Protein 1UGI (pdb70)

Radius of gyration: 37.14 Å; Cα contacts (8 Å, |Δi|>4): 1447; chains: 8; bounding box: 76×101×78 Å

Nearest PDB structures (foldseek):
  1udi-assembly1_I  TM=9.661E-01  e=3.921E-13  Takahashivirus PBS1
  2zhx-assembly2_D  TM=9.516E-01  e=7.405E-12  Bacillus phage PBS2
  1lqg-assembly1_C  TM=9.226E-01  e=1.324E-10  Bacillus phage PBS2
  8aim-assembly2_G  TM=8.957E-01  e=3.877E-06  Bacillus phage vB_BpuM-BpSp
  5wzn-assembly2_B  TM=3.504E-01  e=5.708E+00  Bifidobacterium bifidum

InterPro domains:
  IPR024062 Bacteriophage PBS2, uracil-glycosylase inhibitor [G3DSA:3.10.450.20] (1-84)
  IPR024062 Bacteriophage PBS2, uracil-glycosylase inhibitor [SSF54441] (2-84)
  IPR043805 Uracil-DNA glycosylase inhibitor [PF18880] (1-82)

Foldseek 3Di:
DVVQVVVCVVPVDRWDKDDWDKDAQVRVCVVPVDGDPGIWIWIWTADVVQRKIKTFIAHDPDVRHTAKIWIAHPVGDIDIDGD/DVVQVVVCVVPVDRWDWDDWDKDAQVRPCVVQVHGDPGIWIWTWTADVVQRKIKTWIAHDPPCRHTFKIWIAHPVRDIDIDGD/DVLQVVVCVVVVDRFDKDDWDKDAQVRVCVVPVDGDPGIWIWIWTADPVQRKIWTFIARDPDCRHTAWIWIAHPVGDTDIDGD/DVQVVVCVVVVDRWDKDDWDKDAQVRCCPVAVHGDPGIWIWIWTADPVQRKIKTWIARDPPPRHTAKIWIAHPVRDIDIDGD/DVVQVVVCVVVVDRFDKDDWDKDAQVRVCVVPVDGDPGIWIWIWTQDPVQRKIWIWIAHDPDPRHTAWIWIAHPVRDTDIGGD/DDPQVVVCVVPVDRFDKDDWDKDAQVRVCVVAVDGDPGIKIWIWTADPVFRKIKTFIARDPPVRHTFKIWIAGPVRDIDIDGD/DVVQVVVCVVPPDRWDWDDWDKDAQVRVCVVPVDGDPGIWIWIWTADPVQRKIKIFIADDPDPRHTAKIWIAHPVGDIDIDGD/DVVQVVVCVVPVDRWDKDDWDKDAQVRCCVVAVDGDPGIWTWIWTADPVQRKIKTFIAHDPPCRHTAKIWIAHPVRDIDIDGD

Secondary structure (DSSP, 8-state):
-HHHHHHHHHHS---PPPPPEEE-HHHHHHHHSS--SS-EEEEEEEETTTTEEEEEEEE-TTT--EEEEEEE-TT--EEEEE-/-HHHHHHHHHHSS--PPPPPEEE-HHHHHHHHSS--SS-EEEEEEEETTTTEEEEEEEEPTTT--EEEEEEE-TT--EEEEE-/-HHHHHHHHHHSS--PPPPPEEE-HHHHHHHHSS--SS-EEEEEEEETTTTEEEEEEEE-TTT--EEEEEEE-TTS-EEEEE-/-HHHHHHHHHSS--PPPPPEEE-HHHHHHHHSS--SS-EEEEEEEETTTTEEEEEEEEPTTT--EEEEEEE-TT--EEEEE-/-HHHHHHHHHHSS--PPPPPEEE-HHHHHHHHSS--SS-EEEEEEEEGGGTEEEEEEEE-TTT--EEEEEEE-TT--EEEEE-/--HHHHHHHHHS---PBPPPEEE-HHHHHHHHSS--SS-EEEEEEEETTTTEEEEEEEEPTTT--EEEEEEE-TTS-EEEEE-/-HHHHHHHHHHS---PBPPPEEE-HHHHHHHHSS--SS-EEEEEEEETTTTEEEEEEEEPTTT--EEEEEEE-TT--EEEEE-/-HHHHHHHHHHS---PPPPPEEE-HHHHHHHHSS--SS-EEEEEEEETTTTEEEEEEEESTTT--EEEEEEE-TT--EEEEE-

Structure (mmCIF, N/CA/C/O backbone):
data_1UGI
#
_entry.id   1UGI
#
_cell.length_a   47.800
_cell.length_b   59.400
_cell.length_c   79.800
_cell.angle_alpha   73.67
_cell.angle_beta   85.55
_cell.angle_gamma   66.46
#
_symmetry.space_group_name_H-M   'P 1'
#
loop_
_entity.id
_entity.type
_entity.pdbx_description
1 polymer 'URACIL-DNA GLYCOSYLASE INHIBITOR'
2 non-polymer 'SULFATE ION'
3 non-polymer IMIDAZOLE
4 water water
#
loop_
_atom_site.group_PDB
_atom_site.id
_atom_site.type_symbol
_atom_site.label_atom_id
_atom_site.label_alt_id
_atom_site.label_comp_id
_atom_site.label_asym_id
_atom_site.label_entity_id
_atom_site.label_seq_id
_atom_site.pdbx_PDB_ins_code
_atom_site.Cartn_x
_atom_site.Cartn_y
_atom_site.Cartn_z
_atom_site.occupancy
_atom_site.B_iso_or_equiv
_atom_site.auth_seq_id
_atom_site.auth_comp_id
_atom_site.auth_asym_id
_atom_site.auth_atom_id
_atom_site.pdbx_PDB_model_num
ATOM 1 N N . THR A 1 2 ? 21.752 -0.989 -6.499 1.00 63.37 2 THR A N 1
ATOM 2 C CA . THR A 1 2 ? 21.141 -2.038 -7.295 1.00 43.45 2 THR A CA 1
ATOM 3 C C . THR A 1 2 ? 19.703 -1.673 -7.678 1.00 39.48 2 THR A C 1
ATOM 4 O O . THR A 1 2 ? 19.131 -0.733 -7.137 1.00 27.28 2 THR A O 1
ATOM 8 N N . ASN A 1 3 ? 19.156 -2.447 -8.600 1.00 37.29 3 ASN A N 1
ATOM 9 C CA . ASN A 1 3 ? 17.762 -2.404 -9.016 1.00 28.29 3 ASN A CA 1
ATOM 10 C C . ASN A 1 3 ? 16.854 -2.396 -7.793 1.00 25.68 3 ASN A C 1
ATOM 11 O O . ASN A 1 3 ? 15.993 -1.544 -7.590 1.00 27.77 3 ASN A O 1
ATOM 16 N N . LEU A 1 4 ? 17.079 -3.403 -6.943 1.00 25.45 4 LEU A N 1
ATOM 17 C CA . LEU A 1 4 ? 16.239 -3.510 -5.755 1.00 22.89 4 LEU A CA 1
ATOM 18 C C . LEU A 1 4 ? 16.535 -2.359 -4.805 1.00 25.50 4 LEU A C 1
ATOM 19 O O . LEU A 1 4 ? 15.618 -1.789 -4.220 1.00 19.64 4 LEU A O 1
ATOM 24 N N . SER A 1 5 ? 17.799 -1.970 -4.592 1.00 20.02 5 SER A N 1
ATOM 25 C CA . SER A 1 5 ? 18.015 -0.823 -3.692 1.00 18.26 5 SER A CA 1
ATOM 26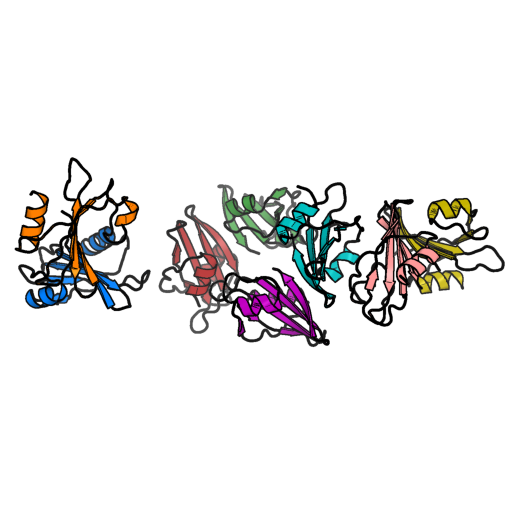 C C . SER A 1 5 ? 17.416 0.437 -4.310 1.00 18.65 5 SER A C 1
ATOM 27 O O . SER A 1 5 ? 16.905 1.321 -3.609 1.00 19.56 5 SER A O 1
ATOM 30 N N . ASP A 1 6 ? 17.458 0.546 -5.639 1.00 21.31 6 ASP A N 1
ATOM 31 C CA . ASP A 1 6 ? 16.861 1.705 -6.282 1.00 23.80 6 ASP A CA 1
ATOM 32 C C . ASP A 1 6 ? 15.357 1.757 -6.050 1.00 23.23 6 ASP A C 1
ATOM 33 O O . ASP A 1 6 ? 14.805 2.842 -5.900 1.00 23.69 6 ASP A O 1
ATOM 38 N N . ILE A 1 7 ? 14.718 0.580 -6.057 1.00 17.37 7 ILE A N 1
ATOM 39 C CA . ILE A 1 7 ? 13.267 0.619 -5.832 1.00 19.87 7 ILE A CA 1
ATOM 40 C C . ILE A 1 7 ? 12.983 1.077 -4.410 1.00 15.77 7 ILE A C 1
ATOM 41 O O . ILE A 1 7 ? 12.058 1.864 -4.157 1.00 21.09 7 ILE A O 1
ATOM 46 N N . ILE A 1 8 ? 13.787 0.573 -3.467 1.00 16.22 8 ILE A N 1
ATOM 47 C CA . ILE A 1 8 ? 13.570 0.971 -2.071 1.00 20.03 8 ILE A CA 1
ATOM 48 C C . ILE A 1 8 ? 13.793 2.463 -1.964 1.00 22.48 8 ILE A C 1
ATOM 49 O O . ILE A 1 8 ? 13.061 3.190 -1.297 1.00 24.33 8 ILE A O 1
ATOM 54 N N . GLU A 1 9 ? 14.818 2.948 -2.673 1.00 21.52 9 GLU A N 1
ATOM 55 C CA . GLU A 1 9 ? 15.115 4.372 -2.549 1.00 21.60 9 GLU A CA 1
ATOM 56 C C . GLU A 1 9 ? 14.042 5.191 -3.248 1.00 22.82 9 GLU A C 1
ATOM 57 O O . GLU A 1 9 ? 13.748 6.306 -2.803 1.00 25.29 9 GLU A O 1
ATOM 63 N N . LYS A 1 10 ? 13.463 4.649 -4.321 1.00 19.17 10 LYS A N 1
ATOM 64 C CA . LYS A 1 10 ? 12.403 5.405 -4.989 1.00 20.79 10 LYS A CA 1
ATOM 65 C C . LYS A 1 10 ? 11.250 5.594 -4.011 1.00 29.21 10 LYS A C 1
ATOM 66 O O . LYS A 1 10 ? 10.677 6.676 -3.923 1.00 26.95 10 LYS A O 1
ATOM 72 N N . GLU A 1 11 ? 10.969 4.500 -3.301 1.00 24.50 11 GLU A N 1
ATOM 73 C CA . GLU A 1 11 ? 9.798 4.453 -2.449 1.00 27.29 11 GLU A CA 1
ATOM 74 C C . GLU A 1 11 ? 10.040 5.014 -1.055 1.00 29.50 11 GLU A C 1
ATOM 75 O O . GLU A 1 11 ? 9.048 5.318 -0.385 1.00 45.29 11 GLU A O 1
ATOM 81 N N . THR A 1 12 ? 11.274 5.128 -0.587 1.00 28.61 12 THR A N 1
ATOM 82 C CA . THR A 1 12 ? 11.517 5.612 0.772 1.00 25.01 12 THR A CA 1
ATOM 83 C C . THR A 1 12 ? 12.367 6.876 0.800 1.00 25.26 12 THR A C 1
ATOM 84 O O . THR A 1 12 ? 12.385 7.574 1.815 1.00 28.37 12 THR A O 1
ATOM 88 N N . GLY A 1 13 ? 13.089 7.143 -0.285 1.00 23.48 13 GLY A N 1
ATOM 89 C CA . GLY A 1 13 ? 14.047 8.247 -0.321 1.00 20.07 13 GLY A CA 1
ATOM 90 C C . GLY A 1 13 ? 15.333 7.936 0.400 1.00 20.94 13 GLY A C 1
ATOM 91 O O . GLY A 1 13 ? 16.157 8.786 0.736 1.00 28.67 13 GLY A O 1
ATOM 92 N N . LYS A 1 14 ? 15.593 6.659 0.690 1.00 27.44 14 LYS A N 1
ATOM 93 C CA . LYS A 1 14 ? 16.794 6.345 1.467 1.00 23.77 14 LYS A CA 1
ATOM 94 C C . LYS A 1 14 ? 17.601 5.260 0.786 1.00 22.98 14 LYS A C 1
ATOM 95 O O . LYS A 1 14 ? 16.995 4.402 0.147 1.00 21.89 14 LYS A O 1
ATOM 101 N N . GLN A 1 15 ? 18.905 5.336 0.946 1.00 26.20 15 GLN A N 1
ATOM 102 C CA . GLN A 1 15 ? 19.876 4.370 0.448 1.00 26.93 15 GLN A CA 1
ATOM 103 C C . GLN A 1 15 ? 20.176 3.384 1.576 1.00 23.05 15 GLN A C 1
ATOM 104 O O . GLN A 1 15 ? 20.770 3.822 2.552 1.00 20.91 15 GLN A O 1
ATOM 110 N N . LEU A 1 16 ? 19.746 2.133 1.436 1.00 18.99 16 LEU A N 1
ATOM 111 C CA . LEU A 1 16 ? 19.845 1.208 2.553 1.00 21.70 16 LEU A CA 1
ATOM 112 C C . LEU A 1 16 ? 20.568 -0.066 2.136 1.00 16.21 16 LEU A C 1
ATOM 113 O O . LEU A 1 16 ? 20.611 -0.405 0.958 1.00 21.39 16 LEU A O 1
ATOM 118 N N . VAL A 1 17 ? 21.119 -0.762 3.128 1.00 15.94 17 VAL A N 1
ATOM 119 C CA . VAL A 1 17 ? 21.770 -2.024 2.778 1.00 20.24 17 VAL A CA 1
ATOM 120 C C . VAL A 1 17 ? 20.744 -3.141 2.622 1.00 14.44 17 VAL A C 1
ATOM 121 O O . VAL A 1 17 ? 20.045 -3.361 3.614 1.00 20.80 17 VAL A O 1
ATOM 125 N N . ILE A 1 18 ? 20.665 -3.777 1.460 1.00 18.24 18 ILE A N 1
ATOM 126 C CA . ILE A 1 18 ? 19.670 -4.818 1.248 1.00 17.19 18 ILE A CA 1
ATOM 127 C C . ILE A 1 18 ? 20.213 -6.203 1.607 1.00 20.88 18 ILE A C 1
ATOM 128 O O . ILE A 1 18 ? 21.242 -6.606 1.087 1.00 23.71 18 ILE A O 1
ATOM 133 N N . GLN A 1 19 ? 19.505 -6.904 2.495 1.00 16.66 19 GLN A N 1
ATOM 134 C CA . GLN A 1 19 ? 19.911 -8.234 2.966 1.00 15.91 19 GLN A CA 1
ATOM 135 C C . GLN A 1 19 ? 19.630 -9.282 1.900 1.00 16.76 19 GLN A C 1
ATOM 136 O O . GLN A 1 19 ? 18.762 -9.113 1.029 1.00 15.42 19 GLN A O 1
ATOM 142 N N . GLU A 1 20 ? 20.374 -10.392 1.942 1.00 19.11 20 GLU A N 1
ATOM 143 C CA . GLU A 1 20 ? 20.124 -11.526 1.060 1.00 21.75 20 GLU A CA 1
ATOM 144 C C . GLU A 1 20 ? 18.673 -11.989 1.130 1.00 16.88 20 GLU A C 1
ATOM 145 O O . GLU A 1 20 ? 18.083 -11.949 2.228 1.00 16.86 20 GLU A O 1
ATOM 151 N N . SER A 1 21 ? 18.125 -12.395 -0.013 1.00 16.86 21 SER A N 1
ATOM 152 C CA . SER A 1 21 ? 16.699 -12.701 -0.083 1.00 15.40 21 SER A CA 1
ATOM 153 C C . SER A 1 21 ? 16.291 -13.973 0.662 1.00 17.17 21 SER A C 1
ATOM 154 O O . SER A 1 21 ? 17.039 -14.939 0.768 1.00 21.16 21 SER A O 1
ATOM 157 N N . ILE A 1 22 ? 15.051 -13.924 1.163 1.00 16.80 22 ILE A N 1
ATOM 158 C CA . ILE A 1 22 ? 14.387 -15.036 1.821 1.00 18.71 22 ILE A CA 1
ATOM 159 C C . ILE A 1 22 ? 13.116 -15.400 1.062 1.00 17.14 22 ILE A C 1
ATOM 160 O O . ILE A 1 22 ? 12.296 -14.531 0.741 1.00 18.32 22 ILE A O 1
ATOM 165 N N . LEU A 1 23 ? 12.894 -16.658 0.718 1.00 16.54 23 LEU A N 1
ATOM 166 C CA . LEU A 1 23 ? 11.737 -17.050 -0.071 1.00 15.15 23 LEU A CA 1
ATOM 167 C C . LEU A 1 23 ? 10.543 -17.380 0.830 1.00 14.15 23 LEU A C 1
ATOM 168 O O . LEU A 1 23 ? 10.721 -17.981 1.873 1.00 18.31 23 LEU A O 1
ATOM 173 N N . MET A 1 24 ? 9.373 -16.967 0.372 1.00 18.13 24 MET A N 1
ATOM 174 C CA . MET A 1 24 ? 8.099 -17.182 1.040 1.00 20.86 24 MET A CA 1
ATOM 175 C C . MET A 1 24 ? 7.141 -17.831 0.040 1.00 14.88 24 MET A C 1
ATOM 176 O O . MET A 1 24 ? 7.142 -17.392 -1.117 1.00 17.86 24 MET A O 1
ATOM 181 N N . LEU A 1 25 ? 6.362 -18.802 0.476 1.00 18.70 25 LEU A N 1
ATOM 182 C CA . LEU A 1 25 ? 5.341 -19.431 -0.376 1.00 16.74 25 LEU A CA 1
ATOM 183 C C . LEU A 1 25 ? 4.139 -18.504 -0.516 1.00 20.83 25 LEU A C 1
ATOM 184 O O . LEU A 1 25 ? 3.936 -17.670 0.377 1.00 17.99 25 LEU A O 1
ATOM 189 N N . PRO A 1 26 ? 3.326 -18.586 -1.557 1.00 20.22 26 PRO A N 1
ATOM 190 C CA . PRO A 1 26 ? 2.158 -17.709 -1.691 1.00 19.94 26 PRO A CA 1
ATOM 191 C C . PRO A 1 26 ? 1.244 -17.696 -0.477 1.00 19.78 26 PRO A C 1
ATOM 192 O O . PRO A 1 26 ? 0.808 -16.598 -0.078 1.00 20.10 26 PRO A O 1
ATOM 196 N N . GLU A 1 27 ? 0.937 -18.822 0.161 1.00 18.93 27 GLU A N 1
ATOM 197 C CA . GLU A 1 27 ? 0.042 -18.794 1.322 1.00 17.49 27 GLU A CA 1
ATOM 198 C C . GLU A 1 27 ? 0.635 -18.115 2.550 1.00 14.56 27 GLU A C 1
ATOM 199 O O . GLU A 1 27 ? -0.113 -17.484 3.304 1.00 19.24 27 GLU A O 1
ATOM 205 N N . GLU A 1 28 ? 1.943 -18.245 2.706 1.00 15.60 28 GLU A N 1
ATOM 206 C CA . GLU A 1 28 ? 2.697 -17.546 3.718 1.00 16.74 28 GLU A CA 1
ATOM 207 C C . GLU A 1 28 ? 2.543 -16.044 3.527 1.00 19.22 28 GLU A C 1
ATOM 208 O O . GLU A 1 28 ? 2.269 -15.294 4.467 1.00 21.46 28 GLU A O 1
ATOM 214 N N . VAL A 1 29 ? 2.743 -15.635 2.278 1.00 18.14 29 VAL A N 1
ATOM 215 C CA . VAL A 1 29 ? 2.654 -14.194 2.001 1.00 16.43 29 VAL A CA 1
ATOM 216 C C . VAL A 1 29 ? 1.239 -13.686 2.217 1.00 18.81 29 VAL A C 1
ATOM 217 O O . VAL A 1 29 ? 1.022 -12.587 2.732 1.00 20.63 29 VAL A O 1
ATOM 221 N N . GLU A 1 30 ? 0.256 -14.490 1.820 1.00 15.42 30 GLU A N 1
ATOM 222 C CA . GLU A 1 30 ? -1.152 -14.103 1.893 1.00 15.72 30 GLU A CA 1
ATOM 223 C C . GLU A 1 30 ? -1.564 -13.845 3.338 1.00 15.81 30 GLU A C 1
ATOM 224 O O . GLU A 1 30 ? -2.295 -12.875 3.573 1.00 20.51 30 GLU A O 1
ATOM 230 N N . GLU A 1 31 ? -1.097 -14.651 4.281 1.00 15.32 31 GLU A N 1
ATOM 231 C CA . GLU A 1 31 ? -1.378 -14.412 5.694 1.00 16.96 31 GLU A CA 1
ATOM 232 C C . GLU A 1 31 ? -0.865 -13.056 6.153 1.00 18.70 31 GLU A C 1
ATOM 233 O O . GLU A 1 31 ? -1.495 -12.336 6.924 1.00 20.08 31 GLU A O 1
ATOM 239 N N . VAL A 1 32 ? 0.304 -12.650 5.666 1.00 18.93 32 VAL A N 1
ATOM 240 C CA . VAL A 1 32 ? 0.889 -11.367 6.039 1.00 17.58 32 VAL A CA 1
ATOM 241 C C . VAL A 1 32 ? 0.200 -10.207 5.343 1.00 15.39 32 VAL A C 1
ATOM 242 O O . VAL A 1 32 ? -0.127 -9.200 5.976 1.00 21.76 32 VAL A O 1
ATOM 246 N N . ILE A 1 33 ? -0.055 -10.270 4.058 1.00 14.75 33 ILE A N 1
ATOM 247 C CA . ILE A 1 33 ? -0.462 -9.169 3.201 1.00 16.24 33 ILE A CA 1
ATOM 248 C C . ILE A 1 33 ? -1.950 -9.100 2.918 1.00 21.97 33 ILE A C 1
ATOM 249 O O . ILE A 1 33 ? -2.511 -8.006 2.758 1.00 23.02 33 ILE A O 1
ATOM 254 N N . GLY A 1 34 ? -2.655 -10.223 2.847 1.00 21.44 34 GLY A N 1
ATOM 255 C CA . GLY A 1 34 ? -4.102 -10.098 2.579 1.00 20.00 34 GLY A CA 1
ATOM 256 C C . GLY A 1 34 ? -4.401 -10.209 1.099 1.00 22.53 34 GLY A C 1
ATOM 257 O O . GLY A 1 34 ? -5.529 -10.040 0.642 1.00 25.90 34 GLY A O 1
ATOM 258 N N . ASN A 1 35 ? -3.359 -10.508 0.335 1.00 22.87 35 ASN A N 1
ATOM 259 C CA . ASN A 1 35 ? -3.446 -10.818 -1.086 1.00 20.01 35 ASN A CA 1
ATOM 260 C C . ASN A 1 35 ? -2.520 -12.022 -1.273 1.00 21.53 35 ASN A C 1
ATOM 261 O O . ASN A 1 35 ? -1.499 -12.093 -0.591 1.00 17.30 35 ASN A O 1
ATOM 266 N N . LYS A 1 36 ? -2.921 -12.902 -2.168 1.00 22.26 36 LYS A N 1
ATOM 267 C CA . LYS A 1 36 ? -2.073 -14.069 -2.427 1.00 22.59 36 LYS A CA 1
ATOM 268 C C . LYS A 1 36 ? -1.339 -13.843 -3.745 1.00 24.19 36 LYS A C 1
ATOM 269 O O . LYS A 1 36 ? -1.961 -13.588 -4.775 1.00 23.08 36 LYS A O 1
ATOM 275 N N . PRO A 1 37 ? -0.016 -13.906 -3.712 1.00 24.46 37 PRO A N 1
ATOM 276 C CA . PRO A 1 37 ? 0.783 -13.724 -4.930 1.00 24.71 37 PRO A CA 1
ATOM 277 C C . PRO A 1 37 ? 0.600 -14.904 -5.878 1.00 26.11 37 PRO A C 1
ATOM 278 O O . PRO A 1 37 ? 0.225 -15.973 -5.390 1.00 21.33 37 PRO A O 1
ATOM 282 N N . GLU A 1 38 ? 0.877 -14.713 -7.170 1.00 27.07 38 GLU A N 1
ATOM 283 C CA . GLU A 1 38 ? 0.577 -15.784 -8.124 1.00 25.00 38 GLU A CA 1
ATOM 284 C C . GLU A 1 38 ? 1.698 -16.806 -8.216 1.00 31.71 38 GLU A C 1
ATOM 285 O O . GLU A 1 38 ? 1.539 -17.807 -8.920 1.00 39.64 38 GLU A O 1
ATOM 291 N N . SER A 1 39 ? 2.802 -16.575 -7.522 1.00 25.05 39 SER A N 1
ATOM 292 C CA . SER A 1 39 ? 3.910 -17.499 -7.347 1.00 19.21 39 SER A CA 1
ATOM 293 C C . SER A 1 39 ? 4.769 -17.076 -6.150 1.00 24.92 39 SER A C 1
ATOM 294 O O . SER A 1 39 ? 4.414 -16.118 -5.464 1.00 24.07 39 SER A O 1
ATOM 297 N N . ASP A 1 40 ? 5.870 -17.752 -5.903 1.00 17.91 40 ASP A N 1
ATOM 298 C CA . ASP A 1 40 ? 6.740 -17.537 -4.769 1.00 18.12 40 ASP A CA 1
ATOM 299 C C . ASP A 1 40 ? 7.248 -16.093 -4.712 1.00 17.37 40 ASP A C 1
ATOM 300 O O . ASP A 1 40 ? 7.432 -15.474 -5.747 1.00 20.48 40 ASP A O 1
ATOM 305 N N . ILE A 1 41 ? 7.455 -15.612 -3.500 1.00 16.92 41 ILE A N 1
ATOM 306 C CA . ILE A 1 41 ? 7.909 -14.247 -3.280 1.00 18.87 41 ILE A CA 1
ATOM 307 C C . ILE A 1 41 ? 9.294 -14.231 -2.660 1.00 13.59 41 ILE A C 1
ATOM 308 O O . ILE A 1 41 ? 9.610 -15.068 -1.818 1.00 18.73 41 ILE A O 1
ATOM 313 N N . L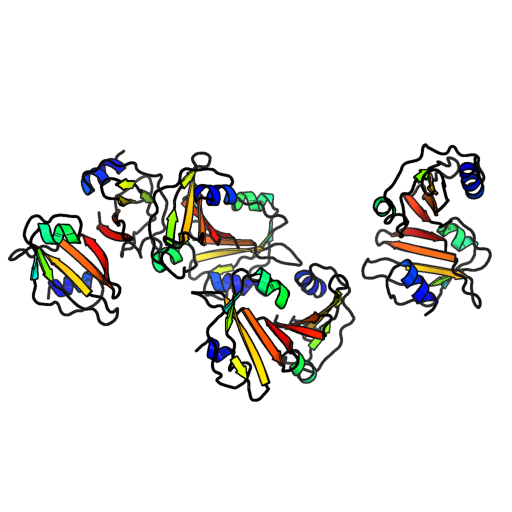EU A 1 42 ? 10.119 -13.263 -3.055 1.00 17.54 42 LEU A N 1
ATOM 314 C CA . LEU A 1 42 ? 11.391 -13.055 -2.386 1.00 20.73 42 LEU A CA 1
ATOM 315 C C . LEU A 1 42 ? 11.278 -11.841 -1.463 1.00 13.68 42 LEU A C 1
ATOM 316 O O . LEU A 1 42 ? 10.774 -10.831 -1.971 1.00 14.31 42 LEU A O 1
ATOM 321 N N . VAL A 1 43 ? 11.704 -11.957 -0.216 1.00 14.04 43 VAL A N 1
ATOM 322 C CA . VAL A 1 43 ? 11.693 -10.810 0.687 1.00 15.77 43 VAL A CA 1
ATOM 323 C C . VAL A 1 43 ? 13.126 -10.304 0.829 1.00 15.15 43 VAL A C 1
ATOM 324 O O . VAL A 1 43 ? 13.957 -11.120 1.227 1.00 17.62 43 VAL A O 1
ATOM 328 N N . HIS A 1 44 ? 13.300 -9.045 0.480 1.00 15.57 44 HIS A N 1
ATOM 329 C CA . HIS A 1 44 ? 14.567 -8.340 0.490 1.00 15.59 44 HIS A CA 1
ATOM 330 C C . HIS A 1 44 ? 14.449 -7.287 1.577 1.00 12.95 44 HIS A C 1
ATOM 331 O O . HIS A 1 44 ? 13.781 -6.278 1.353 1.00 15.86 44 HIS A O 1
ATOM 338 N N A THR A 1 45 ? 15.047 -7.562 2.729 0.42 15.66 45 THR A N 1
ATOM 339 N N B THR A 1 45 ? 15.096 -7.536 2.704 0.58 15.48 45 THR A N 1
ATOM 340 C CA A THR A 1 45 ? 14.877 -6.646 3.854 0.42 17.20 45 THR A CA 1
ATOM 341 C CA B THR A 1 45 ? 14.914 -6.668 3.861 0.58 17.06 45 THR A CA 1
ATOM 342 C C A THR A 1 45 ? 15.959 -5.573 3.852 0.42 18.50 45 THR A C 1
ATOM 343 C C B THR A 1 45 ? 16.029 -5.669 4.092 0.58 17.67 45 THR A C 1
ATOM 344 O O A THR A 1 45 ? 17.020 -5.753 3.256 0.42 16.48 45 THR A O 1
ATOM 345 O O B THR A 1 45 ? 17.208 -5.931 3.914 0.58 10.60 45 THR A O 1
ATOM 352 N N . ALA A 1 46 ? 15.677 -4.456 4.520 1.00 19.67 46 ALA A N 1
ATOM 353 C CA . ALA A 1 46 ? 16.697 -3.441 4.743 1.00 20.01 46 ALA A CA 1
ATOM 354 C C . ALA A 1 46 ? 16.323 -2.669 6.006 1.00 30.56 46 ALA A C 1
ATOM 355 O O . ALA A 1 46 ? 15.170 -2.269 6.116 1.00 24.49 46 ALA A O 1
ATOM 357 N N . TYR A 1 47 ? 17.304 -2.475 6.867 1.00 19.21 47 TYR A N 1
ATOM 358 C CA . TYR A 1 47 ? 17.016 -1.763 8.107 1.00 21.46 47 TYR A CA 1
ATOM 359 C C . TYR A 1 47 ? 17.211 -0.267 7.914 1.00 22.34 47 TYR A C 1
ATOM 360 O O . TYR A 1 47 ? 18.253 0.138 7.393 1.00 18.56 47 TYR A O 1
ATOM 369 N N . ASP A 1 48 ? 16.232 0.541 8.296 1.00 17.43 48 ASP A N 1
ATOM 370 C CA . ASP A 1 48 ? 16.295 1.994 8.154 1.00 21.04 48 ASP A CA 1
ATOM 371 C C . ASP A 1 48 ? 16.586 2.544 9.545 1.00 25.92 48 ASP A C 1
ATOM 372 O O . ASP A 1 48 ? 15.731 2.782 10.389 1.00 21.50 48 ASP A O 1
ATOM 377 N N . GLU A 1 49 ? 17.878 2.693 9.828 1.00 23.45 49 GLU A N 1
ATOM 378 C CA . GLU A 1 49 ? 18.234 3.130 11.178 1.00 25.92 49 GLU A CA 1
ATOM 379 C C . GLU A 1 49 ? 17.736 4.538 11.443 1.00 23.57 49 GLU A C 1
ATOM 380 O O . GLU A 1 49 ? 17.526 4.926 12.602 1.00 28.22 49 GLU A O 1
ATOM 386 N N . SER A 1 50 ? 17.527 5.338 10.399 1.00 22.47 50 SER A N 1
ATOM 387 C CA . SER A 1 50 ? 17.081 6.715 10.659 1.00 31.17 50 SER A CA 1
ATOM 388 C C . SER A 1 50 ? 15.723 6.751 11.352 1.00 37.64 50 SER A C 1
ATOM 389 O O . SER A 1 50 ? 15.455 7.692 12.100 1.00 27.17 50 SER A O 1
ATOM 392 N N . THR A 1 51 ? 14.879 5.750 11.108 1.00 32.42 51 THR A N 1
ATOM 393 C CA . THR A 1 51 ? 13.563 5.709 11.722 1.00 31.14 51 THR A CA 1
ATOM 394 C C . THR A 1 51 ? 13.375 4.451 12.581 1.00 28.60 51 THR A C 1
ATOM 395 O O . THR A 1 51 ? 12.258 4.275 13.083 1.00 30.48 51 THR A O 1
ATOM 399 N N . ASP A 1 52 ? 14.391 3.619 12.716 1.00 20.57 52 ASP A N 1
ATOM 400 C CA . ASP A 1 52 ? 14.287 2.325 13.362 1.00 21.10 52 ASP A CA 1
ATOM 401 C C . ASP A 1 52 ? 13.144 1.495 12.762 1.00 28.73 52 ASP A C 1
ATOM 402 O O . ASP A 1 52 ? 12.266 0.947 13.437 1.00 25.05 52 ASP A O 1
ATOM 407 N N . GLU A 1 53 ? 13.151 1.405 11.442 1.00 19.24 53 GLU A N 1
ATOM 408 C CA . GLU A 1 53 ? 12.113 0.748 10.674 1.00 17.68 53 GLU A CA 1
ATOM 409 C C . GLU A 1 53 ? 12.700 -0.387 9.839 1.00 22.20 53 GLU A C 1
ATOM 410 O O . GLU A 1 53 ? 13.806 -0.216 9.325 1.00 19.36 53 GLU A O 1
ATOM 416 N N A ASN A 1 54 ? 11.898 -1.424 9.704 0.34 16.70 54 ASN A N 1
ATOM 417 N N B ASN A 1 54 ? 12.008 -1.525 9.745 0.67 15.34 54 ASN A N 1
ATOM 418 C CA A ASN A 1 54 ? 12.073 -2.605 8.871 0.34 20.29 54 ASN A CA 1
ATOM 419 C CA B ASN A 1 54 ? 12.481 -2.507 8.765 0.67 18.71 54 ASN A CA 1
ATOM 420 C C A ASN A 1 54 ? 11.501 -2.378 7.482 0.34 17.32 54 ASN A C 1
ATOM 421 C C B ASN A 1 54 ? 11.611 -2.342 7.523 0.67 16.30 54 ASN A C 1
ATOM 422 O O A ASN A 1 54 ? 10.285 -2.233 7.304 0.34 9.27 54 ASN A O 1
ATOM 423 O O B ASN A 1 54 ? 10.396 -2.249 7.635 0.67 24.78 54 ASN A O 1
ATOM 432 N N . VAL A 1 55 ? 12.277 -2.302 6.390 1.00 15.32 55 VAL A N 1
ATOM 433 C CA . VAL A 1 55 ? 11.719 -2.120 5.073 1.00 14.58 55 VAL A CA 1
ATOM 434 C C . VAL A 1 55 ? 11.880 -3.414 4.280 1.00 22.53 55 VAL A C 1
ATOM 435 O O . VAL A 1 55 ? 13.004 -3.877 4.054 1.00 26.16 55 VAL A O 1
ATOM 439 N N . MET A 1 56 ? 10.739 -3.983 3.912 1.00 15.86 56 MET A N 1
ATOM 440 C CA . MET A 1 56 ? 10.778 -5.297 3.267 1.00 16.46 56 MET A CA 1
ATOM 441 C C . MET A 1 56 ? 10.183 -5.189 1.863 1.00 18.82 56 MET A C 1
ATOM 442 O O . MET A 1 56 ? 8.975 -4.950 1.725 1.00 17.40 56 MET A O 1
ATOM 447 N N . LEU A 1 57 ? 11.048 -5.371 0.871 1.00 12.99 57 LEU A N 1
ATOM 448 C CA . LEU A 1 57 ? 10.632 -5.323 -0.519 1.00 12.87 57 LEU A CA 1
ATOM 449 C C . LEU A 1 57 ? 10.302 -6.744 -0.987 1.00 12.60 57 LEU A C 1
ATOM 450 O O . LEU A 1 57 ? 11.173 -7.628 -0.879 1.00 15.65 57 LEU A O 1
ATOM 455 N N . LEU A 1 58 ? 9.084 -6.944 -1.439 1.00 14.97 58 LEU A N 1
ATOM 456 C CA . LEU A 1 58 ? 8.623 -8.264 -1.883 1.00 18.22 58 LEU A CA 1
ATOM 457 C C . LEU A 1 58 ? 8.652 -8.319 -3.411 1.00 14.19 58 LEU A C 1
ATOM 458 O O . LEU A 1 58 ? 7.951 -7.508 -4.004 1.00 15.72 58 LEU A O 1
ATOM 463 N N . THR A 1 59 ? 9.424 -9.197 -4.031 1.00 14.73 59 THR A N 1
ATOM 464 C CA . THR A 1 59 ? 9.422 -9.372 -5.472 1.00 18.57 59 THR A CA 1
ATOM 465 C C . THR A 1 59 ? 9.082 -10.830 -5.804 1.00 16.63 59 THR A C 1
ATOM 466 O O . THR A 1 59 ? 9.109 -11.709 -4.949 1.00 17.92 59 THR A O 1
ATOM 470 N N . SER A 1 60 ? 8.800 -11.111 -7.071 1.00 17.26 60 SER A N 1
ATOM 471 C CA . SER A 1 60 ? 8.736 -12.516 -7.473 1.00 15.60 60 SER A CA 1
ATOM 472 C C . SER A 1 60 ? 10.158 -13.044 -7.499 1.00 19.49 60 SER A C 1
ATOM 473 O O . SER A 1 60 ? 11.119 -12.305 -7.286 1.00 18.56 60 SER A O 1
ATOM 476 N N . ASP A 1 61 ? 10.277 -14.355 -7.750 1.00 16.86 61 ASP A N 1
ATOM 477 C CA . ASP A 1 61 ? 11.589 -14.972 -7.776 1.00 18.80 61 ASP A CA 1
ATOM 478 C C . ASP A 1 61 ? 12.334 -14.580 -9.040 1.00 17.91 61 ASP A C 1
ATOM 479 O O . ASP A 1 61 ? 11.810 -13.971 -9.978 1.00 20.45 61 ASP A O 1
ATOM 484 N N . ALA A 1 62 ? 13.603 -14.948 -9.052 1.00 16.84 62 ALA A N 1
ATOM 485 C CA . ALA A 1 62 ? 14.405 -14.803 -10.256 1.00 21.04 62 ALA A CA 1
ATOM 486 C C . ALA A 1 62 ? 13.872 -15.682 -11.365 1.00 23.38 62 ALA A C 1
ATOM 487 O O . ALA A 1 62 ? 13.206 -16.712 -11.164 1.00 23.87 62 ALA A O 1
ATOM 489 N N . PRO A 1 63 ? 14.160 -15.300 -12.615 1.00 23.46 63 PRO A N 1
ATOM 490 C CA . PRO A 1 63 ? 14.969 -14.129 -12.958 1.00 21.98 63 PRO A CA 1
ATOM 491 C C . PRO A 1 63 ? 14.183 -12.834 -13.112 1.00 19.38 63 PRO A C 1
ATOM 492 O O . PRO A 1 63 ? 14.777 -11.777 -13.345 1.00 21.10 63 PRO A O 1
ATOM 496 N N . GLU A 1 64 ? 12.858 -12.863 -12.975 1.00 14.72 64 GLU A N 1
ATOM 497 C CA . GLU A 1 64 ? 12.108 -11.624 -13.189 1.00 15.95 64 GLU A CA 1
ATOM 498 C C . GLU A 1 64 ? 12.183 -10.641 -12.025 1.00 25.86 64 GLU A C 1
ATOM 499 O O . GLU A 1 64 ? 12.226 -9.442 -12.323 1.00 22.11 64 GLU A O 1
ATOM 505 N N . TYR A 1 65 ? 12.152 -11.061 -10.773 1.00 18.43 65 TYR A N 1
ATOM 506 C CA . TYR A 1 65 ? 12.215 -10.137 -9.644 1.00 20.80 65 TYR A CA 1
ATOM 507 C C . TYR A 1 65 ? 11.208 -9.000 -9.760 1.00 19.13 65 TYR A C 1
ATOM 508 O O . TYR A 1 65 ? 11.526 -7.848 -9.458 1.00 29.21 65 TYR A O 1
ATOM 517 N N . LYS A 1 66 ? 10.009 -9.311 -10.201 1.00 23.19 66 LYS A N 1
ATOM 518 C CA . LYS A 1 66 ? 8.935 -8.342 -10.330 1.00 21.26 66 LYS A CA 1
ATOM 519 C C . LYS A 1 66 ? 8.521 -7.787 -8.979 1.00 13.63 66 LYS A C 1
ATOM 520 O O . LYS A 1 66 ? 8.082 -8.567 -8.141 1.00 15.74 66 LYS A O 1
ATOM 526 N N . PRO A 1 67 ? 8.635 -6.480 -8.771 1.00 17.18 67 PRO A N 1
ATOM 527 C CA . PRO A 1 67 ? 8.190 -5.873 -7.521 1.00 18.16 67 PRO A CA 1
ATOM 528 C C . PRO A 1 67 ? 6.687 -6.065 -7.305 1.00 13.98 67 PRO A C 1
ATOM 529 O O . PRO A 1 67 ? 5.920 -5.805 -8.240 1.00 18.51 67 PRO A O 1
ATOM 533 N N . TRP A 1 68 ? 6.355 -6.504 -6.083 1.00 13.59 68 TRP A N 1
ATOM 534 C CA . TRP A 1 68 ? 4.950 -6.802 -5.786 1.00 17.18 68 TRP A CA 1
ATOM 535 C C . TRP A 1 68 ? 4.417 -6.026 -4.617 1.00 17.06 68 TRP A C 1
ATOM 536 O O . TRP A 1 68 ? 3.279 -5.534 -4.584 1.00 18.83 68 TRP A O 1
ATOM 547 N N . ALA A 1 69 ? 5.223 -5.851 -3.583 1.00 17.80 69 ALA A N 1
ATOM 548 C CA . ALA A 1 69 ? 4.731 -5.071 -2.447 1.00 18.32 69 ALA A CA 1
ATOM 549 C C . ALA A 1 69 ? 5.907 -4.549 -1.630 1.00 20.19 69 ALA A C 1
ATOM 550 O O . ALA A 1 69 ? 6.991 -5.126 -1.696 1.00 18.72 69 ALA A O 1
ATOM 552 N N . LEU A 1 70 ? 5.666 -3.499 -0.859 1.00 16.58 70 LEU A N 1
ATOM 553 C CA . LEU A 1 70 ? 6.662 -2.983 0.080 1.00 14.04 70 LEU A CA 1
ATOM 554 C C . LEU A 1 70 ? 6.003 -2.958 1.456 1.00 19.63 70 LEU A C 1
ATOM 555 O O . LEU A 1 70 ? 4.912 -2.381 1.557 1.00 18.73 70 LEU A O 1
ATOM 560 N N . VAL A 1 71 ? 6.647 -3.579 2.421 1.00 14.56 71 VAL A N 1
ATOM 561 C CA . VAL A 1 71 ? 6.204 -3.583 3.818 1.00 17.44 71 VAL A CA 1
ATOM 562 C C . VAL A 1 71 ? 7.229 -2.827 4.648 1.00 17.05 71 VAL A C 1
ATOM 563 O O . VAL A 1 71 ? 8.429 -3.115 4.647 1.00 18.05 71 VAL A O 1
ATOM 567 N N . ILE A 1 72 ? 6.756 -1.826 5.380 1.00 15.45 72 ILE A N 1
ATOM 568 C CA . ILE A 1 72 ? 7.537 -1.113 6.363 1.00 14.06 72 ILE A CA 1
ATOM 569 C C . ILE A 1 72 ? 7.014 -1.372 7.770 1.00 13.71 72 ILE A C 1
ATOM 570 O O . ILE A 1 72 ? 5.840 -1.076 8.035 1.00 17.11 72 ILE A O 1
ATOM 575 N N . GLN A 1 73 ? 7.877 -1.927 8.623 1.00 15.73 73 GLN A N 1
ATOM 576 C CA . GLN A 1 73 ? 7.459 -2.231 9.988 1.00 13.09 73 GLN A CA 1
ATOM 577 C C . GLN A 1 73 ? 8.170 -1.292 10.945 1.00 16.68 73 GLN A C 1
ATOM 578 O O . GLN A 1 73 ? 9.376 -1.065 10.820 1.00 20.33 73 GLN A O 1
ATOM 584 N N . ASP A 1 74 ? 7.427 -0.750 11.896 1.00 18.69 74 ASP A N 1
ATOM 585 C CA . ASP A 1 74 ? 8.046 0.118 12.901 1.00 19.37 74 ASP A CA 1
ATOM 586 C C . ASP A 1 74 ? 8.479 -0.670 14.129 1.00 21.84 74 ASP A C 1
ATOM 587 O O . ASP A 1 74 ? 8.344 -1.896 14.219 1.00 25.08 74 ASP A O 1
ATOM 592 N N . SER A 1 75 ? 9.052 0.007 15.116 1.00 29.15 75 SER A N 1
ATOM 593 C CA . SER A 1 75 ? 9.628 -0.627 16.290 1.00 30.78 75 SER A CA 1
ATOM 594 C C . SER A 1 75 ? 8.549 -1.198 17.210 1.00 29.43 75 SER A C 1
ATOM 595 O O . SER A 1 75 ? 8.840 -2.100 17.992 1.00 45.97 75 SER A O 1
ATOM 598 N N . ASN A 1 76 ? 7.339 -0.664 17.088 1.00 32.03 76 ASN A N 1
ATOM 599 C CA . ASN A 1 76 ? 6.191 -1.170 17.826 1.00 37.01 76 ASN A CA 1
ATOM 600 C C . ASN A 1 76 ? 5.584 -2.389 17.127 1.00 42.36 76 ASN A C 1
ATOM 601 O O . ASN A 1 76 ? 4.623 -2.951 17.654 1.00 33.78 76 ASN A O 1
ATOM 606 N N . GLY A 1 77 ? 6.158 -2.757 15.982 1.00 29.75 77 GLY A N 1
ATOM 607 C CA . GLY A 1 77 ? 5.780 -3.932 15.226 1.00 21.68 77 GLY A CA 1
ATOM 608 C C . GLY A 1 77 ? 4.524 -3.713 14.402 1.00 18.81 77 GLY A C 1
ATOM 609 O O . GLY A 1 77 ? 3.790 -4.658 14.117 1.00 22.94 77 GLY A O 1
ATOM 610 N N . GLU A 1 78 ? 4.244 -2.467 14.020 1.00 20.03 78 GLU A N 1
ATOM 611 C CA . GLU A 1 78 ? 3.110 -2.194 13.153 1.00 20.97 78 GLU A CA 1
ATOM 612 C C . GLU A 1 78 ? 3.564 -2.149 11.696 1.00 17.87 78 GLU A C 1
ATOM 613 O O . GLU A 1 78 ? 4.585 -1.517 11.411 1.00 18.63 78 GLU A O 1
ATOM 619 N N . ASN A 1 79 ? 2.803 -2.796 10.818 1.00 19.18 79 ASN A N 1
ATOM 620 C CA . ASN A 1 79 ? 3.099 -2.867 9.404 1.00 15.76 79 ASN A CA 1
ATOM 621 C C . ASN A 1 79 ? 2.296 -1.808 8.639 1.00 18.84 79 ASN A C 1
ATOM 622 O O . ASN A 1 79 ? 1.129 -1.609 8.938 1.00 19.39 79 ASN A O 1
ATOM 627 N N . LYS A 1 80 ? 2.915 -1.186 7.652 1.00 14.75 80 LYS A N 1
ATOM 628 C CA . LYS A 1 80 ? 2.345 -0.433 6.574 1.00 16.44 80 LYS A CA 1
ATOM 629 C C . LYS A 1 80 ? 2.692 -1.191 5.284 1.00 17.51 80 LYS A C 1
ATOM 630 O O . LYS A 1 80 ? 3.862 -1.559 5.187 1.00 15.72 80 LYS A O 1
ATOM 636 N N . ILE A 1 81 ? 1.731 -1.376 4.410 1.00 15.52 81 ILE A N 1
ATOM 637 C CA . ILE A 1 81 ? 1.906 -2.069 3.150 1.00 14.48 81 ILE A CA 1
ATOM 638 C C . ILE A 1 81 ? 1.563 -1.166 1.970 1.00 20.24 81 ILE A C 1
ATOM 639 O O . ILE A 1 81 ? 0.527 -0.494 1.940 1.00 15.46 81 ILE A O 1
ATOM 644 N N . LYS A 1 82 ? 2.469 -1.202 0.993 1.00 15.27 82 LYS A N 1
ATOM 645 C CA . LYS A 1 82 ? 2.195 -0.561 -0.287 1.00 18.37 82 LYS A CA 1
ATOM 646 C C . LYS A 1 82 ? 2.350 -1.593 -1.398 1.00 16.22 82 LYS A C 1
ATOM 647 O O . LYS A 1 82 ? 3.425 -2.174 -1.593 1.00 20.93 82 LYS A O 1
ATOM 653 N N . MET A 1 83 ? 1.250 -1.810 -2.106 1.00 15.66 83 MET A N 1
ATOM 654 C CA . MET A 1 83 ? 1.319 -2.741 -3.236 1.00 14.73 83 MET A CA 1
ATOM 655 C C . MET A 1 83 ? 2.027 -2.026 -4.383 1.00 20.62 83 MET A C 1
ATOM 656 O O . MET A 1 83 ? 1.736 -0.861 -4.585 1.00 20.91 83 MET A O 1
ATOM 661 N N . LEU A 1 84 ? 2.938 -2.704 -5.068 1.00 22.76 84 LEU A N 1
ATOM 662 C CA . LEU A 1 84 ? 3.778 -2.092 -6.096 1.00 17.94 84 LEU A CA 1
ATOM 663 C C . LEU A 1 84 ? 3.267 -2.395 -7.496 1.00 21.47 84 LEU A C 1
ATOM 664 O O . LEU A 1 84 ? 2.422 -3.301 -7.663 1.00 23.47 84 LEU A O 1
ATOM 670 N N . THR B 1 2 ? -22.442 3.301 -9.681 1.00 90.05 2 THR B N 1
ATOM 671 C CA . THR B 1 2 ? -21.614 4.420 -10.110 1.00 70.01 2 THR B CA 1
ATOM 672 C C . THR B 1 2 ? -20.207 3.976 -10.495 1.00 54.83 2 THR B C 1
ATOM 673 O O . THR B 1 2 ? -19.845 2.804 -10.371 1.00 59.83 2 THR B O 1
ATOM 677 N N . ASN B 1 3 ? -19.409 4.936 -10.958 1.00 41.82 3 ASN B N 1
ATOM 678 C CA . ASN B 1 3 ? -18.019 4.649 -11.310 1.00 41.68 3 ASN B CA 1
ATOM 679 C C . ASN B 1 3 ? -17.228 4.170 -10.089 1.00 30.86 3 ASN B C 1
ATOM 680 O O . ASN B 1 3 ? -16.610 3.110 -10.118 1.00 47.04 3 ASN B O 1
ATOM 685 N N . LEU B 1 4 ? -17.286 4.965 -9.039 1.00 29.39 4 LEU B N 1
ATOM 686 C CA . LEU B 1 4 ? -16.681 4.753 -7.737 1.00 27.74 4 LEU B CA 1
ATOM 687 C C . LEU B 1 4 ? -17.065 3.406 -7.139 1.00 30.97 4 LEU B C 1
ATOM 688 O O . LEU B 1 4 ? -16.260 2.615 -6.638 1.00 25.76 4 LEU B O 1
ATOM 693 N N . SER B 1 5 ? -18.373 3.165 -7.211 1.00 36.51 5 SER B N 1
ATOM 694 C CA . SER B 1 5 ? -18.902 1.922 -6.660 1.00 44.45 5 SER B CA 1
ATOM 695 C C . SER B 1 5 ? -18.211 0.727 -7.303 1.00 38.51 5 SER B C 1
ATOM 696 O O . SER B 1 5 ? -17.888 -0.238 -6.615 1.00 58.76 5 SER B O 1
ATOM 699 N N . ASP B 1 6 ? -17.994 0.814 -8.613 1.00 32.74 6 ASP B N 1
ATOM 700 C CA . ASP B 1 6 ? -17.390 -0.272 -9.378 1.00 29.59 6 ASP B CA 1
ATOM 701 C C . ASP B 1 6 ? -15.992 -0.624 -8.891 1.00 31.67 6 ASP B C 1
ATOM 702 O O . ASP B 1 6 ? -15.676 -1.801 -8.703 1.00 26.99 6 ASP B O 1
ATOM 707 N N . ILE B 1 7 ? -15.145 0.376 -8.670 1.00 31.68 7 ILE B N 1
ATOM 708 C CA . ILE B 1 7 ? -13.806 0.133 -8.139 1.00 31.14 7 ILE B CA 1
ATOM 709 C C . ILE B 1 7 ? -13.826 -0.508 -6.776 1.00 24.75 7 ILE B C 1
ATOM 710 O O . ILE B 1 7 ? -13.056 -1.370 -6.363 1.00 38.38 7 ILE B O 1
ATOM 715 N N . ILE B 1 8 ? -14.794 -0.053 -5.972 1.00 33.05 8 ILE B N 1
ATOM 716 C CA . ILE B 1 8 ? -14.828 -0.657 -4.627 1.00 29.06 8 ILE B CA 1
ATOM 717 C C . ILE B 1 8 ? -15.371 -2.069 -4.703 1.00 33.30 8 ILE B C 1
ATOM 718 O O . ILE B 1 8 ? -15.015 -2.941 -3.905 1.00 31.71 8 ILE B O 1
ATOM 723 N N . GLU B 1 9 ? -16.223 -2.320 -5.698 1.00 36.71 9 GLU B N 1
ATOM 724 C CA . GLU B 1 9 ? -16.770 -3.670 -5.859 1.00 38.40 9 GLU B CA 1
ATOM 725 C C . GLU B 1 9 ? -15.702 -4.612 -6.390 1.00 34.77 9 GLU B C 1
ATOM 726 O O . GLU B 1 9 ? -15.583 -5.769 -5.995 1.00 41.36 9 GLU B O 1
ATOM 732 N N . LYS B 1 10 ? -14.903 -4.083 -7.313 1.00 35.26 10 LYS B N 1
ATOM 733 C CA . LYS B 1 10 ? -13.755 -4.846 -7.796 1.00 38.85 10 LYS B CA 1
ATOM 734 C C . LYS B 1 10 ? -12.848 -5.196 -6.624 1.00 41.76 10 LYS B C 1
ATOM 735 O O . LYS B 1 10 ? -12.292 -6.290 -6.493 1.00 37.66 10 LYS B O 1
ATOM 741 N N . GLU B 1 11 ? -12.672 -4.246 -5.700 1.00 41.65 11 GLU B N 1
ATOM 742 C CA . GLU B 1 11 ? -11.757 -4.523 -4.598 1.00 39.11 11 GLU B CA 1
ATOM 743 C C . GLU B 1 11 ? -12.341 -5.435 -3.529 1.00 38.43 11 GLU B C 1
ATOM 744 O O . GLU B 1 11 ? -11.632 -6.276 -2.966 1.00 42.02 11 GLU B O 1
ATOM 750 N N . THR B 1 12 ? -13.623 -5.298 -3.195 1.00 31.14 12 THR B N 1
ATOM 751 C CA . THR B 1 12 ? -14.114 -6.045 -2.037 1.00 34.63 12 THR B CA 1
ATOM 752 C C . THR B 1 12 ? -14.957 -7.245 -2.426 1.00 36.06 12 THR B C 1
ATOM 753 O O . THR B 1 12 ? -15.118 -8.172 -1.633 1.00 59.12 12 THR B O 1
ATOM 757 N N . GLY B 1 13 ? -15.497 -7.195 -3.641 1.00 36.76 13 GLY B N 1
ATOM 758 C CA . GLY B 1 13 ? -16.406 -8.242 -4.078 1.00 32.02 13 GLY B CA 1
ATOM 759 C C . GLY B 1 13 ? -17.815 -8.024 -3.557 1.00 36.20 13 GLY B C 1
ATOM 760 O O . GLY B 1 13 ? -18.635 -8.945 -3.624 1.00 47.62 13 GLY B O 1
ATOM 761 N N . LYS B 1 14 ? -18.108 -6.825 -3.046 1.00 27.14 14 LYS B N 1
ATOM 762 C CA . LYS B 1 14 ? -19.400 -6.533 -2.450 1.00 28.95 14 LYS B CA 1
ATOM 763 C C . LYS B 1 14 ? -19.881 -5.126 -2.823 1.00 30.89 14 LYS B C 1
ATOM 764 O O . LYS B 1 14 ? -19.040 -4.266 -3.097 1.00 35.01 14 LYS B O 1
ATOM 770 N N . GLN B 1 15 ? -21.198 -4.978 -2.795 1.00 37.01 15 GLN B N 1
ATOM 771 C CA . GLN B 1 15 ? -21.919 -3.717 -2.932 1.00 40.46 15 GLN B CA 1
ATOM 772 C C . GLN B 1 15 ? -21.744 -2.954 -1.623 1.00 37.96 15 GLN B C 1
ATOM 773 O O . GLN B 1 15 ? -22.416 -3.298 -0.644 1.00 50.42 15 GLN B O 1
ATOM 779 N N . LEU B 1 16 ? -20.861 -1.963 -1.549 1.00 30.13 16 LEU B N 1
ATOM 780 C CA . LEU B 1 16 ? -20.725 -1.272 -0.266 1.00 19.87 16 LEU B CA 1
ATOM 781 C C . LEU B 1 16 ? -21.318 0.126 -0.413 1.00 19.88 16 LEU B C 1
ATOM 782 O O . LEU B 1 16 ? -21.391 0.638 -1.531 1.00 30.95 16 LEU B O 1
ATOM 787 N N . VAL B 1 17 ? -21.715 0.700 0.706 1.00 24.17 17 VAL B N 1
ATOM 788 C CA . VAL B 1 17 ? -22.138 2.088 0.654 1.00 26.29 17 VAL B CA 1
ATOM 789 C C . VAL B 1 17 ? -20.912 2.992 0.685 1.00 21.50 17 VAL B C 1
ATOM 790 O O . VAL B 1 17 ? -20.047 2.854 1.545 1.00 21.10 17 VAL B O 1
ATOM 794 N N . ILE B 1 18 ? -20.839 3.909 -0.265 1.00 21.78 18 ILE B N 1
ATOM 795 C CA . ILE B 1 18 ? -19.735 4.875 -0.332 1.00 15.63 18 ILE B CA 1
ATOM 796 C C . ILE B 1 18 ? -20.198 6.164 0.328 1.00 17.19 18 ILE B C 1
ATOM 797 O O . ILE B 1 18 ? -21.163 6.794 -0.103 1.00 22.31 18 ILE B O 1
ATOM 802 N N A GLN B 1 19 ? -19.502 6.543 1.391 0.51 17.23 19 GLN B N 1
ATOM 803 N N B GLN B 1 19 ? -19.513 6.541 1.402 0.49 17.21 19 GLN B N 1
ATOM 804 C CA A GLN B 1 19 ? -19.754 7.723 2.209 0.51 16.35 19 GLN B CA 1
ATOM 805 C CA B GLN B 1 19 ? -19.918 7.738 2.133 0.49 15.97 19 GLN B CA 1
ATOM 806 C C A GLN B 1 19 ? -19.510 9.017 1.447 0.51 17.38 19 GLN B C 1
ATOM 807 C C B GLN B 1 19 ? -19.595 9.006 1.361 0.49 17.32 19 GLN B C 1
ATOM 808 O O A GLN B 1 19 ? -18.713 9.082 0.511 0.51 16.44 19 GLN B O 1
ATOM 809 O O B GLN B 1 19 ? -18.849 9.043 0.387 0.49 18.39 19 GLN B O 1
ATOM 820 N N . GLU B 1 20 ? -20.198 10.096 1.836 1.00 22.27 20 GLU B N 1
ATOM 821 C CA . GLU B 1 20 ? -20.009 11.417 1.250 1.00 17.74 20 GLU B CA 1
ATOM 822 C C . GLU B 1 20 ? -18.534 11.776 1.243 1.00 17.87 20 GLU B C 1
ATOM 823 O O . GLU B 1 20 ? -17.869 11.574 2.259 1.00 16.26 20 GLU B O 1
ATOM 829 N N . SER B 1 21 ? -18.054 12.270 0.099 1.00 18.64 21 SER B N 1
ATOM 830 C CA . SER B 1 21 ? -16.629 12.529 0.013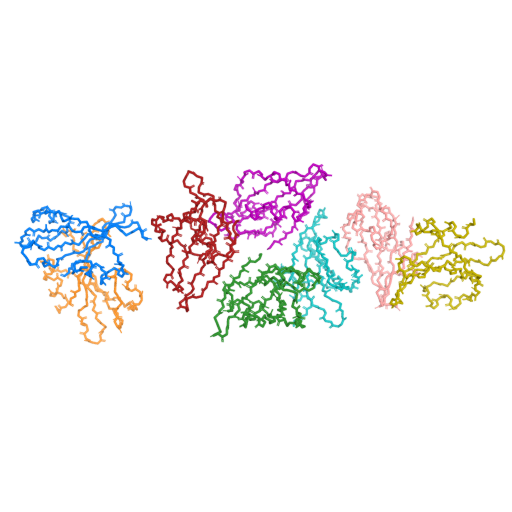 1.00 17.93 21 SER B CA 1
ATOM 831 C C . SER B 1 21 ? -16.187 13.643 0.963 1.00 18.20 21 SER B C 1
ATOM 832 O O . SER B 1 21 ? -16.978 14.530 1.316 1.00 16.62 21 SER B O 1
ATOM 835 N N . ILE B 1 22 ? -14.910 13.546 1.341 1.00 15.18 22 ILE B N 1
ATOM 836 C CA . ILE B 1 22 ? -14.261 14.589 2.138 1.00 11.66 22 ILE B CA 1
ATOM 837 C C . ILE B 1 22 ? -13.036 15.115 1.393 1.00 20.19 22 ILE B C 1
ATOM 838 O O . ILE B 1 22 ? -12.207 14.321 0.942 1.00 17.04 22 ILE B O 1
ATOM 843 N N . LEU B 1 23 ? -12.907 16.425 1.232 1.00 18.42 23 LEU B N 1
ATOM 844 C CA . LEU B 1 23 ? -11.779 16.980 0.481 1.00 22.80 23 LEU B CA 1
ATOM 845 C C . LEU B 1 23 ? -10.535 17.124 1.342 1.00 21.24 23 LEU B C 1
ATOM 846 O O . LEU B 1 23 ? -10.612 17.542 2.496 1.00 23.67 23 LEU B O 1
ATOM 851 N N A MET B 1 24 ? -9.373 16.806 0.786 0.63 18.75 24 MET B N 1
ATOM 852 N N B MET B 1 24 ? -9.400 16.755 0.768 0.37 19.45 24 MET B N 1
ATOM 853 C CA A MET B 1 24 ? -8.106 16.898 1.485 0.63 18.31 24 MET B CA 1
ATOM 854 C CA B MET B 1 24 ? -8.107 16.870 1.411 0.37 18.35 24 MET B CA 1
ATOM 855 C C A MET B 1 24 ? -7.048 17.584 0.628 0.63 18.66 24 MET B C 1
ATOM 856 C C B MET B 1 24 ? -7.221 17.792 0.571 0.37 18.94 24 MET B C 1
ATOM 857 O O A MET B 1 24 ? -6.894 17.251 -0.550 0.63 18.90 24 MET B O 1
ATOM 858 O O B MET B 1 24 ? -7.367 17.802 -0.656 0.37 22.45 24 MET B O 1
ATOM 867 N N . LEU B 1 25 ? -6.338 18.520 1.234 1.00 22.75 25 LEU B N 1
ATOM 868 C CA . LEU B 1 25 ? -5.266 19.222 0.545 1.00 21.61 25 LEU B CA 1
ATOM 869 C C . LEU B 1 25 ? -4.159 18.208 0.274 1.00 23.81 25 LEU B C 1
ATOM 870 O O . LEU B 1 25 ? -4.034 17.236 1.034 1.00 23.40 25 LEU B O 1
ATOM 875 N N . PRO B 1 26 ? -3.377 18.413 -0.780 1.00 23.01 26 PRO B N 1
ATOM 876 C CA . PRO B 1 26 ? -2.276 17.492 -1.092 1.00 22.09 26 PRO B CA 1
ATOM 877 C C . PRO B 1 26 ? -1.392 17.225 0.126 1.00 38.22 26 PRO B C 1
ATOM 878 O O . PRO B 1 26 ? -0.953 16.087 0.371 1.00 31.57 26 PRO B O 1
ATOM 882 N N . GLU B 1 27 ? -1.113 18.235 0.958 1.00 30.30 27 GLU B N 1
ATOM 883 C CA . GLU B 1 27 ? -0.270 17.955 2.121 1.00 35.29 27 GLU B CA 1
ATOM 884 C C . GLU B 1 27 ? -1.032 17.235 3.230 1.00 36.07 27 GLU B C 1
ATOM 885 O O . GLU B 1 27 ? -0.440 16.673 4.152 1.00 31.94 27 GLU B O 1
ATOM 891 N N . GLU B 1 28 ? -2.368 17.254 3.173 1.00 33.57 28 GLU B N 1
ATOM 892 C CA . GLU B 1 28 ? -3.113 16.643 4.265 1.00 29.57 28 GLU B CA 1
ATOM 893 C C . GLU B 1 28 ? -3.210 15.128 4.099 1.00 33.44 28 GLU B C 1
ATOM 894 O O . GLU B 1 28 ? -3.561 14.463 5.082 1.00 33.46 28 GLU B O 1
ATOM 900 N N . VAL B 1 29 ? -2.913 14.627 2.906 1.00 30.32 29 VAL B N 1
ATOM 901 C CA . VAL B 1 29 ? -2.995 13.224 2.532 1.00 35.19 29 VAL B CA 1
ATOM 902 C C . VAL B 1 29 ? -1.639 12.571 2.333 1.00 30.74 29 VAL B C 1
ATOM 903 O O . VAL B 1 29 ? -1.514 11.349 2.259 1.00 25.85 29 VAL B O 1
ATOM 907 N N . GLU B 1 30 ? -0.575 13.361 2.211 1.00 31.24 30 GLU B N 1
ATOM 908 C CA . GLU B 1 30 ? 0.679 12.760 1.755 1.00 26.84 30 GLU B CA 1
ATOM 909 C C . GLU B 1 30 ? 1.327 11.878 2.796 1.00 21.01 30 GLU B C 1
ATOM 910 O O . GLU B 1 30 ? 2.093 10.968 2.430 1.00 24.08 30 GLU B O 1
ATOM 916 N N . GLU B 1 31 ? 1.075 12.055 4.091 1.00 26.19 31 GLU B N 1
ATOM 917 C CA . GLU B 1 31 ? 1.652 11.203 5.129 1.00 24.88 31 GLU B CA 1
ATOM 918 C C . GLU B 1 31 ? 1.169 9.762 5.046 1.00 29.12 31 GLU B C 1
ATOM 919 O O . GLU B 1 31 ? 1.910 8.779 4.980 1.00 29.74 31 GLU B O 1
ATOM 925 N N . VAL B 1 32 ? -0.167 9.641 5.071 1.00 34.49 32 VAL B N 1
ATOM 926 C CA . VAL B 1 32 ? -0.721 8.276 5.064 1.00 32.09 32 VAL B CA 1
ATOM 927 C C . VAL B 1 32 ? -0.454 7.572 3.744 1.00 31.25 32 VAL B C 1
ATOM 928 O O . VAL B 1 32 ? -0.153 6.377 3.711 1.00 32.56 32 VAL B O 1
ATOM 932 N N . ILE B 1 33 ? -0.536 8.261 2.610 1.00 27.51 33 ILE B N 1
ATOM 933 C CA . ILE B 1 33 ? -0.257 7.632 1.327 1.00 24.11 33 ILE B CA 1
ATOM 934 C C . ILE B 1 33 ? 1.233 7.458 1.098 1.00 27.72 33 ILE B C 1
ATOM 935 O O . ILE B 1 33 ? 1.666 6.477 0.488 1.00 32.87 33 ILE B O 1
ATOM 940 N N . GLY B 1 34 ? 2.066 8.399 1.536 1.00 26.35 34 GLY B N 1
ATOM 941 C CA . GLY B 1 34 ? 3.478 8.337 1.183 1.00 25.44 34 GLY B CA 1
ATOM 942 C C . GLY B 1 34 ? 3.813 9.091 -0.087 1.00 30.15 34 GLY B C 1
ATOM 943 O O . GLY B 1 34 ? 4.941 9.077 -0.586 1.00 33.38 34 GLY B O 1
ATOM 944 N N . ASN B 1 35 ? 2.838 9.787 -0.651 1.00 37.42 35 ASN B N 1
ATOM 945 C CA . ASN B 1 35 ? 3.042 10.588 -1.843 1.00 40.59 35 ASN B CA 1
ATOM 946 C C . ASN B 1 35 ? 2.068 11.770 -1.855 1.00 28.33 35 ASN B C 1
ATOM 947 O O . ASN B 1 35 ? 0.960 11.686 -1.341 1.00 32.35 35 ASN B O 1
ATOM 952 N N . LYS B 1 36 ? 2.559 12.840 -2.461 1.00 32.33 36 LYS B N 1
ATOM 953 C CA . LYS B 1 36 ? 1.811 14.086 -2.612 1.00 31.95 36 LYS B CA 1
ATOM 954 C C . LYS B 1 36 ? 1.032 14.053 -3.910 1.00 37.32 36 LYS B C 1
ATOM 955 O O . LYS B 1 36 ? 1.615 13.787 -4.964 1.00 43.07 36 LYS B O 1
ATOM 961 N N . PRO B 1 37 ? -0.270 14.306 -3.921 1.00 41.00 37 PRO B N 1
ATOM 962 C CA . PRO B 1 37 ? -0.953 14.418 -5.224 1.00 34.03 37 PRO B CA 1
ATOM 963 C C . PRO B 1 37 ? -0.765 15.833 -5.758 1.00 29.28 37 PRO B C 1
ATOM 964 O O . PRO B 1 37 ? -0.460 16.771 -5.016 1.00 37.27 37 PRO B O 1
ATOM 968 N N . GLU B 1 38 ? -0.916 16.019 -7.062 1.00 34.48 38 GLU B N 1
ATOM 969 C CA . GLU B 1 38 ? -0.626 17.310 -7.682 1.00 35.18 38 GLU B CA 1
ATOM 970 C C . GLU B 1 38 ? -1.751 18.317 -7.496 1.00 37.20 38 GLU B C 1
ATOM 971 O O . GLU B 1 38 ? -1.715 19.438 -8.007 1.00 51.03 38 GLU B O 1
ATOM 977 N N . SER B 1 39 ? -2.766 17.897 -6.757 1.00 29.44 39 SER B N 1
ATOM 978 C CA . SER B 1 39 ? -3.987 18.656 -6.559 1.00 29.11 39 SER B CA 1
ATOM 979 C C . SER B 1 39 ? -4.823 18.022 -5.445 1.00 31.92 39 SER B C 1
ATOM 980 O O . SER B 1 39 ? -4.414 16.989 -4.904 1.00 28.43 39 SER B O 1
ATOM 983 N N . ASP B 1 40 ? -5.947 18.660 -5.142 1.00 26.96 40 ASP B N 1
ATOM 984 C CA . ASP B 1 40 ? -6.792 18.244 -4.031 1.00 28.52 40 ASP B CA 1
ATOM 985 C C . ASP B 1 40 ? -7.311 16.828 -4.299 1.00 29.24 40 ASP B C 1
ATOM 986 O O . ASP B 1 40 ? -7.413 16.394 -5.430 1.00 21.98 40 ASP B O 1
ATOM 991 N N . ILE B 1 41 ? -7.604 16.137 -3.207 1.00 22.41 41 ILE B N 1
ATOM 992 C CA . ILE B 1 41 ? -8.065 14.754 -3.259 1.00 26.54 41 ILE B CA 1
ATOM 993 C C . ILE B 1 41 ? -9.412 14.649 -2.558 1.00 20.87 41 ILE B C 1
ATOM 994 O O . ILE B 1 41 ? -9.601 15.350 -1.562 1.00 22.14 41 ILE B O 1
ATOM 999 N N . LEU B 1 42 ? -10.286 13.811 -3.090 1.00 15.79 42 LEU B N 1
ATOM 1000 C CA . LEU B 1 42 ? -11.525 13.435 -2.424 1.00 18.07 42 LEU B CA 1
ATOM 1001 C C . LEU B 1 42 ? -11.323 12.056 -1.800 1.00 15.49 42 LEU B C 1
ATOM 1002 O O . LEU B 1 42 ? -10.837 11.178 -2.514 1.00 16.24 42 LEU B O 1
ATOM 1007 N N . VAL B 1 43 ? -11.697 11.896 -0.536 1.00 13.75 43 VAL B N 1
ATOM 1008 C CA . VAL B 1 43 ? -11.706 10.595 0.107 1.00 14.10 43 VAL B CA 1
ATOM 1009 C C . VAL B 1 43 ? -13.133 10.056 0.137 1.00 20.43 43 VAL B C 1
ATOM 1010 O O . VAL B 1 43 ? -13.998 10.701 0.722 1.00 15.58 43 VAL B O 1
ATOM 1014 N N . HIS B 1 44 ? -13.344 8.913 -0.494 1.00 16.50 44 HIS B N 1
ATOM 1015 C CA . HIS B 1 44 ? -14.636 8.236 -0.533 1.00 14.03 44 HIS B CA 1
ATOM 1016 C C . HIS B 1 44 ? -14.452 6.931 0.252 1.00 15.78 44 HIS B C 1
ATOM 1017 O O . HIS B 1 44 ? -13.732 6.069 -0.240 1.00 17.01 44 HIS B O 1
ATOM 1024 N N A THR B 1 45 ? -15.099 6.819 1.404 0.47 16.36 45 THR B N 1
ATOM 1025 N N B THR B 1 45 ? -15.073 6.857 1.422 0.53 16.49 45 THR B N 1
ATOM 1026 C CA A THR B 1 45 ? -14.844 5.659 2.265 0.47 15.83 45 THR B CA 1
ATOM 1027 C CA B THR B 1 45 ? -14.892 5.714 2.326 0.53 15.75 45 THR B CA 1
ATOM 1028 C C A THR B 1 45 ? -16.052 4.762 2.433 0.47 15.85 45 THR B C 1
ATOM 1029 C C B THR B 1 45 ? -16.068 4.759 2.224 0.53 16.68 45 THR B C 1
ATOM 1030 O O A THR B 1 45 ? -17.173 5.203 2.636 0.47 19.95 45 THR B O 1
ATOM 1031 O O B THR B 1 45 ? -17.211 5.161 2.037 0.53 11.64 45 THR B O 1
ATOM 1038 N N . ALA B 1 46 ? -15.781 3.467 2.328 1.00 19.58 46 ALA B N 1
ATOM 1039 C CA . ALA B 1 46 ? -16.799 2.431 2.343 1.00 16.99 46 ALA B CA 1
ATOM 1040 C C . ALA B 1 46 ? -16.400 1.415 3.403 1.00 19.97 46 ALA B C 1
ATOM 1041 O O . ALA B 1 46 ? -15.254 0.941 3.363 1.00 25.74 46 ALA B O 1
ATOM 1043 N N . TYR B 1 47 ? -17.274 1.101 4.359 1.00 15.65 47 TYR B N 1
ATOM 1044 C CA . TYR B 1 47 ? -16.970 0.058 5.340 1.00 15.26 47 TYR B CA 1
ATOM 1045 C C . TYR B 1 47 ? -17.397 -1.330 4.858 1.00 13.84 47 TYR B C 1
ATOM 1046 O O . TYR B 1 47 ? -18.459 -1.450 4.266 1.00 18.04 47 TYR B O 1
ATOM 1055 N N . ASP B 1 48 ? -16.579 -2.339 5.087 1.00 16.38 48 ASP B N 1
ATOM 1056 C CA . ASP B 1 48 ? -16.953 -3.713 4.707 1.00 19.47 48 ASP B CA 1
ATOM 1057 C C . ASP B 1 48 ? -17.141 -4.504 5.992 1.00 19.72 48 ASP B C 1
ATOM 1058 O O . ASP B 1 48 ? -16.227 -4.942 6.675 1.00 21.96 48 ASP B O 1
ATOM 1063 N N . GLU B 1 49 ? -18.395 -4.680 6.401 1.00 24.10 49 GLU B N 1
ATOM 1064 C CA . GLU B 1 49 ? -18.684 -5.409 7.621 1.00 15.88 49 GLU B CA 1
ATOM 1065 C C . GLU B 1 49 ? -18.093 -6.827 7.619 1.00 19.03 49 GLU B C 1
ATOM 1066 O O . GLU B 1 49 ? -17.664 -7.300 8.670 1.00 20.16 49 GLU B O 1
ATOM 1072 N N . SER B 1 50 ? -18.095 -7.478 6.444 1.00 22.91 50 SER B N 1
ATOM 1073 C CA . SER B 1 50 ? -17.673 -8.889 6.436 1.00 26.73 50 SER B CA 1
ATOM 1074 C C . SER B 1 50 ? -16.226 -9.098 6.860 1.00 35.99 50 SER B C 1
ATOM 1075 O O . SER B 1 50 ? -15.881 -10.118 7.478 1.00 35.87 50 SER B O 1
ATOM 1078 N N . THR B 1 51 ? -15.347 -8.159 6.540 1.00 23.92 51 THR B N 1
ATOM 1079 C CA . THR B 1 51 ? -13.936 -8.279 6.895 1.00 17.00 51 THR B CA 1
ATOM 1080 C C . THR B 1 51 ? -13.499 -7.228 7.898 1.00 19.67 51 THR B C 1
ATOM 1081 O O . THR B 1 51 ? -12.346 -7.225 8.312 1.00 22.26 51 THR B O 1
ATOM 1085 N N . ASP B 1 52 ? -14.447 -6.341 8.239 1.00 21.46 52 ASP B N 1
ATOM 1086 C CA . ASP B 1 52 ? -14.181 -5.315 9.236 1.00 20.71 52 ASP B CA 1
ATOM 1087 C C . ASP B 1 52 ? -13.015 -4.447 8.747 1.00 17.50 52 ASP B C 1
ATOM 1088 O O . ASP B 1 52 ? -12.133 -4.151 9.542 1.00 21.73 52 ASP B O 1
ATOM 1093 N N . GLU B 1 53 ? -13.092 -4.103 7.477 1.00 16.64 53 GLU B N 1
ATOM 1094 C CA . GLU B 1 53 ? -12.123 -3.234 6.829 1.00 17.34 53 GLU B CA 1
ATOM 1095 C C . GLU B 1 53 ? -12.814 -1.943 6.403 1.00 14.94 53 GLU B C 1
ATOM 1096 O O . GLU B 1 53 ? -13.957 -1.899 5.929 1.00 15.76 53 GLU B O 1
ATOM 1102 N N . ASN B 1 54 ? -12.059 -0.847 6.560 1.00 19.51 54 ASN B N 1
ATOM 1103 C CA . ASN B 1 54 ? -12.477 0.382 5.878 1.00 18.09 54 ASN B CA 1
ATOM 1104 C C . ASN B 1 54 ? -11.768 0.528 4.538 1.00 17.53 54 ASN B C 1
ATOM 1105 O O . ASN B 1 54 ? -10.562 0.257 4.454 1.00 19.93 54 ASN B O 1
ATOM 1110 N N . VAL B 1 55 ? -12.471 0.892 3.480 1.00 18.26 55 VAL B N 1
ATOM 1111 C CA . VAL B 1 55 ? -11.910 1.034 2.153 1.00 20.40 55 VAL B CA 1
ATOM 1112 C C . VAL B 1 55 ? -12.005 2.515 1.749 1.00 28.58 55 VAL B C 1
ATOM 1113 O O . VAL B 1 55 ? -13.130 2.960 1.551 1.00 24.36 55 VAL B O 1
ATOM 1117 N N . MET B 1 56 ? -10.862 3.166 1.644 1.00 15.65 56 MET B N 1
ATOM 1118 C CA . MET B 1 56 ? -10.844 4.592 1.277 1.00 15.92 56 MET B CA 1
ATOM 1119 C C . MET B 1 56 ? -10.374 4.757 -0.152 1.00 17.17 56 MET B C 1
ATOM 1120 O O . MET B 1 56 ? -9.238 4.405 -0.487 1.00 19.53 56 MET B O 1
ATOM 1125 N N . LEU B 1 57 ? -11.258 5.250 -1.016 1.00 14.63 57 LEU B N 1
ATOM 1126 C CA . LEU B 1 57 ? -10.886 5.477 -2.415 1.00 16.92 57 LEU B CA 1
ATOM 1127 C C . LEU B 1 57 ? -10.550 6.962 -2.599 1.00 20.38 57 LEU B C 1
ATOM 1128 O O . LEU B 1 57 ? -11.406 7.802 -2.290 1.00 16.31 57 LEU B O 1
ATOM 1133 N N . LEU B 1 58 ? -9.355 7.301 -3.071 1.00 17.74 58 LEU B N 1
ATOM 1134 C CA . LEU B 1 58 ? -8.931 8.695 -3.217 1.00 16.91 58 LEU B CA 1
ATOM 1135 C C . LEU B 1 58 ? -9.074 9.066 -4.699 1.00 19.15 58 LEU B C 1
ATOM 1136 O O . LEU B 1 58 ? -8.492 8.330 -5.501 1.00 18.58 58 LEU B O 1
ATOM 1141 N N . THR B 1 59 ? -9.829 10.116 -5.025 1.00 16.27 59 THR B N 1
ATOM 1142 C CA . THR B 1 59 ? -9.900 10.541 -6.435 1.00 18.78 59 THR B CA 1
ATOM 1143 C C . THR B 1 59 ? -9.501 12.010 -6.520 1.00 23.49 59 THR B C 1
ATOM 1144 O O . THR B 1 59 ? -9.373 12.704 -5.516 1.00 17.01 59 THR B O 1
ATOM 1148 N N . SER B 1 60 ? -9.317 12.525 -7.745 1.00 25.50 60 SER B N 1
ATOM 1149 C CA . SER B 1 60 ? -9.192 13.973 -7.848 1.00 21.89 60 SER B CA 1
ATOM 1150 C C . SER B 1 60 ? -10.595 14.542 -7.636 1.00 17.89 60 SER B C 1
ATOM 1151 O O . SER B 1 60 ? -11.575 13.789 -7.575 1.00 19.04 60 SER B O 1
ATOM 1154 N N . ASP B 1 61 ? -10.702 15.853 -7.518 1.00 19.39 61 ASP B N 1
ATOM 1155 C CA . ASP B 1 61 ? -11.998 16.470 -7.253 1.00 23.56 61 ASP B CA 1
ATOM 1156 C C . ASP B 1 61 ? -12.901 16.472 -8.482 1.00 30.14 61 ASP B C 1
ATOM 1157 O O .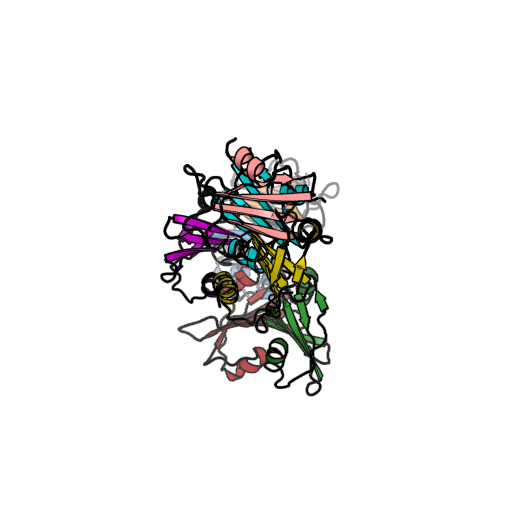 ASP B 1 61 ? -12.498 16.097 -9.580 1.00 26.95 61 ASP B O 1
ATOM 1162 N N . ALA B 1 62 ? -14.140 16.898 -8.283 1.00 30.88 62 ALA B N 1
ATOM 1163 C CA . ALA B 1 62 ? -15.088 17.123 -9.361 1.00 29.68 62 ALA B CA 1
ATOM 1164 C C . ALA B 1 62 ? -14.497 18.118 -10.348 1.00 25.86 62 ALA B C 1
ATOM 1165 O O . ALA B 1 62 ? -13.741 19.001 -9.937 1.00 33.32 62 ALA B O 1
ATOM 1167 N N . PRO B 1 63 ? -14.808 17.964 -11.623 1.00 33.48 63 PRO B N 1
ATOM 1168 C CA . PRO B 1 63 ? -15.649 16.871 -12.121 1.00 29.39 63 PRO B CA 1
ATOM 1169 C C . PRO B 1 63 ? -14.903 15.676 -12.691 1.00 24.20 63 PRO B C 1
ATOM 1170 O O . PRO B 1 63 ? -15.531 14.724 -13.164 1.00 33.86 63 PRO B O 1
ATOM 1174 N N . GLU B 1 64 ? -13.579 15.637 -12.673 1.00 24.86 64 GLU B N 1
ATOM 1175 C CA . GLU B 1 64 ? -12.814 14.493 -13.138 1.00 26.86 64 GLU B CA 1
ATOM 1176 C C . GLU B 1 64 ? -13.007 13.219 -12.317 1.00 31.20 64 GLU B C 1
ATOM 1177 O O . GLU B 1 64 ? -13.124 12.139 -12.906 1.00 29.32 64 GLU B O 1
ATOM 1183 N N . TYR B 1 65 ? -13.001 13.339 -10.993 1.00 30.33 65 TYR B N 1
ATOM 1184 C CA . TYR B 1 65 ? -13.046 12.195 -10.086 1.00 19.12 65 TYR B CA 1
ATOM 1185 C C . TYR B 1 65 ? -12.074 11.117 -10.531 1.00 19.25 65 TYR B C 1
ATOM 1186 O O . TYR B 1 65 ? -12.379 9.922 -10.524 1.00 22.36 65 TYR B O 1
ATOM 1195 N N . LYS B 1 66 ? -10.873 11.540 -10.938 1.00 24.75 66 LYS B N 1
ATOM 1196 C CA . LYS B 1 66 ? -9.926 10.557 -11.453 1.00 21.37 66 LYS B CA 1
ATOM 1197 C C . LYS B 1 66 ? -9.276 9.739 -10.326 1.00 24.18 66 LYS B C 1
ATOM 1198 O O . LYS B 1 66 ? -8.694 10.336 -9.429 1.00 18.49 66 LYS B O 1
ATOM 1204 N N . PRO B 1 67 ? -9.403 8.425 -10.380 1.00 23.12 67 PRO B N 1
ATOM 1205 C CA . PRO B 1 67 ? -8.864 7.584 -9.296 1.00 23.04 67 PRO B CA 1
ATOM 1206 C C . PRO B 1 67 ? -7.355 7.710 -9.157 1.00 23.71 67 PRO B C 1
ATOM 1207 O O . PRO B 1 67 ? -6.629 7.644 -10.157 1.00 24.00 67 PRO B O 1
ATOM 1211 N N . TRP B 1 68 ? -6.938 7.865 -7.911 1.00 18.71 68 TRP B N 1
ATOM 1212 C CA . TRP B 1 68 ? -5.564 8.126 -7.527 1.00 18.17 68 TRP B CA 1
ATOM 1213 C C . TRP B 1 68 ? -4.995 6.995 -6.682 1.00 25.80 68 TRP B C 1
ATOM 1214 O O . TRP B 1 68 ? -3.878 6.522 -6.904 1.00 20.68 68 TRP B O 1
ATOM 1225 N N . ALA B 1 69 ? -5.761 6.558 -5.680 1.00 17.16 69 ALA B N 1
ATOM 1226 C CA . ALA B 1 69 ? -5.171 5.533 -4.813 1.00 14.62 69 ALA B CA 1
ATOM 1227 C C . ALA B 1 69 ? -6.284 4.870 -4.003 1.00 22.96 69 ALA B C 1
ATOM 1228 O O . ALA B 1 69 ? -7.378 5.414 -3.868 1.00 19.22 69 ALA B O 1
ATOM 1230 N N . LEU B 1 70 ? -5.961 3.701 -3.491 1.00 19.39 70 LEU B N 1
ATOM 1231 C CA . LEU B 1 70 ? -6.906 2.945 -2.674 1.00 18.56 70 LEU B CA 1
ATOM 1232 C C . LEU B 1 70 ? -6.239 2.578 -1.356 1.00 22.45 70 LEU B C 1
ATOM 1233 O O . LEU B 1 70 ? -5.138 2.030 -1.350 1.00 20.63 70 LEU B O 1
ATOM 1238 N N . VAL B 1 71 ? -6.886 2.881 -0.230 1.00 15.00 71 VAL B N 1
ATOM 1239 C CA . VAL B 1 71 ? -6.305 2.498 1.051 1.00 14.98 71 VAL B CA 1
ATOM 1240 C C . VAL B 1 71 ? -7.222 1.482 1.717 1.00 21.16 71 VAL B C 1
ATOM 1241 O O . VAL B 1 71 ? -8.367 1.871 1.904 1.00 17.92 71 VAL B O 1
ATOM 1245 N N . ILE B 1 72 ? -6.771 0.279 2.068 1.00 18.72 72 ILE B N 1
ATOM 1246 C CA . ILE B 1 72 ? -7.605 -0.619 2.871 1.00 18.04 72 ILE B CA 1
ATOM 1247 C C . ILE B 1 72 ? -7.040 -0.665 4.286 1.00 18.14 72 ILE B C 1
ATOM 1248 O O . ILE B 1 72 ? -5.841 -0.935 4.481 1.00 17.01 72 ILE B O 1
ATOM 1253 N N . GLN B 1 73 ? -7.852 -0.375 5.307 1.00 14.78 73 GLN B N 1
ATOM 1254 C CA . GLN B 1 73 ? -7.351 -0.420 6.670 1.00 13.96 73 GLN B CA 1
ATOM 1255 C C . GLN B 1 73 ? -8.026 -1.566 7.422 1.00 26.37 73 GLN B C 1
ATOM 1256 O O . GLN B 1 73 ? -9.251 -1.721 7.300 1.00 25.01 73 GLN B O 1
ATOM 1262 N N . ASP B 1 74 ? -7.244 -2.355 8.156 1.00 18.69 74 ASP B N 1
ATOM 1263 C CA . ASP B 1 74 ? -7.896 -3.477 8.840 1.00 22.63 74 ASP B CA 1
ATOM 1264 C C . ASP B 1 74 ? -8.260 -3.194 10.285 1.00 32.91 74 ASP B C 1
ATOM 1265 O O . ASP B 1 74 ? -8.061 -2.105 10.834 1.00 28.63 74 ASP B O 1
ATOM 1270 N N . SER B 1 75 ? -8.826 -4.227 10.915 1.00 25.38 75 SER B N 1
ATOM 1271 C CA . SER B 1 75 ? -9.314 -4.123 12.282 1.00 30.65 75 SER B CA 1
ATOM 1272 C C . SER B 1 75 ? -8.183 -3.788 13.231 1.00 30.08 75 SER B C 1
ATOM 1273 O O . SER B 1 75 ? -8.362 -3.201 14.311 1.00 28.26 75 SER B O 1
ATOM 1276 N N . ASN B 1 76 ? -6.959 -4.156 12.811 1.00 25.85 76 ASN B N 1
ATOM 1277 C CA . ASN B 1 76 ? -5.823 -3.792 13.658 1.00 23.69 76 ASN B CA 1
ATOM 1278 C C . ASN B 1 76 ? -5.338 -2.382 13.348 1.00 21.88 76 ASN B C 1
ATOM 1279 O O . ASN B 1 76 ? -4.380 -1.921 13.977 1.00 25.62 76 ASN B O 1
ATOM 1284 N N . GLY B 1 77 ? -5.958 -1.677 12.403 1.00 21.03 77 GLY B N 1
ATOM 1285 C CA . GLY B 1 77 ? -5.553 -0.296 12.132 1.00 18.99 77 GLY B CA 1
ATOM 1286 C C . GLY B 1 77 ? -4.468 -0.197 11.081 1.00 20.36 77 GLY B C 1
ATOM 1287 O O . GLY B 1 77 ? -3.956 0.894 10.826 1.00 20.03 77 GLY B O 1
ATOM 1288 N N . GLU B 1 78 ? -4.059 -1.305 10.480 1.00 20.05 78 GLU B N 1
ATOM 1289 C CA . GLU B 1 78 ? -2.944 -1.278 9.540 1.00 17.18 78 GLU B CA 1
ATOM 1290 C C . GLU B 1 78 ? -3.429 -1.022 8.122 1.00 14.89 78 GLU B C 1
ATOM 1291 O O . GLU B 1 78 ? -4.431 -1.590 7.673 1.00 17.33 78 GLU B O 1
ATOM 1297 N N . ASN B 1 79 ? -2.710 -0.151 7.414 1.00 15.11 79 ASN B N 1
ATOM 1298 C CA . ASN B 1 79 ? -3.057 0.273 6.087 1.00 15.30 79 ASN B CA 1
ATOM 1299 C C . ASN B 1 79 ? -2.316 -0.493 4.990 1.00 18.44 79 ASN B C 1
ATOM 1300 O O . ASN B 1 79 ? -1.130 -0.812 5.099 1.00 19.24 79 ASN B O 1
ATOM 1305 N N . LYS B 1 80 ? -3.057 -0.728 3.929 1.00 16.95 80 LYS B N 1
ATOM 1306 C CA . LYS B 1 80 ? -2.582 -1.324 2.679 1.00 16.81 80 LYS B CA 1
ATOM 1307 C C . LYS B 1 80 ? -2.939 -0.384 1.528 1.00 15.49 80 LYS B C 1
ATOM 1308 O O . LYS B 1 80 ? -4.109 -0.172 1.211 1.00 15.35 80 LYS B O 1
ATOM 1314 N N . ILE B 1 81 ? -1.909 0.206 0.926 1.00 17.04 81 ILE B N 1
ATOM 1315 C CA . ILE B 1 81 ? -2.058 1.193 -0.127 1.00 17.60 81 ILE B CA 1
ATOM 1316 C C . ILE B 1 81 ? -1.831 0.641 -1.519 1.00 19.05 81 ILE B C 1
ATOM 1317 O O . ILE B 1 81 ? -0.995 -0.240 -1.766 1.00 20.63 81 ILE B O 1
ATOM 1322 N N A LYS B 1 82 ? -2.604 1.156 -2.471 0.41 20.06 82 LYS B N 1
ATOM 1323 N N B LYS B 1 82 ? -2.579 1.160 -2.492 0.59 20.06 82 LYS B N 1
ATOM 1324 C CA A LYS B 1 82 ? -2.468 0.808 -3.876 0.41 21.82 82 LYS B CA 1
ATOM 1325 C CA B LYS B 1 82 ? -2.262 0.821 -3.872 0.59 21.21 82 LYS B CA 1
ATOM 1326 C C A LYS B 1 82 ? -2.644 2.080 -4.706 0.41 25.26 82 LYS B C 1
ATOM 1327 C C B LYS B 1 82 ? -2.651 2.028 -4.739 0.59 26.15 82 LYS B C 1
ATOM 1328 O O A LYS B 1 82 ? -3.653 2.762 -4.493 0.41 19.79 82 LYS B O 1
ATOM 1329 O O B LYS B 1 82 ? -3.755 2.535 -4.578 0.59 25.19 82 LYS B O 1
ATOM 1340 N N . MET B 1 83 ? -1.697 2.378 -5.594 1.00 20.02 83 MET B N 1
ATOM 1341 C CA . MET B 1 83 ? -1.913 3.528 -6.483 1.00 18.97 83 MET B CA 1
ATOM 1342 C C . MET B 1 83 ? -2.779 3.043 -7.635 1.00 20.91 83 MET B C 1
ATOM 1343 O O . MET B 1 83 ? -2.670 1.884 -8.074 1.00 23.84 83 MET B O 1
ATOM 1348 N N . LEU B 1 84 ? -3.697 3.875 -8.137 1.00 21.51 84 LEU B N 1
ATOM 1349 C CA . LEU B 1 84 ? -4.570 3.438 -9.225 1.00 22.63 84 LEU B CA 1
ATOM 1350 C C . LEU B 1 84 ? -4.234 4.140 -10.539 1.00 32.57 84 LEU B C 1
ATOM 1351 O O . LEU B 1 84 ? -3.336 4.997 -10.566 1.00 26.67 84 LEU B O 1
ATOM 1357 N N . THR C 1 2 ? 50.111 42.402 21.417 1.00 44.29 2 THR C N 1
ATOM 1358 C CA . THR C 1 2 ? 48.952 42.254 22.293 1.00 64.90 2 THR C CA 1
ATOM 1359 C C . THR C 1 2 ? 48.471 40.803 22.360 1.00 64.38 2 THR C C 1
ATOM 1360 O O . THR C 1 2 ? 49.017 39.920 21.699 1.00 58.58 2 THR C O 1
ATOM 1364 N N . ASN C 1 3 ? 47.436 40.580 23.163 1.00 57.26 3 ASN C N 1
ATOM 1365 C CA . ASN C 1 3 ? 46.724 39.320 23.275 1.00 40.55 3 ASN C CA 1
ATOM 1366 C C . ASN C 1 3 ? 46.092 38.949 21.932 1.00 24.69 3 ASN C C 1
ATOM 1367 O O . ASN C 1 3 ? 46.256 37.819 21.479 1.00 47.23 3 ASN C O 1
ATOM 1372 N N . LEU C 1 4 ? 45.390 39.919 21.343 1.00 30.56 4 LEU C N 1
ATOM 1373 C CA . LEU C 1 4 ? 44.862 39.778 19.989 1.00 24.68 4 LEU C CA 1
ATOM 1374 C C . LEU C 1 4 ? 46.037 39.308 19.119 1.00 33.40 4 LEU C C 1
ATOM 1375 O O . LEU C 1 4 ? 45.951 38.280 18.473 1.00 30.88 4 LEU C O 1
ATOM 1380 N N . SER C 1 5 ? 47.080 40.133 19.178 1.00 33.36 5 SER C N 1
ATOM 1381 C CA . SER C 1 5 ? 48.311 39.894 18.441 1.00 29.74 5 SER C CA 1
ATOM 1382 C C . SER C 1 5 ? 48.759 38.457 18.642 1.00 28.09 5 SER C C 1
ATOM 1383 O O . SER C 1 5 ? 49.060 37.712 17.715 1.00 26.96 5 SER C O 1
ATOM 1386 N N . ASP C 1 6 ? 48.791 38.096 19.920 1.00 31.47 6 ASP C N 1
ATOM 1387 C CA . ASP C 1 6 ? 49.273 36.786 20.350 1.00 28.25 6 ASP C CA 1
ATOM 1388 C C . ASP C 1 6 ? 48.493 35.646 19.717 1.00 27.16 6 ASP C C 1
ATOM 1389 O O . ASP C 1 6 ? 49.053 34.680 19.195 1.00 29.02 6 ASP C O 1
ATOM 1394 N N . ILE C 1 7 ? 47.167 35.720 19.743 1.00 22.05 7 ILE C N 1
ATOM 1395 C CA . ILE C 1 7 ? 46.377 34.663 19.113 1.00 23.21 7 ILE C CA 1
ATOM 1396 C C . ILE C 1 7 ? 46.696 34.528 17.636 1.00 20.46 7 ILE C C 1
ATOM 1397 O O . ILE C 1 7 ? 46.849 33.430 17.093 1.00 30.64 7 ILE C O 1
ATOM 1402 N N . ILE C 1 8 ? 46.836 35.660 16.933 1.00 21.34 8 ILE C N 1
ATOM 1403 C CA . ILE C 1 8 ? 47.140 35.603 15.506 1.00 24.09 8 ILE C CA 1
ATOM 1404 C C . ILE C 1 8 ? 48.514 34.963 15.296 1.00 26.43 8 ILE C C 1
ATOM 1405 O O . ILE C 1 8 ? 48.657 34.174 14.362 1.00 34.04 8 ILE C O 1
ATOM 1410 N N A GLU C 1 9 ? 49.458 35.295 16.170 0.79 22.41 9 GLU C N 1
ATOM 1411 N N B GLU C 1 9 ? 49.509 35.279 16.125 0.21 25.28 9 GLU C N 1
ATOM 1412 C CA A GLU C 1 9 ? 50.792 34.702 16.086 0.79 28.25 9 GLU C CA 1
ATOM 1413 C CA B GLU C 1 9 ? 50.794 34.599 15.947 0.21 27.11 9 GLU C CA 1
ATOM 1414 C C A GLU C 1 9 ? 50.763 33.197 16.342 0.79 25.84 9 GLU C C 1
ATOM 1415 C C B GLU C 1 9 ? 50.589 33.092 16.121 0.21 27.93 9 GLU C C 1
ATOM 1416 O O A GLU C 1 9 ? 51.586 32.455 15.812 0.79 28.14 9 GLU C O 1
ATOM 1417 O O B GLU C 1 9 ? 51.140 32.301 15.360 0.21 23.82 9 GLU C O 1
ATOM 1428 N N . LYS C 1 10 ? 49.803 32.770 17.143 1.00 31.51 10 LYS C N 1
ATOM 1429 C CA . LYS C 1 10 ? 49.533 31.390 17.510 1.00 46.04 10 LYS C CA 1
ATOM 1430 C C . LYS C 1 10 ? 49.174 30.546 16.288 1.00 40.42 10 LYS C C 1
ATOM 1431 O O . LYS C 1 10 ? 49.603 29.402 16.208 1.00 43.91 10 LYS C O 1
ATOM 1437 N N . GLU C 1 11 ? 48.423 31.144 15.371 1.00 31.99 11 GLU C N 1
ATOM 1438 C CA . GLU C 1 11 ? 47.874 30.572 14.171 1.00 24.87 11 GLU C CA 1
ATOM 1439 C C . GLU C 1 11 ? 48.816 30.678 12.977 1.00 33.03 11 GLU C C 1
ATOM 1440 O O . GLU C 1 11 ? 48.873 29.730 12.187 1.00 32.91 11 GLU C O 1
ATOM 1446 N N . THR C 1 12 ? 49.521 31.803 12.850 1.00 29.42 12 THR C N 1
ATOM 1447 C CA . THR C 1 12 ? 50.341 32.071 11.685 1.00 22.35 12 THR C CA 1
ATOM 1448 C C . THR C 1 12 ? 51.843 31.936 11.918 1.00 28.06 12 THR C C 1
ATOM 1449 O O . THR C 1 12 ? 52.534 31.798 10.903 1.00 33.84 12 THR C O 1
ATOM 1453 N N . GLY C 1 13 ? 52.282 32.000 13.159 1.00 30.27 13 GLY C N 1
ATOM 1454 C CA . GLY C 1 13 ? 53.686 31.954 13.506 1.00 35.14 13 GLY C CA 1
ATOM 1455 C C . GLY C 1 13 ? 54.352 33.304 13.318 1.00 39.14 13 GLY C C 1
ATOM 1456 O O . GLY C 1 13 ? 55.548 33.475 13.545 1.00 50.07 13 GLY C O 1
ATOM 1457 N N . LYS C 1 14 ? 53.565 34.288 12.885 1.00 30.67 14 LYS C N 1
ATOM 1458 C CA . LYS C 1 14 ? 54.093 35.606 12.576 1.00 25.99 14 LYS C CA 1
ATOM 1459 C C . LYS C 1 14 ? 53.486 36.666 13.479 1.00 28.21 14 LYS C C 1
ATOM 1460 O O . LYS C 1 14 ? 52.319 36.565 13.858 1.00 34.85 14 LYS C O 1
ATOM 1466 N N . GLN C 1 15 ? 54.259 37.690 13.823 1.00 29.18 15 GLN C N 1
ATOM 1467 C CA . GLN C 1 15 ? 53.669 38.907 14.368 1.00 29.81 15 GLN C CA 1
ATOM 1468 C C . GLN C 1 15 ? 53.113 39.734 13.214 1.00 28.90 15 GLN C C 1
ATOM 1469 O O . GLN C 1 15 ? 53.892 40.288 12.444 1.00 33.57 15 GLN C O 1
ATOM 1475 N N . LEU C 1 16 ? 51.790 39.797 13.061 1.00 25.43 16 LEU C N 1
ATOM 1476 C CA . LEU C 1 16 ? 51.205 40.495 11.920 1.00 21.90 16 LEU C CA 1
ATOM 1477 C C . LEU C 1 16 ? 50.619 41.827 12.343 1.00 21.58 16 LEU C C 1
ATOM 1478 O O . LEU C 1 16 ? 50.370 42.045 13.526 1.00 23.79 16 LEU C O 1
ATOM 1483 N N . VAL C 1 17 ? 50.381 42.751 11.411 1.00 24.25 17 VAL C N 1
ATOM 1484 C CA . VAL C 1 17 ? 49.700 43.974 11.856 1.00 32.14 17 VAL C CA 1
ATOM 1485 C C . VAL C 1 17 ? 48.198 43.676 11.923 1.00 18.52 17 VAL C C 1
ATOM 1486 O O . VAL C 1 17 ? 47.635 43.124 10.980 1.00 21.82 17 VAL C O 1
ATOM 1490 N N . ILE C 1 18 ? 47.601 44.024 13.063 1.00 23.78 18 ILE C N 1
ATOM 1491 C CA . ILE C 1 18 ? 46.186 43.757 13.321 1.00 20.44 18 ILE C CA 1
ATOM 1492 C C . ILE C 1 18 ? 45.381 45.008 12.989 1.00 17.20 18 ILE C C 1
ATOM 1493 O O . ILE C 1 18 ? 45.636 46.059 13.564 1.00 21.78 18 ILE C O 1
ATOM 1498 N N A GLN C 1 19 ? 44.434 44.870 12.064 0.54 19.12 19 GLN C N 1
ATOM 1499 N N B GLN C 1 19 ? 44.431 44.859 12.072 0.46 18.86 19 GLN C N 1
ATOM 1500 C CA A GLN C 1 19 ? 43.713 46.076 11.647 0.54 18.28 19 GLN C CA 1
ATOM 1501 C CA B GLN C 1 19 ? 43.627 45.966 11.558 0.46 18.94 19 GLN C CA 1
ATOM 1502 C C A GLN C 1 19 ? 42.668 46.463 12.683 0.54 21.16 19 GLN C C 1
ATOM 1503 C C B GLN C 1 19 ? 42.599 46.428 12.583 0.46 21.79 19 GLN C C 1
ATOM 1504 O O A GLN C 1 19 ? 42.307 45.687 13.565 0.54 20.14 19 GLN C O 1
ATOM 1505 O O B GLN C 1 19 ? 42.166 45.640 13.429 0.46 21.23 19 GLN C O 1
ATOM 1516 N N . GLU C 1 20 ? 42.207 47.699 12.531 1.00 20.67 20 GLU C N 1
ATOM 1517 C CA . GLU C 1 20 ? 41.206 48.247 13.429 1.00 24.65 20 GLU C CA 1
ATOM 1518 C C . GLU C 1 20 ? 39.943 47.394 13.323 1.00 18.44 20 GLU C C 1
ATOM 1519 O O . GLU C 1 20 ? 39.624 47.030 12.192 1.00 17.73 20 GLU C O 1
ATOM 1525 N N . SER C 1 21 ? 39.300 47.182 14.467 1.00 14.93 21 SER C N 1
ATOM 1526 C CA . SER C 1 21 ? 38.157 46.273 14.471 1.00 14.49 21 SER C CA 1
ATOM 1527 C C . SER C 1 21 ? 36.922 46.812 13.753 1.00 17.46 21 SER C C 1
ATOM 1528 O O . SER C 1 21 ? 36.633 48.009 13.708 1.00 18.69 21 SER C O 1
ATOM 1531 N N . ILE C 1 22 ? 36.184 45.851 13.188 1.00 15.89 22 ILE C N 1
ATOM 1532 C CA . ILE C 1 22 ? 34.901 46.107 12.547 1.00 18.33 22 ILE C CA 1
ATOM 1533 C C . ILE C 1 22 ? 33.807 45.363 13.293 1.00 15.98 22 ILE C C 1
ATOM 1534 O O . ILE C 1 22 ? 33.924 44.197 13.631 1.00 19.18 22 ILE C O 1
ATOM 1539 N N . LEU C 1 23 ? 32.719 46.064 13.624 1.00 19.62 23 LEU C N 1
ATOM 1540 C CA . LEU C 1 23 ? 31.661 45.403 14.392 1.00 19.74 23 LEU C CA 1
ATOM 1541 C C . LEU C 1 23 ? 30.733 44.637 13.446 1.00 14.55 23 LEU C C 1
ATOM 1542 O O . LEU C 1 23 ? 30.364 45.138 12.387 1.00 15.82 23 LEU C O 1
ATOM 1547 N N . MET C 1 24 ? 30.319 43.463 13.896 1.00 15.62 24 MET C N 1
ATOM 1548 C CA . MET C 1 24 ? 29.317 42.648 13.214 1.00 15.15 24 MET C CA 1
ATOM 1549 C C . MET C 1 24 ? 28.169 42.314 14.165 1.00 12.92 24 MET C C 1
ATOM 1550 O O . MET C 1 24 ? 28.386 41.954 15.314 1.00 16.07 24 MET C O 1
ATOM 1555 N N . LEU C 1 25 ? 26.936 42.427 13.669 1.00 16.46 25 LEU C N 1
ATOM 1556 C CA . LEU C 1 25 ? 25.796 41.997 14.487 1.00 18.46 25 LEU C CA 1
ATOM 1557 C C . LEU C 1 25 ? 25.674 40.473 14.508 1.00 27.87 25 LEU C C 1
ATOM 1558 O O . LEU C 1 25 ? 26.111 39.832 13.536 1.00 16.69 25 LEU C O 1
ATOM 1563 N N . PRO C 1 26 ? 25.111 39.908 15.571 1.00 21.80 26 PRO C N 1
ATOM 1564 C CA . PRO C 1 26 ? 25.001 38.445 15.675 1.00 21.35 26 PRO C CA 1
ATOM 1565 C C . PRO C 1 26 ? 24.406 37.807 14.440 1.00 20.80 26 PRO C C 1
ATOM 1566 O O . PRO C 1 26 ? 24.781 36.704 14.033 1.00 19.24 26 PRO C O 1
ATOM 1570 N N . GLU C 1 27 ? 23.456 38.435 13.750 1.00 22.68 27 GLU C N 1
ATOM 1571 C CA . GLU C 1 27 ? 22.820 37.709 12.649 1.00 25.32 27 GLU C CA 1
ATOM 1572 C C . GLU C 1 27 ? 23.725 37.729 11.424 1.00 27.55 27 GLU C C 1
ATOM 1573 O O . GLU C 1 27 ? 23.690 36.844 10.569 1.00 23.56 27 GLU C O 1
ATOM 1579 N N . GLU C 1 28 ? 24.534 38.793 11.371 1.00 19.01 28 GLU C N 1
ATOM 1580 C CA . GLU C 1 28 ? 25.522 38.908 10.305 1.00 19.27 28 GLU C CA 1
ATOM 1581 C C . GLU C 1 28 ? 26.561 37.799 10.473 1.00 19.14 28 GLU C C 1
ATOM 1582 O O . GLU C 1 28 ? 26.929 37.145 9.500 1.00 21.69 28 GLU C O 1
ATOM 1588 N N . VAL C 1 29 ? 26.990 37.597 11.709 1.00 17.28 29 VAL C N 1
ATOM 1589 C CA . VAL C 1 29 ? 28.008 36.596 12.011 1.00 16.98 29 VAL C CA 1
ATOM 1590 C C . VAL C 1 29 ? 27.438 35.197 11.784 1.00 18.74 29 VAL C C 1
ATOM 1591 O O . VAL C 1 29 ? 28.128 34.353 11.219 1.00 20.87 29 VAL C O 1
ATOM 1595 N N . GLU C 1 30 ? 26.198 34.972 12.209 1.00 20.05 30 GLU C N 1
ATOM 1596 C CA . GLU C 1 30 ? 25.534 33.684 11.995 1.00 24.00 30 GLU C CA 1
ATOM 1597 C C . GLU C 1 30 ? 25.518 33.274 10.534 1.00 19.67 30 GLU C C 1
ATOM 1598 O O . GLU C 1 30 ? 25.742 32.092 10.195 1.00 19.68 30 GLU C O 1
ATOM 1604 N N . GLU C 1 31 ? 25.256 34.199 9.618 1.00 18.94 31 GLU C N 1
ATOM 1605 C CA . GLU C 1 31 ? 25.245 33.849 8.198 1.00 19.15 31 GLU C CA 1
ATOM 1606 C C . GLU C 1 31 ? 26.604 33.339 7.737 1.00 16.95 31 GLU C C 1
ATOM 1607 O O . GLU C 1 31 ? 26.711 32.353 6.996 1.00 21.10 31 GLU C O 1
ATOM 1613 N N . VAL C 1 32 ? 27.693 33.949 8.194 1.00 17.71 32 VAL C N 1
ATOM 1614 C CA . VAL C 1 32 ? 29.033 33.534 7.790 1.00 18.28 32 VAL C CA 1
ATOM 1615 C C . VAL C 1 32 ? 29.515 32.249 8.458 1.00 19.91 32 VAL C C 1
ATOM 1616 O O . VAL C 1 32 ? 30.162 31.392 7.836 1.00 23.96 32 VAL C O 1
ATOM 1620 N N . ILE C 1 33 ? 29.243 32.112 9.739 1.00 18.26 33 ILE C N 1
ATOM 1621 C CA . ILE C 1 33 ? 29.837 31.093 10.594 1.00 14.00 33 ILE C CA 1
ATOM 1622 C C . ILE C 1 33 ? 28.939 29.888 10.795 1.00 19.11 33 ILE C C 1
ATOM 1623 O O . ILE C 1 33 ? 29.473 28.772 10.916 1.00 19.01 33 ILE C O 1
ATOM 1628 N N . GLY C 1 34 ? 27.635 30.107 10.838 1.00 18.43 34 GLY C N 1
ATOM 1629 C CA . GLY C 1 34 ? 26.705 28.995 11.110 1.00 18.74 34 GLY C CA 1
ATOM 1630 C C . GLY C 1 34 ? 26.490 28.808 12.599 1.00 25.56 34 GLY C C 1
ATOM 1631 O O . GLY C 1 34 ? 25.872 27.834 13.051 1.00 27.70 34 GLY C O 1
ATOM 1632 N N . ASN C 1 35 ? 26.976 29.732 13.413 1.00 19.33 35 ASN C N 1
ATOM 1633 C CA . ASN C 1 35 ? 26.703 29.794 14.832 1.00 23.79 35 ASN C CA 1
ATOM 1634 C C . ASN C 1 35 ? 26.319 31.250 15.158 1.00 25.86 35 ASN C C 1
ATOM 1635 O O . ASN C 1 35 ? 26.929 32.139 14.575 1.00 20.27 35 ASN C O 1
ATOM 1640 N N . LYS C 1 36 ? 25.381 31.480 16.061 1.00 19.72 36 LYS C N 1
ATOM 1641 C CA . LYS C 1 36 ? 24.979 32.851 16.399 1.00 22.11 36 LYS C CA 1
ATOM 1642 C C . LYS C 1 36 ? 25.665 33.276 17.677 1.00 25.38 36 LYS C C 1
ATOM 1643 O O . LYS C 1 36 ? 25.510 32.678 18.754 1.00 31.22 36 LYS C O 1
ATOM 1649 N N . PRO C 1 37 ? 26.499 34.308 17.622 1.00 22.15 37 PRO C N 1
ATOM 1650 C CA . PRO C 1 37 ? 27.221 34.664 18.863 1.00 22.10 37 PRO C CA 1
ATOM 1651 C C . PRO C 1 37 ? 26.256 35.314 19.838 1.00 20.21 37 PRO C C 1
ATOM 1652 O O . PRO C 1 37 ? 25.190 35.759 19.419 1.00 23.00 37 PRO C O 1
ATOM 1656 N N . GLU C 1 38 ? 26.592 35.362 21.125 1.00 25.70 38 GLU C N 1
ATOM 1657 C CA . GLU C 1 38 ? 25.587 35.861 22.074 1.00 37.04 38 GLU C CA 1
ATOM 1658 C C . GLU C 1 38 ? 25.395 37.360 21.920 1.00 34.17 38 GLU C C 1
ATOM 1659 O O . GLU C 1 38 ? 24.292 37.897 22.059 1.00 43.01 38 GLU C O 1
ATOM 1665 N N A SER C 1 39 ? 26.478 38.086 21.643 0.66 26.78 39 SER C N 1
ATOM 1666 N N B SER C 1 39 ? 26.476 38.057 21.578 0.34 25.93 39 SER C N 1
ATOM 1667 C CA A SER C 1 39 ? 26.343 39.511 21.358 0.66 19.58 39 SER C CA 1
ATOM 1668 C CA B SER C 1 39 ? 26.384 39.493 21.345 0.34 21.25 39 SER C CA 1
ATOM 1669 C C A SER C 1 39 ? 27.257 39.901 20.195 0.66 21.04 39 SER C C 1
ATOM 1670 C C B SER C 1 39 ? 27.018 39.911 20.026 0.34 20.43 39 SER C C 1
ATOM 1671 O O A SER C 1 39 ? 27.840 39.010 19.569 0.66 18.31 39 SER C O 1
ATOM 1672 O O B SER C 1 39 ? 27.216 39.119 19.104 0.34 13.14 39 SER C O 1
ATOM 1677 N N . ASP C 1 40 ? 27.346 41.204 19.952 1.00 19.08 40 ASP C N 1
ATOM 1678 C CA . ASP C 1 40 ? 28.081 41.703 18.800 1.00 20.11 40 ASP C CA 1
ATOM 1679 C C . ASP C 1 40 ? 29.500 41.130 18.837 1.00 19.16 40 ASP C C 1
ATOM 1680 O O . ASP C 1 40 ? 30.043 40.872 19.905 1.00 21.15 40 ASP C O 1
ATOM 1685 N N . ILE C 1 41 ? 30.027 40.987 17.623 1.00 16.73 41 ILE C N 1
ATOM 1686 C CA . ILE C 1 41 ? 31.385 40.481 17.476 1.00 12.60 41 ILE C CA 1
ATOM 1687 C C . ILE C 1 41 ? 32.241 41.574 16.864 1.00 14.61 41 ILE C C 1
ATOM 1688 O O . ILE C 1 41 ? 31.799 42.307 15.968 1.00 19.08 41 ILE C O 1
ATOM 1693 N N . LEU C 1 42 ? 33.478 41.677 17.302 1.00 15.54 42 LEU C N 1
ATOM 1694 C CA . LEU C 1 42 ? 34.463 42.515 16.652 1.00 18.14 42 LEU C CA 1
ATOM 1695 C C . LEU C 1 42 ? 35.361 41.654 15.764 1.00 18.83 42 LEU C C 1
ATOM 1696 O O . LEU C 1 42 ? 35.814 40.604 16.220 1.00 14.91 42 LEU C O 1
ATOM 1701 N N . VAL C 1 43 ? 35.595 42.146 14.538 1.00 18.28 43 VAL C N 1
ATOM 1702 C CA . VAL C 1 43 ? 36.481 41.407 13.633 1.00 13.82 43 VAL C CA 1
ATOM 1703 C C . VAL C 1 43 ? 37.824 42.142 13.533 1.00 15.01 43 VAL C C 1
ATOM 1704 O O . VAL C 1 43 ? 37.840 43.306 13.121 1.00 19.28 43 VAL C O 1
ATOM 1708 N N . HIS C 1 44 ? 38.878 41.448 13.931 1.00 14.79 44 HIS C N 1
ATOM 1709 C CA . HIS C 1 44 ? 40.239 41.964 13.885 1.00 16.41 44 HIS C CA 1
ATOM 1710 C C . HIS C 1 44 ? 41.010 41.192 12.819 1.00 15.51 44 HIS C C 1
ATOM 1711 O O . HIS C 1 44 ? 41.304 40.006 12.996 1.00 17.93 44 HIS C O 1
ATOM 1718 N N A THR C 1 45 ? 41.339 41.853 11.714 0.55 19.18 45 THR C N 1
ATOM 1719 N N B THR C 1 45 ? 41.347 41.862 11.726 0.45 18.64 45 THR C N 1
ATOM 1720 C CA A THR C 1 45 ? 41.947 41.212 10.548 0.55 18.36 45 THR C CA 1
ATOM 1721 C CA B THR C 1 45 ? 41.977 41.114 10.631 0.45 18.74 45 THR C CA 1
ATOM 1722 C C A THR C 1 45 ? 43.455 41.448 10.454 0.55 22.28 45 THR C C 1
ATOM 1723 C C B THR C 1 45 ? 43.464 41.423 10.517 0.45 22.27 45 THR C C 1
ATOM 1724 O O A THR C 1 45 ? 43.952 42.538 10.721 0.55 16.40 45 THR C O 1
ATOM 1725 O O B THR C 1 45 ? 43.937 42.509 10.834 0.45 19.17 45 THR C O 1
ATOM 1732 N N . ALA C 1 46 ? 44.176 40.402 10.056 1.00 25.23 46 ALA C N 1
ATOM 1733 C CA . ALA C 1 46 ? 45.584 40.459 9.726 1.00 18.63 46 ALA C CA 1
ATOM 1734 C C . ALA C 1 46 ? 45.780 39.794 8.366 1.00 19.71 46 ALA C C 1
ATOM 1735 O O . ALA C 1 46 ? 45.051 38.896 7.948 1.00 24.37 46 ALA C O 1
ATOM 1737 N N . TYR C 1 47 ? 46.775 40.212 7.615 1.00 21.85 47 TYR C N 1
ATOM 1738 C CA . TYR C 1 47 ? 47.032 39.528 6.347 1.00 19.99 47 TYR C CA 1
ATOM 1739 C C . TYR C 1 47 ? 48.381 38.834 6.435 1.00 21.85 47 TYR C C 1
ATOM 1740 O O . TYR C 1 47 ? 49.370 39.494 6.787 1.00 18.53 47 TYR C O 1
ATOM 1749 N N . ASP C 1 48 ? 48.401 37.543 6.152 1.00 26.16 48 ASP C N 1
ATOM 1750 C CA . ASP C 1 48 ? 49.648 36.767 6.135 1.00 22.09 48 ASP C CA 1
ATOM 1751 C C . ASP C 1 48 ? 50.165 36.708 4.710 1.00 17.47 48 ASP C C 1
ATOM 1752 O O . ASP C 1 48 ? 49.632 35.991 3.875 1.00 22.02 48 ASP C O 1
ATOM 1757 N N . GLU C 1 49 ? 51.199 37.495 4.435 1.00 21.07 49 GLU C N 1
ATOM 1758 C CA . GLU C 1 49 ? 51.721 37.594 3.086 1.00 26.78 49 GLU C CA 1
ATOM 1759 C C . GLU C 1 49 ? 52.466 36.326 2.674 1.00 32.53 49 GLU C C 1
ATOM 1760 O O . GLU C 1 49 ? 52.602 36.070 1.475 1.00 29.78 49 GLU C O 1
ATOM 1766 N N . SER C 1 50 ? 52.946 35.581 3.658 1.00 31.66 50 SER C N 1
ATOM 1767 C CA . SER C 1 50 ? 53.763 34.405 3.350 1.00 39.22 50 SER C CA 1
ATOM 1768 C C . SER C 1 50 ? 52.890 33.307 2.763 1.00 35.77 50 SER C C 1
ATOM 1769 O O . SER C 1 50 ? 53.321 32.515 1.934 1.00 31.90 50 SER C O 1
ATOM 1772 N N . THR C 1 51 ? 51.644 33.295 3.223 1.00 34.11 51 THR C N 1
ATOM 1773 C CA . THR C 1 51 ? 50.665 32.346 2.721 1.00 24.21 51 THR C CA 1
ATOM 1774 C C . THR C 1 51 ? 49.577 33.036 1.906 1.00 31.20 51 THR C C 1
ATOM 1775 O O . THR C 1 51 ? 48.751 32.337 1.308 1.00 30.15 51 THR C O 1
ATOM 1779 N N . ASP C 1 52 ? 49.515 34.366 1.852 1.00 21.43 52 ASP C N 1
ATOM 1780 C CA . ASP C 1 52 ? 48.470 35.056 1.089 1.00 19.73 52 ASP C CA 1
ATOM 1781 C C . ASP C 1 52 ? 47.112 34.653 1.665 1.00 25.63 52 ASP C C 1
ATOM 1782 O O . ASP C 1 52 ? 46.162 34.305 0.961 1.00 24.85 52 ASP C O 1
ATOM 1787 N N . GLU C 1 53 ? 47.050 34.712 2.993 1.00 23.92 53 GLU C N 1
ATOM 1788 C CA . GLU C 1 53 ? 45.825 34.360 3.688 1.00 17.26 53 GLU C CA 1
ATOM 1789 C C . GLU C 1 53 ? 45.349 35.512 4.580 1.00 18.21 53 GLU C C 1
ATOM 1790 O O . GLU C 1 53 ? 46.171 36.138 5.262 1.00 20.72 53 GLU C O 1
ATOM 1796 N N . ASN C 1 54 ? 44.048 35.757 4.587 1.00 19.70 54 ASN C N 1
ATOM 1797 C CA . ASN C 1 54 ? 43.511 36.665 5.605 1.00 21.38 54 ASN C CA 1
ATOM 1798 C C . ASN C 1 54 ? 43.161 35.889 6.870 1.00 21.96 54 ASN C C 1
ATOM 1799 O O . ASN C 1 54 ? 42.587 34.807 6.809 1.00 20.68 54 ASN C O 1
ATOM 1804 N N . VAL C 1 55 ? 43.518 36.426 8.034 1.00 17.22 55 VAL C N 1
ATOM 1805 C CA . VAL C 1 55 ? 43.257 35.819 9.324 1.00 18.84 55 VAL C CA 1
ATOM 1806 C C . VAL C 1 55 ? 42.320 36.774 10.060 1.00 30.36 55 VAL C C 1
ATOM 1807 O O . VAL C 1 55 ? 42.737 37.883 10.391 1.00 23.27 55 VAL C O 1
ATOM 1811 N N . MET C 1 56 ? 41.078 36.363 10.262 1.00 21.07 56 MET C N 1
ATOM 1812 C CA . MET C 1 56 ? 40.094 37.207 10.934 1.00 16.90 56 MET C CA 1
ATOM 1813 C C . MET C 1 56 ? 39.875 36.624 12.321 1.00 17.81 56 MET C C 1
ATOM 1814 O O . MET C 1 56 ? 39.436 35.489 12.450 1.00 16.77 56 MET C O 1
ATOM 1819 N N . LEU C 1 57 ? 40.213 37.364 13.362 1.00 15.07 57 LEU C N 1
ATOM 1820 C CA . LEU C 1 57 ? 39.964 36.984 14.743 1.00 14.72 57 LEU C CA 1
ATOM 1821 C C . LEU C 1 57 ? 38.659 37.623 15.197 1.00 18.40 57 LEU C C 1
ATOM 1822 O O . LEU C 1 57 ? 38.513 38.846 15.151 1.00 17.41 57 LEU C O 1
ATOM 1827 N N . LEU C 1 58 ? 37.678 36.843 15.612 1.00 20.38 58 LEU C N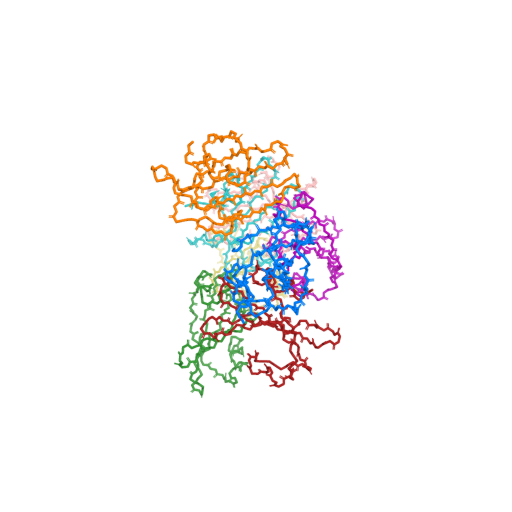 1
ATOM 1828 C CA . LEU C 1 58 ? 36.379 37.381 16.032 1.00 19.65 58 LEU C CA 1
ATOM 1829 C C . LEU C 1 58 ? 36.311 37.371 17.545 1.00 17.60 58 LEU C C 1
ATOM 1830 O O . LEU C 1 58 ? 36.522 36.289 18.141 1.00 18.13 58 LEU C O 1
ATOM 1835 N N . THR C 1 59 ? 36.047 38.503 18.192 1.00 16.91 59 THR C N 1
ATOM 1836 C CA . THR C 1 59 ? 35.949 38.562 19.638 1.00 15.00 59 THR C CA 1
ATOM 1837 C C . THR C 1 59 ? 34.633 39.214 20.044 1.00 17.77 59 THR C C 1
ATOM 1838 O O . THR C 1 59 ? 33.990 39.831 19.214 1.00 17.61 59 THR C O 1
ATOM 1842 N N . SER C 1 60 ? 34.279 39.069 21.331 1.00 19.97 60 SER C N 1
ATOM 1843 C CA . SER C 1 60 ? 33.156 39.893 21.762 1.00 17.44 60 SER C CA 1
ATOM 1844 C C . SER C 1 60 ? 33.603 41.352 21.828 1.00 17.40 60 SER C C 1
ATOM 1845 O O . SER C 1 60 ? 34.788 41.676 21.694 1.00 20.73 60 SER C O 1
ATOM 1848 N N . ASP C 1 61 ? 32.657 42.260 22.028 1.00 20.79 61 ASP C N 1
ATOM 1849 C CA . ASP C 1 61 ? 32.955 43.672 22.182 1.00 18.93 61 ASP C CA 1
ATOM 1850 C C . ASP C 1 61 ? 33.549 43.986 23.551 1.00 19.26 61 ASP C C 1
ATOM 1851 O O . ASP C 1 61 ? 33.684 43.115 24.405 1.00 23.10 61 ASP C O 1
ATOM 1856 N N . ALA C 1 62 ? 33.903 45.241 23.768 1.00 19.89 62 ALA C N 1
ATOM 1857 C CA . ALA C 1 62 ? 34.417 45.729 25.042 1.00 30.18 62 ALA C CA 1
ATOM 1858 C C . ALA C 1 62 ? 33.474 45.457 26.203 1.00 27.93 62 ALA C C 1
ATOM 1859 O O . ALA C 1 62 ? 32.252 45.426 25.988 1.00 29.78 62 ALA C O 1
ATOM 1861 N N . PRO C 1 63 ? 33.957 45.307 27.420 1.00 23.38 63 PRO C N 1
ATOM 1862 C CA . PRO C 1 63 ? 35.362 45.279 27.793 1.00 20.02 63 PRO C CA 1
ATOM 1863 C C . PRO C 1 63 ? 36.035 43.909 27.766 1.00 17.00 63 PRO C C 1
ATOM 1864 O O . PRO C 1 63 ? 37.252 43.849 27.925 1.00 22.21 63 PRO C O 1
ATOM 1868 N N . GLU C 1 64 ? 35.273 42.847 27.544 1.00 23.71 64 GLU C N 1
ATOM 1869 C CA . GLU C 1 64 ? 35.816 41.492 27.568 1.00 30.05 64 GLU C CA 1
ATOM 1870 C C . GLU C 1 64 ? 36.699 41.178 26.365 1.00 21.66 64 GLU C C 1
ATOM 1871 O O . GLU C 1 64 ? 37.788 40.628 26.544 1.00 23.78 64 GLU C O 1
ATOM 1877 N N . TYR C 1 65 ? 36.221 41.501 25.176 1.00 17.65 65 TYR C N 1
ATOM 1878 C CA . TYR C 1 65 ? 36.946 41.110 23.962 1.00 19.04 65 TYR C CA 1
ATOM 1879 C C . TYR C 1 65 ? 37.281 39.618 23.997 1.00 17.49 65 TYR C C 1
ATOM 1880 O O . TYR C 1 65 ? 38.400 39.197 23.675 1.00 20.18 65 TYR C O 1
ATOM 1889 N N . LYS C 1 66 ? 36.316 38.808 24.394 1.00 20.49 66 LYS C N 1
ATOM 1890 C CA . LYS C 1 66 ? 36.572 37.365 24.522 1.00 18.87 66 LYS C CA 1
ATOM 1891 C C . LYS C 1 66 ? 36.740 36.699 23.176 1.00 17.64 66 LYS C C 1
ATOM 1892 O O . LYS C 1 66 ? 35.835 36.846 22.355 1.00 16.40 66 LYS C O 1
ATOM 1898 N N . PRO C 1 67 ? 37.804 35.980 22.858 1.00 18.93 67 PRO C N 1
ATOM 1899 C CA . PRO C 1 67 ? 37.901 35.379 21.522 1.00 18.71 67 PRO C CA 1
ATOM 1900 C C . PRO C 1 67 ? 36.812 34.333 21.322 1.00 22.71 67 PRO C C 1
ATOM 1901 O O . PRO C 1 67 ? 36.428 33.574 22.211 1.00 21.94 67 PRO C O 1
ATOM 1905 N N . TRP C 1 68 ? 36.279 34.300 20.129 1.00 15.18 68 TRP C N 1
ATOM 1906 C CA . TRP C 1 68 ? 35.124 33.506 19.769 1.00 16.04 68 TRP C CA 1
ATOM 1907 C C . TRP C 1 68 ? 35.429 32.592 18.593 1.00 19.93 68 TRP C C 1
ATOM 1908 O O . TRP C 1 68 ? 35.108 31.406 18.575 1.00 20.50 68 TRP C O 1
ATOM 1919 N N . ALA C 1 69 ? 36.045 33.124 17.547 1.00 17.92 69 ALA C N 1
ATOM 1920 C CA . ALA C 1 69 ? 36.400 32.254 16.424 1.00 15.77 69 ALA C CA 1
ATOM 1921 C C . ALA C 1 69 ? 37.582 32.872 15.683 1.00 24.07 69 ALA C C 1
ATOM 1922 O O . ALA C 1 69 ? 37.875 34.058 15.782 1.00 17.21 69 ALA C O 1
ATOM 1924 N N . LEU C 1 70 ? 38.252 32.009 14.940 1.00 20.55 70 LEU C N 1
ATOM 1925 C CA . LEU C 1 70 ? 39.243 32.388 13.953 1.00 23.65 70 LEU C CA 1
ATOM 1926 C C . LEU C 1 70 ? 38.742 31.952 12.574 1.00 17.79 70 LEU C C 1
ATOM 1927 O O . LEU C 1 70 ? 38.248 30.825 12.414 1.00 21.66 70 LEU C O 1
ATOM 1932 N N . VAL C 1 71 ? 38.868 32.845 11.605 1.00 18.21 71 VAL C N 1
ATOM 1933 C CA . VAL C 1 71 ? 38.467 32.497 10.235 1.00 17.19 71 VAL C CA 1
ATOM 1934 C C . VAL C 1 71 ? 39.707 32.711 9.377 1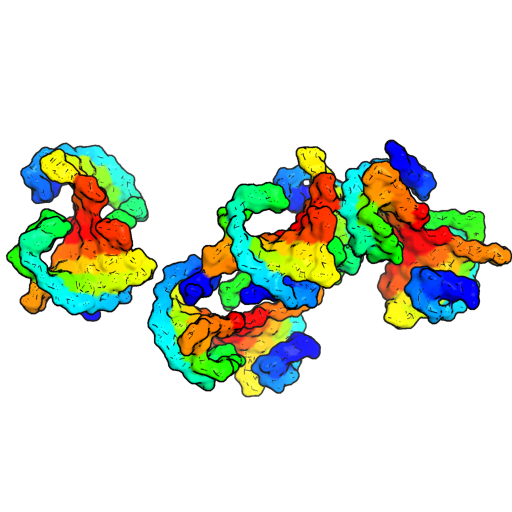.00 19.79 71 VAL C C 1
ATOM 1935 O O . VAL C 1 71 ? 40.182 33.846 9.351 1.00 18.13 71 VAL C O 1
ATOM 1939 N N . ILE C 1 72 ? 40.195 31.647 8.741 1.00 15.93 72 ILE C N 1
ATOM 1940 C CA . ILE C 1 72 ? 41.349 31.789 7.850 1.00 15.11 72 ILE C CA 1
ATOM 1941 C C . ILE C 1 72 ? 40.823 31.679 6.426 1.00 19.60 72 ILE C C 1
ATOM 1942 O O . ILE C 1 72 ? 40.267 30.651 6.014 1.00 20.45 72 ILE C O 1
ATOM 1947 N N . GLN C 1 73 ? 40.955 32.756 5.650 1.00 22.31 73 GLN C N 1
ATOM 1948 C CA . GLN C 1 73 ? 40.489 32.708 4.267 1.00 20.55 73 GLN C CA 1
ATOM 1949 C C . GLN C 1 73 ? 41.660 32.631 3.289 1.00 23.94 73 GLN C C 1
ATOM 1950 O O . GLN C 1 73 ? 42.596 33.417 3.459 1.00 22.55 73 GLN C O 1
ATOM 1956 N N . ASP C 1 74 ? 41.616 31.709 2.320 1.00 20.55 74 ASP C N 1
ATOM 1957 C CA . ASP C 1 74 ? 42.742 31.653 1.371 1.00 28.76 74 ASP C CA 1
ATOM 1958 C C . ASP C 1 74 ? 42.566 32.586 0.183 1.00 27.90 74 ASP C C 1
ATOM 1959 O O . ASP C 1 74 ? 41.566 33.306 0.062 1.00 29.48 74 ASP C O 1
ATOM 1964 N N . SER C 1 75 ? 43.551 32.590 -0.730 1.00 27.86 75 SER C N 1
ATOM 1965 C CA . SER C 1 75 ? 43.507 33.474 -1.887 1.00 28.88 75 SER C CA 1
ATOM 1966 C C . SER C 1 75 ? 42.308 33.214 -2.780 1.00 27.99 75 SER C C 1
ATOM 1967 O O . SER C 1 75 ? 41.915 34.094 -3.549 1.00 46.71 75 SER C O 1
ATOM 1970 N N . ASN C 1 76 ? 41.721 32.034 -2.695 1.00 30.65 76 ASN C N 1
ATOM 1971 C CA . ASN C 1 76 ? 40.580 31.668 -3.513 1.00 32.98 76 ASN C CA 1
ATOM 1972 C C . ASN C 1 76 ? 39.250 31.986 -2.841 1.00 30.92 76 ASN C C 1
ATOM 1973 O O . ASN C 1 76 ? 38.208 31.727 -3.445 1.00 35.87 76 ASN C O 1
ATOM 1978 N N . GLY C 1 77 ? 39.313 32.531 -1.627 1.00 26.50 77 GLY C N 1
ATOM 1979 C CA . GLY C 1 77 ? 38.103 32.944 -0.936 1.00 27.08 77 GLY C CA 1
ATOM 1980 C C . GLY C 1 77 ? 37.487 31.828 -0.122 1.00 28.43 77 GLY C C 1
ATOM 1981 O O . GLY C 1 77 ? 36.315 31.901 0.246 1.00 31.82 77 GLY C O 1
ATOM 1982 N N . GLU C 1 78 ? 38.261 30.788 0.163 1.00 26.43 78 GLU C N 1
ATOM 1983 C CA . GLU C 1 78 ? 37.741 29.655 0.925 1.00 24.54 78 GLU C CA 1
ATOM 1984 C C . GLU C 1 78 ? 38.017 29.882 2.402 1.00 19.81 78 GLU C C 1
ATOM 1985 O O . GLU C 1 78 ? 39.173 30.138 2.766 1.00 19.55 78 GLU C O 1
ATOM 1991 N N . ASN C 1 79 ? 36.996 29.753 3.236 1.00 20.23 79 ASN C N 1
ATOM 1992 C CA . ASN C 1 79 ? 37.137 29.874 4.670 1.00 19.16 79 ASN C CA 1
ATOM 1993 C C . ASN C 1 79 ? 37.378 28.552 5.398 1.00 20.41 79 ASN C C 1
ATOM 1994 O O . ASN C 1 79 ? 36.743 27.556 5.060 1.00 25.28 79 ASN C O 1
ATOM 1999 N N . LYS C 1 80 ? 38.235 28.575 6.386 1.00 15.38 80 LYS C N 1
ATOM 2000 C CA . LYS C 1 80 ? 38.419 27.550 7.408 1.00 17.21 80 LYS C CA 1
ATOM 2001 C C . LYS C 1 80 ? 38.119 28.234 8.748 1.00 22.82 80 LYS C C 1
ATOM 2002 O O . LYS C 1 80 ? 38.800 29.203 9.114 1.00 20.63 80 LYS C O 1
ATOM 2008 N N . ILE C 1 81 ? 37.098 27.749 9.443 1.00 17.03 81 ILE C N 1
ATOM 2009 C CA . ILE C 1 81 ? 36.740 28.315 10.746 1.00 12.54 81 ILE C CA 1
ATOM 2010 C C . ILE C 1 81 ? 37.251 27.512 11.926 1.00 19.13 81 ILE C C 1
ATOM 2011 O O . ILE C 1 81 ? 37.097 26.294 11.980 1.00 17.47 81 ILE C O 1
ATOM 2016 N N . LYS C 1 82 ? 37.866 28.181 12.908 1.00 16.06 82 LYS C N 1
ATOM 2017 C CA . LYS C 1 82 ? 38.256 27.511 14.137 1.00 18.19 82 LYS C CA 1
ATOM 2018 C C . LYS C 1 82 ? 37.513 28.146 15.301 1.00 22.31 82 LYS C C 1
ATOM 2019 O O . LYS C 1 82 ? 37.798 29.310 15.572 1.00 18.91 82 LYS C O 1
ATOM 2025 N N . MET C 1 83 ? 36.614 27.414 15.949 1.00 19.72 83 MET C N 1
ATOM 2026 C CA . MET C 1 83 ? 35.929 28.054 17.085 1.00 21.31 83 MET C CA 1
ATOM 2027 C C . MET C 1 83 ? 36.859 28.089 18.270 1.00 18.59 83 MET C C 1
ATOM 2028 O O . MET C 1 83 ? 37.582 27.125 18.539 1.00 21.89 83 MET C O 1
ATOM 2033 N N . LEU C 1 84 ? 36.870 29.200 19.025 1.00 17.16 84 LEU C N 1
ATOM 2034 C CA . LEU C 1 84 ? 37.822 29.352 20.109 1.00 22.67 84 LEU C CA 1
ATOM 2035 C C . LEU C 1 84 ? 37.172 29.132 21.467 1.00 23.40 84 LEU C C 1
ATOM 2036 O O . LEU C 1 84 ? 35.927 29.020 21.488 1.00 23.64 84 LEU C O 1
ATOM 2042 N N . ASN D 1 3 ? 26.235 8.430 23.671 1.00 52.27 3 ASN D N 1
ATOM 2043 C CA . ASN D 1 3 ? 26.961 9.683 23.796 1.00 32.09 3 ASN D CA 1
ATOM 2044 C C . ASN D 1 3 ? 27.193 10.307 22.420 1.00 27.74 3 ASN D C 1
ATOM 2045 O O . ASN D 1 3 ? 26.938 11.490 22.215 1.00 54.33 3 ASN D O 1
ATOM 2050 N N . LEU D 1 4 ? 27.682 9.485 21.498 1.00 30.27 4 LEU D N 1
ATOM 2051 C CA . LEU D 1 4 ? 28.017 9.992 20.177 1.00 32.58 4 LEU D CA 1
ATOM 2052 C C . LEU D 1 4 ? 26.823 10.681 19.539 1.00 27.32 4 LEU D C 1
ATOM 2053 O O . LEU D 1 4 ? 26.917 11.727 18.902 1.00 27.06 4 LEU D O 1
ATOM 2058 N N . SER D 1 5 ? 25.660 10.047 19.706 1.00 24.49 5 SER D N 1
ATOM 2059 C CA . SER D 1 5 ? 24.474 10.594 19.086 1.00 22.66 5 SER D CA 1
ATOM 2060 C C . SER D 1 5 ? 24.105 11.960 19.678 1.00 16.00 5 SER D C 1
ATOM 2061 O O . SER D 1 5 ? 23.781 12.867 18.924 1.00 23.22 5 SER D O 1
ATOM 2064 N N . ASP D 1 6 ? 24.152 11.999 20.995 1.00 22.40 6 ASP D N 1
ATOM 2065 C CA . ASP D 1 6 ? 23.728 13.195 21.707 1.00 24.48 6 ASP D CA 1
ATOM 2066 C C . ASP D 1 6 ? 24.664 14.355 21.373 1.00 19.38 6 ASP D C 1
ATOM 2067 O O . ASP D 1 6 ? 24.164 15.463 21.226 1.00 20.86 6 ASP D O 1
ATOM 2072 N N . ILE D 1 7 ? 25.963 14.104 21.267 1.00 23.21 7 ILE D N 1
ATOM 2073 C CA . ILE D 1 7 ? 26.861 15.190 20.840 1.00 18.01 7 ILE D CA 1
ATOM 2074 C C . ILE D 1 7 ? 26.518 15.709 19.465 1.00 22.24 7 ILE D C 1
ATOM 2075 O O . ILE D 1 7 ? 26.475 16.916 19.214 1.00 24.61 7 ILE D O 1
ATOM 2080 N N . ILE D 1 8 ? 26.219 14.819 18.509 1.00 17.89 8 ILE D N 1
ATOM 2081 C CA . ILE D 1 8 ? 25.862 15.362 17.195 1.00 19.70 8 ILE D CA 1
ATOM 2082 C C . ILE D 1 8 ? 24.455 15.931 17.167 1.00 26.50 8 ILE D C 1
ATOM 2083 O O . ILE D 1 8 ? 24.160 16.824 16.357 1.00 26.59 8 ILE D O 1
ATOM 2088 N N . GLU D 1 9 ? 23.518 15.513 18.019 1.00 33.07 9 GLU D N 1
ATOM 2089 C CA . GLU D 1 9 ? 22.192 16.122 18.009 1.00 31.34 9 GLU D CA 1
ATOM 2090 C C . GLU D 1 9 ? 22.188 17.481 18.703 1.00 29.44 9 GLU D C 1
ATOM 2091 O O . GLU D 1 9 ? 21.506 18.430 18.309 1.00 29.54 9 GLU D O 1
ATOM 2097 N N . LYS D 1 10 ? 22.968 17.563 19.767 1.00 21.54 10 LYS D N 1
ATOM 2098 C CA . LYS D 1 10 ? 23.165 18.863 20.405 1.00 30.38 10 LYS D CA 1
ATOM 2099 C C . LYS D 1 10 ? 23.664 19.859 19.370 1.00 41.91 10 LYS D C 1
ATOM 2100 O O . LYS D 1 10 ? 23.356 21.049 19.370 1.00 34.90 10 LYS D O 1
ATOM 2106 N N . GLU D 1 11 ? 24.477 19.393 18.412 1.00 38.33 11 GLU D N 1
ATOM 2107 C CA . GLU D 1 11 ? 25.071 20.405 17.532 1.00 45.07 11 GLU D CA 1
ATOM 2108 C C . GLU D 1 11 ? 24.243 20.645 16.282 1.00 46.95 11 GLU D C 1
ATOM 2109 O O . GLU D 1 11 ? 24.233 21.773 15.777 1.00 43.04 11 GLU D O 1
ATOM 2115 N N . THR D 1 12 ? 23.554 19.618 15.786 1.00 38.51 12 THR D N 1
ATOM 2116 C CA . THR D 1 12 ? 22.790 19.742 14.556 1.00 39.37 12 THR D CA 1
ATOM 2117 C C . THR D 1 12 ? 21.315 20.027 14.795 1.00 46.88 12 THR D C 1
ATOM 2118 O O . THR D 1 12 ? 20.605 20.409 13.864 1.00 44.54 12 THR D O 1
ATOM 2122 N N . GLY D 1 13 ? 20.839 19.808 16.017 1.00 39.85 13 GLY D N 1
ATOM 2123 C CA . GLY D 1 13 ? 19.405 19.876 16.252 1.00 38.44 13 GLY D CA 1
ATOM 2124 C C . GLY D 1 13 ? 18.689 18.667 15.676 1.00 39.64 13 GLY D C 1
ATOM 2125 O O . GLY D 1 13 ? 17.456 18.614 15.717 1.00 59.03 13 GLY D O 1
ATOM 2126 N N . LYS D 1 14 ? 19.445 17.709 15.149 1.00 29.03 14 LYS D N 1
ATOM 2127 C CA . LYS D 1 14 ? 18.887 16.497 14.578 1.00 26.62 14 LYS D CA 1
ATOM 2128 C C . LYS D 1 14 ? 19.451 15.210 15.174 1.00 25.37 14 LYS D C 1
ATOM 2129 O O . LYS D 1 14 ? 20.620 15.112 15.521 1.00 38.56 14 LYS D O 1
ATOM 2135 N N . GLN D 1 15 ? 18.585 14.216 15.269 1.00 31.67 15 GLN D N 1
ATOM 2136 C CA . GLN D 1 15 ? 18.849 12.812 15.458 1.00 39.87 15 GLN D CA 1
ATOM 2137 C C . GLN D 1 15 ? 19.322 12.212 14.126 1.00 38.75 15 GLN D C 1
ATOM 2138 O O . GLN D 1 15 ? 18.451 11.914 13.305 1.00 35.43 15 GLN D O 1
ATOM 2144 N N . LEU D 1 16 ? 20.625 12.068 13.913 1.00 36.86 16 LEU D N 1
ATOM 2145 C CA . LEU D 1 16 ? 21.194 11.587 12.662 1.00 22.36 16 LEU D CA 1
ATOM 2146 C C . LEU D 1 16 ? 21.801 10.196 12.807 1.00 17.06 16 LEU D C 1
ATOM 2147 O O . LEU D 1 16 ? 22.150 9.724 13.867 1.00 24.96 16 LEU D O 1
ATOM 2152 N N . VAL D 1 17 ? 21.918 9.553 11.648 1.00 20.60 17 VAL D N 1
ATOM 2153 C CA . VAL D 1 17 ? 22.584 8.267 11.575 1.00 23.77 17 VAL D CA 1
ATOM 2154 C C . VAL D 1 17 ? 24.091 8.471 11.634 1.00 19.32 17 VAL D C 1
ATOM 2155 O O . VAL D 1 17 ? 24.617 9.184 10.796 1.00 16.85 17 VAL D O 1
ATOM 2159 N N . ILE D 1 18 ? 24.678 7.808 12.621 1.00 20.31 18 ILE D N 1
ATOM 2160 C CA . ILE D 1 18 ? 26.113 7.886 12.845 1.00 20.84 18 ILE D CA 1
ATOM 2161 C C . ILE D 1 18 ? 26.775 6.661 12.231 1.00 21.33 18 ILE D C 1
ATOM 2162 O O . ILE D 1 18 ? 26.475 5.523 12.577 1.00 18.88 18 ILE D O 1
ATOM 2167 N N A GLN D 1 19 ? 27.686 6.945 11.304 0.61 19.22 19 GLN D N 1
ATOM 2168 N N B GLN D 1 19 ? 27.677 6.929 11.286 0.39 19.57 19 GLN D N 1
ATOM 2169 C CA A GLN D 1 19 ? 28.329 5.882 10.531 0.61 19.05 19 GLN D CA 1
ATOM 2170 C CA B GLN D 1 19 ? 28.282 5.811 10.568 0.39 18.53 19 GLN D CA 1
ATOM 2171 C C A GLN D 1 19 ? 29.402 5.167 11.341 0.61 20.19 19 GLN D C 1
ATOM 2172 C C B GLN D 1 19 ? 29.366 5.133 11.400 0.39 19.70 19 GLN D C 1
ATOM 2173 O O A GLN D 1 19 ? 29.928 5.710 12.312 0.61 15.35 19 GLN D O 1
ATOM 2174 O O B GLN D 1 19 ? 29.861 5.651 12.394 0.39 15.41 19 GLN D O 1
ATOM 2185 N N . GLU D 1 20 ? 29.699 3.938 10.924 1.00 20.14 20 GLU D N 1
ATOM 2186 C CA . GLU D 1 20 ? 30.728 3.116 11.537 1.00 22.02 20 GLU D CA 1
ATOM 2187 C C . GLU D 1 20 ? 32.030 3.900 11.600 1.00 15.62 20 GLU D C 1
ATOM 2188 O O . GLU D 1 20 ? 32.363 4.560 10.610 1.00 16.39 20 GLU D O 1
ATOM 2194 N N . SER D 1 21 ? 32.701 3.804 12.729 1.00 14.34 21 SER D N 1
ATOM 2195 C CA . SER D 1 21 ? 33.876 4.661 12.895 1.00 15.26 21 SER D CA 1
ATOM 2196 C C . SER D 1 21 ? 35.049 4.215 12.037 1.00 15.94 21 SER D C 1
ATOM 2197 O O . SER D 1 21 ? 35.162 3.055 11.675 1.00 15.27 21 SER D O 1
ATOM 2200 N N . ILE D 1 22 ? 35.925 5.163 11.724 1.00 15.46 22 ILE D N 1
ATOM 2201 C CA . ILE D 1 22 ? 37.153 4.932 10.978 1.00 15.85 22 ILE D CA 1
ATOM 2202 C C . ILE D 1 22 ? 38.352 5.403 11.800 1.00 14.13 22 ILE D C 1
ATOM 2203 O O . ILE D 1 22 ? 38.271 6.499 12.354 1.00 18.45 22 ILE D O 1
ATOM 2208 N N . LEU D 1 23 ? 39.402 4.605 11.906 1.00 14.06 23 LEU D N 1
ATOM 2209 C CA . LEU D 1 23 ? 40.574 4.939 12.714 1.00 19.01 23 LEU D CA 1
ATOM 2210 C C . LEU D 1 23 ? 41.561 5.810 11.936 1.00 20.56 23 LEU D C 1
ATOM 2211 O O . LEU D 1 23 ? 41.861 5.589 10.765 1.00 15.09 23 LEU D O 1
ATOM 2216 N N A MET D 1 24 ? 42.100 6.829 12.620 0.66 18.66 24 MET D N 1
ATOM 2217 N N B MET D 1 24 ? 42.068 6.801 12.667 0.34 17.82 24 MET D N 1
ATOM 2218 C CA A MET D 1 24 ? 43.054 7.740 11.977 0.66 16.55 24 MET D CA 1
ATOM 2219 C CA B MET D 1 24 ? 43.107 7.646 12.098 0.34 18.45 24 MET D CA 1
ATOM 2220 C C A MET D 1 24 ? 44.252 7.991 12.897 0.66 16.78 24 MET D C 1
ATOM 2221 C C B MET D 1 24 ? 44.324 7.636 13.023 0.34 16.57 24 MET D C 1
ATOM 2222 O O A MET D 1 24 ? 44.035 8.322 14.060 0.66 17.53 24 MET D O 1
ATOM 2223 O O B MET D 1 24 ? 44.198 7.455 14.229 0.34 12.05 24 MET D O 1
ATOM 2232 N N . LEU D 1 25 ? 45.482 7.848 12.415 1.00 18.36 25 LEU D N 1
ATOM 2233 C CA . LEU D 1 25 ? 46.664 8.173 13.219 1.00 21.46 25 LEU D CA 1
ATOM 2234 C C . LEU D 1 25 ? 46.669 9.677 13.504 1.00 18.09 25 LEU D C 1
ATOM 2235 O O . LEU D 1 25 ? 46.082 10.454 12.765 1.00 21.24 25 LEU D O 1
ATOM 2240 N N . PRO D 1 26 ? 47.323 10.113 14.569 1.00 15.26 26 PRO D N 1
ATOM 2241 C CA . PRO D 1 26 ? 47.367 11.529 14.925 1.00 17.44 26 PRO D CA 1
ATOM 2242 C C . PRO D 1 26 ? 47.808 12.406 13.765 1.00 18.40 26 PRO D C 1
ATOM 2243 O O . PRO D 1 26 ? 47.294 13.488 13.454 1.00 22.52 26 PRO D O 1
ATOM 2247 N N . GLU D 1 27 ? 48.828 11.913 13.055 1.00 19.53 27 GLU D N 1
ATOM 2248 C CA . GLU D 1 27 ? 49.350 12.751 11.979 1.00 22.02 27 GLU D CA 1
ATOM 2249 C C . GLU D 1 27 ? 48.412 12.752 10.781 1.00 22.61 27 GLU D C 1
ATOM 2250 O O . GLU D 1 27 ? 48.526 13.593 9.887 1.00 25.68 27 GLU D O 1
ATOM 2256 N N . GLU D 1 28 ? 47.466 11.817 10.729 1.00 19.46 28 GLU D N 1
ATOM 2257 C CA . GLU D 1 28 ? 46.530 11.781 9.611 1.00 17.14 28 GLU D CA 1
ATOM 2258 C C . GLU D 1 28 ? 45.392 12.764 9.793 1.00 18.32 28 GLU D C 1
ATOM 2259 O O . GLU D 1 28 ? 44.681 13.015 8.815 1.00 28.05 28 GLU D O 1
ATOM 2265 N N . VAL D 1 29 ? 45.201 13.302 10.999 1.00 16.00 29 VAL D N 1
ATOM 2266 C CA . VAL D 1 29 ? 44.108 14.247 11.205 1.00 27.29 29 VAL D CA 1
ATOM 2267 C C . VAL D 1 29 ? 44.606 15.649 11.550 1.00 32.35 29 VAL D C 1
ATOM 2268 O O . VAL D 1 29 ? 43.793 16.573 11.533 1.00 23.52 29 VAL D O 1
ATOM 2272 N N . GLU D 1 30 ? 45.881 15.786 11.865 1.00 30.38 30 GLU D N 1
ATOM 2273 C CA . GLU D 1 30 ? 46.503 17.050 12.240 1.00 28.45 30 GLU D CA 1
ATOM 2274 C C . GLU D 1 30 ? 46.234 18.182 11.264 1.00 28.49 30 GLU D C 1
ATOM 2275 O O . GLU D 1 30 ? 46.054 19.339 11.662 1.00 27.73 30 GLU D O 1
ATOM 2281 N N . GLU D 1 31 ? 46.232 17.884 9.955 1.00 27.00 31 GLU D N 1
ATOM 2282 C CA . GLU D 1 31 ? 46.091 19.017 9.031 1.00 21.26 31 GLU D CA 1
ATOM 2283 C C . GLU D 1 31 ? 44.667 19.561 9.040 1.00 27.83 31 GLU D C 1
ATOM 2284 O O . GLU D 1 31 ? 44.472 20.761 9.224 1.00 30.24 31 GLU D O 1
ATOM 2290 N N . VAL D 1 32 ? 43.696 18.681 8.820 1.00 21.56 32 VAL D N 1
ATOM 2291 C CA . VAL D 1 32 ? 42.312 19.150 8.818 1.00 27.52 32 VAL D CA 1
ATOM 2292 C C . VAL D 1 32 ? 42.000 19.872 10.120 1.00 27.12 32 VAL D C 1
ATOM 2293 O O . VAL D 1 32 ? 41.400 20.946 10.109 1.00 25.91 32 VAL D O 1
ATOM 2297 N N . ILE D 1 33 ? 42.447 19.320 11.262 1.00 23.39 33 ILE D N 1
ATOM 2298 C CA . ILE D 1 33 ? 41.996 19.869 12.535 1.00 16.67 33 ILE D CA 1
ATOM 2299 C C . ILE D 1 33 ? 42.761 21.118 12.934 1.00 20.96 33 ILE D C 1
ATOM 2300 O O . ILE D 1 33 ? 42.192 22.042 13.522 1.00 36.27 33 ILE D O 1
ATOM 2305 N N . GLY D 1 34 ? 44.050 21.129 12.616 1.00 21.05 34 GLY D N 1
ATOM 2306 C CA . GLY D 1 34 ? 44.904 22.224 13.067 1.00 26.76 34 GLY D CA 1
ATOM 2307 C C . GLY D 1 34 ? 45.511 21.919 14.419 1.00 32.36 34 GLY D C 1
ATOM 2308 O O . GLY D 1 34 ? 46.119 22.766 15.070 1.00 33.59 34 GLY D O 1
ATOM 2309 N N . ASN D 1 35 ? 45.365 20.682 14.883 1.00 19.85 35 ASN D N 1
ATOM 2310 C CA . ASN D 1 35 ? 45.860 20.254 16.172 1.00 21.74 35 ASN D CA 1
ATOM 2311 C C . ASN D 1 35 ? 46.154 18.752 16.069 1.00 25.23 35 ASN D C 1
ATOM 2312 O O . ASN D 1 35 ? 45.501 18.059 15.283 1.00 26.80 35 ASN D O 1
ATOM 2317 N N . LYS D 1 36 ? 47.105 18.269 16.838 1.00 23.69 36 LYS D N 1
ATOM 2318 C CA . LYS D 1 36 ? 47.487 16.867 16.878 1.00 27.13 36 LYS D CA 1
ATOM 2319 C C . LYS D 1 36 ? 47.062 16.212 18.188 1.00 24.16 36 LYS D C 1
ATOM 2320 O O . LYS D 1 36 ? 47.402 16.632 19.288 1.00 21.20 36 LYS D O 1
ATOM 2326 N N . PRO D 1 37 ? 46.295 15.136 18.049 1.00 19.83 37 PRO D N 1
ATOM 2327 C CA . PRO D 1 37 ? 45.803 14.402 19.207 1.00 19.82 37 PRO D CA 1
ATOM 2328 C C . PRO D 1 37 ? 46.911 13.534 19.797 1.00 19.41 37 PRO D C 1
ATOM 2329 O O . PRO D 1 37 ? 47.920 13.250 19.153 1.00 19.98 37 PRO D O 1
ATOM 2333 N N . GLU D 1 38 ? 46.757 13.119 21.047 1.00 20.06 38 GLU D N 1
ATOM 2334 C CA . GLU D 1 38 ? 47.870 12.425 21.693 1.00 21.96 38 GLU D CA 1
ATOM 2335 C C . GLU D 1 38 ? 47.979 10.997 21.190 1.00 26.42 38 GLU D C 1
ATOM 2336 O O . GLU D 1 38 ? 49.017 10.339 21.291 1.00 26.87 38 GLU D O 1
ATOM 2342 N N A SER D 1 39 ? 46.920 10.437 20.595 0.57 22.68 39 SER D N 1
ATOM 2343 N N B SER D 1 39 ? 46.858 10.503 20.659 0.43 21.90 39 SER D N 1
ATOM 2344 C CA A SER D 1 39 ? 47.092 9.110 19.992 0.57 15.28 39 SER D CA 1
ATOM 2345 C CA B SER D 1 39 ? 46.752 9.105 20.271 0.43 20.44 39 SER D CA 1
ATOM 2346 C C A SER D 1 39 ? 46.052 8.944 18.885 0.57 22.88 39 SER D C 1
ATOM 2347 C C B SER D 1 39 ? 45.822 8.935 19.077 0.43 21.25 39 SER D C 1
ATOM 2348 O O A SER D 1 39 ? 45.595 9.949 18.323 0.57 25.75 39 SER D O 1
ATOM 2349 O O B SER D 1 39 ? 45.252 9.942 18.638 0.43 22.91 39 SER D O 1
ATOM 2354 N N . ASP D 1 40 ? 45.681 7.708 18.580 1.00 20.58 40 ASP D N 1
ATOM 2355 C CA . ASP D 1 40 ? 44.754 7.459 17.480 1.00 19.43 40 ASP D CA 1
ATOM 2356 C C . ASP D 1 40 ? 43.379 8.054 17.773 1.00 18.17 40 ASP D C 1
ATOM 2357 O O . ASP D 1 40 ? 42.952 8.230 18.913 1.00 17.29 40 ASP D O 1
ATOM 2362 N N . ILE D 1 41 ? 42.660 8.375 16.689 1.00 19.58 41 ILE D N 1
ATOM 2363 C CA . ILE D 1 41 ? 41.319 8.949 16.893 1.00 16.94 41 ILE D CA 1
ATOM 2364 C C . ILE D 1 41 ? 40.381 8.123 16.019 1.00 16.05 41 ILE D C 1
ATOM 2365 O O . ILE D 1 41 ? 40.817 7.529 15.025 1.00 17.52 41 ILE D O 1
ATOM 2370 N N . LEU D 1 42 ? 39.126 8.078 16.430 1.00 12.65 42 LEU D N 1
ATOM 2371 C CA . LEU D 1 42 ? 38.026 7.497 15.661 1.00 12.92 42 LEU D CA 1
ATOM 2372 C C . LEU D 1 42 ? 37.194 8.625 15.060 1.00 12.35 42 LEU D C 1
ATOM 2373 O O . LEU D 1 42 ? 36.892 9.579 15.778 1.00 16.15 42 LEU D O 1
ATOM 2378 N N . VAL D 1 43 ? 36.864 8.530 13.792 1.00 13.03 43 VAL D N 1
ATOM 2379 C CA . VAL D 1 43 ? 35.999 9.525 13.118 1.00 16.69 43 VAL D CA 1
ATOM 2380 C C . VAL D 1 43 ? 34.596 8.933 12.996 1.00 16.14 43 VAL D C 1
ATOM 2381 O O . VAL D 1 43 ? 34.446 7.855 12.397 1.00 15.80 43 VAL D O 1
ATOM 2385 N N . HIS D 1 44 ? 33.617 9.597 13.586 1.00 13.74 44 HIS D N 1
ATOM 2386 C CA . HIS D 1 44 ? 32.219 9.179 13.544 1.00 14.61 44 HIS D CA 1
ATOM 2387 C C . HIS D 1 44 ? 31.456 10.228 12.719 1.00 13.90 44 HIS D C 1
ATOM 2388 O O . HIS D 1 44 ? 31.228 11.334 13.187 1.00 17.10 44 HIS D O 1
ATOM 2395 N N A THR D 1 45 ? 31.118 9.857 11.493 0.48 16.78 45 THR D N 1
ATOM 2396 N N B THR D 1 45 ? 31.066 9.818 11.525 0.52 15.81 45 THR D N 1
ATOM 2397 C CA A THR D 1 45 ? 30.534 10.787 10.530 0.48 16.33 45 THR D CA 1
ATOM 2398 C CA B THR D 1 45 ? 30.455 10.784 10.615 0.52 17.24 45 THR D CA 1
ATOM 2399 C C A THR D 1 45 ? 29.012 10.658 10.503 0.48 20.03 45 THR D C 1
ATOM 2400 C C B THR D 1 45 ? 28.949 10.620 10.518 0.52 20.40 45 THR D C 1
ATOM 2401 O O A THR D 1 45 ? 28.504 9.545 10.661 0.48 19.28 45 THR D O 1
ATOM 2402 O O B THR D 1 45 ? 28.411 9.521 10.626 0.52 21.95 45 THR D O 1
ATOM 2409 N N . ALA D 1 46 ? 28.307 11.766 10.313 1.00 20.79 46 ALA D N 1
ATOM 2410 C CA . ALA D 1 46 ? 26.873 11.828 10.123 1.00 19.14 46 ALA D CA 1
ATOM 2411 C C . ALA D 1 46 ? 26.603 12.849 9.013 1.00 17.43 46 ALA D C 1
ATOM 2412 O O . ALA D 1 46 ? 27.410 13.761 8.878 1.00 25.11 46 ALA D O 1
ATOM 2414 N N . TYR D 1 47 ? 25.523 12.646 8.277 1.00 15.23 47 TYR D N 1
ATOM 2415 C CA . TYR D 1 47 ? 25.170 13.604 7.229 1.00 14.81 47 TYR D CA 1
ATOM 2416 C C . TYR D 1 47 ? 23.843 14.268 7.586 1.00 17.84 47 TYR D C 1
ATOM 2417 O O . TYR D 1 47 ? 22.896 13.587 7.971 1.00 22.67 47 TYR D O 1
ATOM 2426 N N . ASP D 1 48 ? 23.784 15.578 7.472 1.00 20.73 48 ASP D N 1
ATOM 2427 C CA . ASP D 1 48 ? 22.552 16.331 7.755 1.00 24.58 48 ASP D CA 1
ATOM 2428 C C . ASP D 1 48 ? 21.929 16.753 6.433 1.00 19.38 48 ASP D C 1
ATOM 2429 O O . ASP D 1 48 ? 22.380 17.721 5.829 1.00 21.49 48 ASP D O 1
ATOM 2434 N N . GLU D 1 49 ? 20.918 16.025 5.959 1.00 25.20 49 GLU D N 1
ATOM 2435 C CA . GLU D 1 49 ? 20.392 16.420 4.651 1.00 23.92 49 GLU D CA 1
ATOM 2436 C C . GLU D 1 49 ? 19.655 17.763 4.761 1.00 21.96 49 GLU D C 1
ATOM 2437 O O . GLU D 1 49 ? 19.612 18.431 3.731 1.00 28.74 49 GLU D O 1
ATOM 2443 N N . SER D 1 50 ? 19.134 18.117 5.922 1.00 29.19 50 SER D N 1
ATOM 2444 C CA . SER D 1 50 ? 18.420 19.388 6.110 1.00 31.50 50 SER D CA 1
ATOM 2445 C C . SER D 1 50 ? 19.280 20.587 5.708 1.00 35.13 50 SER D C 1
ATOM 2446 O O . SER D 1 50 ? 18.799 21.555 5.092 1.00 31.12 50 SER D O 1
ATOM 2449 N N . THR D 1 51 ? 20.563 20.518 6.065 1.00 20.99 51 THR D N 1
ATOM 2450 C CA . THR D 1 51 ? 21.507 21.568 5.707 1.00 24.75 51 THR D CA 1
ATOM 2451 C C . THR D 1 51 ? 22.564 21.140 4.692 1.00 31.04 51 THR D C 1
ATOM 2452 O O . THR D 1 51 ? 23.444 21.937 4.353 1.00 22.41 51 THR D O 1
ATOM 2456 N N . ASP D 1 52 ? 22.545 19.906 4.202 1.00 23.05 52 ASP D N 1
ATOM 2457 C CA . ASP D 1 52 ? 23.624 19.462 3.320 1.00 21.03 52 ASP D CA 1
ATOM 2458 C C . ASP D 1 52 ? 24.994 19.606 3.976 1.00 26.50 52 ASP D C 1
ATOM 2459 O O . ASP D 1 52 ? 25.968 20.022 3.341 1.00 21.78 52 ASP D O 1
ATOM 2464 N N . GLU D 1 53 ? 25.084 19.236 5.254 1.00 21.49 53 GLU D N 1
ATOM 2465 C CA . GLU D 1 53 ? 26.331 19.352 6.001 1.00 16.48 53 GLU D CA 1
ATOM 2466 C C . GLU D 1 53 ? 26.839 17.980 6.449 1.00 16.16 53 GLU D C 1
ATOM 2467 O O . GLU D 1 53 ? 26.045 17.160 6.889 1.00 22.02 53 GLU D O 1
ATOM 2473 N N . ASN D 1 54 ? 28.149 17.787 6.322 1.00 21.04 54 ASN D N 1
ATOM 2474 C CA . ASN D 1 54 ? 28.762 16.583 6.883 1.00 15.03 54 ASN D CA 1
ATOM 2475 C C . ASN D 1 54 ? 29.288 16.914 8.273 1.00 15.43 54 ASN D C 1
ATOM 2476 O O . ASN D 1 54 ? 29.871 17.979 8.499 1.00 17.32 54 ASN D O 1
ATOM 2481 N N . VAL D 1 55 ? 29.067 15.976 9.203 1.00 18.65 55 VAL D N 1
ATOM 2482 C CA . VAL D 1 55 ? 29.421 16.201 10.587 1.00 20.75 55 VAL D CA 1
ATOM 2483 C C . VAL D 1 55 ? 30.438 15.127 10.972 1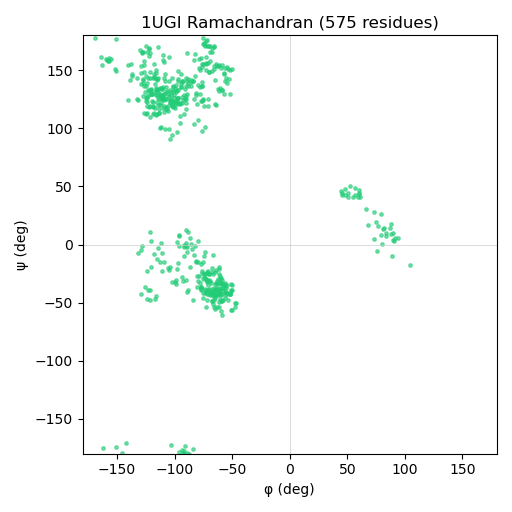.00 30.05 55 VAL D C 1
ATOM 2484 O O . VAL D 1 55 ? 30.209 13.949 10.697 1.00 29.62 55 VAL D O 1
ATOM 2488 N N . MET D 1 56 ? 31.555 15.577 11.554 1.00 20.60 56 MET D N 1
ATOM 2489 C CA . MET D 1 56 ? 32.549 14.533 11.859 1.00 20.74 56 MET D CA 1
ATOM 2490 C C . MET D 1 56 ? 32.890 14.669 13.334 1.00 21.54 56 MET D C 1
ATOM 2491 O O . MET D 1 56 ? 33.472 15.682 13.716 1.00 18.53 56 MET D O 1
ATOM 2496 N N . LEU D 1 57 ? 32.502 13.645 14.102 1.00 14.57 57 LEU D N 1
ATOM 2497 C CA . LEU D 1 57 ? 32.923 13.681 15.511 1.00 16.56 57 LEU D CA 1
ATOM 2498 C C . LEU D 1 57 ? 34.174 12.846 15.709 1.00 13.52 57 LEU D C 1
ATOM 2499 O O . LEU D 1 57 ? 34.191 11.674 15.348 1.00 15.42 57 LEU D O 1
ATOM 2504 N N . LEU D 1 58 ? 35.206 13.455 16.292 1.00 13.30 58 LEU D N 1
ATOM 2505 C CA . LEU D 1 58 ? 36.443 12.721 16.508 1.00 14.67 58 LEU D CA 1
ATOM 2506 C C . LEU D 1 58 ? 36.583 12.441 18.007 1.00 14.87 58 LEU D C 1
ATOM 2507 O O . LEU D 1 58 ? 36.508 13.373 18.805 1.00 17.58 58 LEU D O 1
ATOM 2512 N N . THR D 1 59 ? 36.763 11.173 18.362 1.00 12.63 59 THR D N 1
ATOM 2513 C CA . THR D 1 59 ? 37.005 10.734 19.721 1.00 13.04 59 THR D CA 1
ATOM 2514 C C . THR D 1 59 ? 38.336 9.988 19.784 1.00 14.54 59 THR D C 1
ATOM 2515 O O . THR D 1 59 ? 38.901 9.579 18.767 1.00 14.98 59 THR D O 1
ATOM 2519 N N . SER D 1 60 ? 38.852 9.801 21.013 1.00 15.10 60 SER D N 1
ATOM 2520 C CA . SER D 1 60 ? 39.984 8.892 21.086 1.00 14.22 60 SER D CA 1
ATOM 2521 C C . SER D 1 60 ? 39.444 7.482 20.831 1.00 18.33 60 SER D C 1
ATOM 2522 O O . SER D 1 60 ? 38.231 7.268 20.738 1.00 15.76 60 SER D O 1
ATOM 2525 N N . ASP D 1 61 ? 40.350 6.537 20.662 1.00 14.64 61 ASP D N 1
ATOM 2526 C CA . ASP D 1 61 ? 40.004 5.171 20.313 1.00 20.11 61 ASP D CA 1
ATOM 2527 C C . ASP D 1 61 ? 39.263 4.448 21.442 1.00 17.73 61 ASP D C 1
ATOM 2528 O O . ASP D 1 61 ? 39.232 4.889 22.593 1.00 18.39 61 ASP D O 1
ATOM 2533 N N . ALA D 1 62 ? 38.684 3.324 21.027 1.00 15.05 62 ALA D N 1
ATOM 2534 C CA . ALA D 1 62 ? 38.209 2.333 22.001 1.00 23.93 62 ALA D CA 1
ATOM 2535 C C . ALA D 1 62 ? 39.374 1.939 22.903 1.00 18.28 62 ALA D C 1
ATOM 2536 O O . ALA D 1 62 ? 40.485 1.834 22.361 1.00 23.13 62 ALA D O 1
ATOM 2538 N N . PRO D 1 63 ? 39.186 1.738 24.194 1.00 21.80 63 PRO D N 1
ATOM 2539 C CA . PRO D 1 63 ? 37.893 1.709 24.872 1.00 17.70 63 PRO D CA 1
ATOM 2540 C C . PRO D 1 63 ? 37.460 3.002 25.515 1.00 19.90 63 PRO D C 1
ATOM 2541 O O . PRO D 1 63 ? 36.435 3.057 26.187 1.00 18.87 63 PRO D O 1
ATOM 2545 N N . GLU D 1 64 ? 38.168 4.117 25.318 1.00 19.97 64 GLU D N 1
ATOM 2546 C CA . GLU D 1 64 ? 37.790 5.349 26.005 1.00 16.12 64 GLU D CA 1
ATOM 2547 C C . GLU D 1 64 ? 36.785 6.197 25.247 1.00 22.68 64 GLU D C 1
ATOM 2548 O O . GLU D 1 64 ? 35.859 6.770 25.846 1.00 25.62 64 GLU D O 1
ATOM 2554 N N . TYR D 1 65 ? 36.913 6.338 23.935 1.00 16.80 65 TYR D N 1
ATOM 2555 C CA . TYR D 1 65 ? 36.035 7.205 23.154 1.00 14.72 65 TYR D CA 1
ATOM 2556 C C . TYR D 1 65 ? 35.844 8.602 23.730 1.00 18.25 65 TYR D C 1
ATOM 2557 O O . TYR D 1 65 ? 34.719 9.138 23.759 1.00 19.48 65 TYR D O 1
ATOM 2566 N N . LYS D 1 66 ? 36.909 9.242 24.205 1.00 14.98 66 LYS D N 1
ATOM 2567 C CA . LYS D 1 66 ? 36.702 10.584 24.750 1.00 16.78 66 LYS D CA 1
ATOM 2568 C C . LYS D 1 66 ? 36.558 11.636 23.659 1.00 16.80 66 LYS D C 1
ATOM 2569 O O . LYS D 1 66 ? 37.391 11.665 22.740 1.00 16.86 66 LYS D O 1
ATOM 2575 N N . PRO D 1 67 ? 35.548 12.479 23.684 1.00 19.09 67 PRO D N 1
ATOM 2576 C CA . PRO D 1 67 ? 35.382 13.481 22.592 1.00 18.46 67 PRO D CA 1
ATOM 2577 C C . PRO D 1 67 ? 36.574 14.422 22.499 1.00 15.85 67 PRO D C 1
ATOM 2578 O O . PRO D 1 67 ? 37.095 14.919 23.502 1.00 19.44 67 PRO D O 1
ATOM 2582 N N . TRP D 1 68 ? 37.015 14.615 21.248 1.00 17.44 68 TRP D N 1
ATOM 2583 C CA . TRP D 1 68 ? 38.259 15.357 21.033 1.00 20.82 68 TRP D CA 1
ATOM 2584 C C . TRP D 1 68 ? 37.999 16.575 20.152 1.00 15.61 68 TRP D C 1
ATOM 2585 O O . TRP D 1 68 ? 38.401 17.700 20.443 1.00 18.70 68 TRP D O 1
ATOM 2596 N N . ALA D 1 69 ? 37.287 16.357 19.052 1.00 17.50 69 ALA D N 1
ATOM 2597 C CA . ALA D 1 69 ? 36.952 17.473 18.165 1.00 16.56 69 ALA D CA 1
ATOM 2598 C C . ALA D 1 69 ? 35.732 17.181 17.319 1.00 18.26 69 ALA D C 1
ATOM 2599 O O . ALA D 1 69 ? 35.291 16.068 17.074 1.00 17.56 69 ALA D O 1
ATOM 2601 N N . LEU D 1 70 ? 35.147 18.275 16.821 1.00 19.56 70 LEU D N 1
ATOM 2602 C CA . LEU D 1 70 ? 34.006 18.179 15.922 1.00 18.41 70 LEU D CA 1
ATOM 2603 C C . LEU D 1 70 ? 34.308 18.953 14.664 1.00 16.64 70 LEU D C 1
ATOM 2604 O O . LEU D 1 70 ? 34.725 20.105 14.817 1.00 22.65 70 LEU D O 1
ATOM 2609 N N . VAL D 1 71 ? 34.102 18.397 13.473 1.00 16.28 71 VAL D N 1
ATOM 2610 C CA . VAL D 1 71 ? 34.193 19.147 12.236 1.00 18.69 71 VAL D CA 1
ATOM 2611 C C . VAL D 1 71 ? 32.826 19.191 11.577 1.00 19.11 71 VAL D C 1
ATOM 2612 O O . VAL D 1 71 ? 32.137 18.179 11.418 1.00 17.51 71 VAL D O 1
ATOM 2616 N N . ILE D 1 72 ? 32.416 20.380 11.143 1.00 17.34 72 ILE D N 1
ATOM 2617 C CA . ILE D 1 72 ? 31.242 20.471 10.288 1.00 17.07 72 ILE D CA 1
ATOM 2618 C C . ILE D 1 72 ? 31.717 20.918 8.903 1.00 18.18 72 ILE D C 1
ATOM 2619 O O . ILE D 1 72 ? 32.438 21.927 8.886 1.00 18.68 72 ILE D O 1
ATOM 2624 N N . GLN D 1 73 ? 31.373 20.230 7.821 1.00 15.25 73 GLN D N 1
ATOM 2625 C CA . GLN D 1 73 ? 31.805 20.663 6.493 1.00 15.16 73 GLN D CA 1
ATOM 2626 C C . GLN D 1 73 ? 30.597 21.027 5.648 1.00 21.57 73 GLN D C 1
ATOM 2627 O O . GLN D 1 73 ? 29.635 20.256 5.538 1.00 21.92 73 GLN D O 1
ATOM 2633 N N . ASP D 1 74 ? 30.601 22.207 5.034 1.00 22.73 74 ASP D N 1
ATOM 2634 C CA . ASP D 1 74 ? 29.387 22.509 4.250 1.00 29.38 74 ASP D CA 1
ATOM 2635 C C . ASP D 1 74 ? 29.505 22.057 2.798 1.00 33.06 74 ASP D C 1
ATOM 2636 O O . ASP D 1 74 ? 30.491 21.406 2.448 1.00 31.67 74 ASP D O 1
ATOM 2641 N N . SER D 1 75 ? 28.506 22.411 1.987 1.00 35.09 75 SER D N 1
ATOM 2642 C CA . SER D 1 75 ? 28.399 22.050 0.583 1.00 34.74 75 SER D CA 1
ATOM 2643 C C . SER D 1 75 ? 29.456 22.705 -0.295 1.00 41.66 75 SER D C 1
ATOM 2644 O O . SER D 1 75 ? 29.781 22.278 -1.410 1.00 37.85 75 SER D O 1
ATOM 2647 N N . ASN D 1 76 ? 30.061 23.795 0.184 1.00 33.40 76 ASN D N 1
ATOM 2648 C CA . ASN D 1 76 ? 31.153 24.356 -0.617 1.00 28.22 76 ASN D CA 1
ATOM 2649 C C . ASN D 1 76 ? 32.476 23.684 -0.285 1.00 22.38 76 ASN D C 1
ATOM 2650 O O . ASN D 1 76 ? 33.537 24.090 -0.763 1.00 31.39 76 ASN D O 1
ATOM 2655 N N . GLY D 1 77 ? 32.447 22.652 0.565 1.00 27.62 77 GLY D N 1
ATOM 2656 C CA . GLY D 1 77 ? 33.605 21.968 1.083 1.00 21.20 77 GLY D CA 1
ATOM 2657 C C . GLY D 1 77 ? 34.299 22.628 2.239 1.00 19.37 77 GLY D C 1
ATOM 2658 O O . GLY D 1 77 ? 35.436 22.311 2.618 1.00 26.40 77 GLY D O 1
ATOM 2659 N N . GLU D 1 78 ? 33.664 23.621 2.883 1.00 21.09 78 GLU D N 1
ATOM 2660 C CA . GLU D 1 78 ? 34.418 24.382 3.871 1.00 18.89 78 GLU D CA 1
ATOM 2661 C C . GLU D 1 78 ? 34.237 23.818 5.285 1.00 14.17 78 GLU D C 1
ATOM 2662 O O . GLU D 1 78 ? 33.108 23.464 5.607 1.00 22.57 78 GLU D O 1
ATOM 2668 N N . ASN D 1 79 ? 35.303 23.797 6.061 1.00 14.58 79 ASN D N 1
ATOM 2669 C CA . ASN D 1 79 ? 35.326 23.197 7.392 1.00 15.29 79 ASN D CA 1
ATOM 2670 C C . ASN D 1 79 ? 35.244 24.239 8.503 1.00 21.67 79 ASN D C 1
ATOM 2671 O O . ASN D 1 79 ? 35.823 25.320 8.435 1.00 19.82 79 ASN D O 1
ATOM 2676 N N . LYS D 1 80 ? 34.523 23.853 9.545 1.00 21.56 80 LYS D N 1
ATOM 2677 C CA . LYS D 1 80 ? 34.455 24.595 10.803 1.00 15.06 80 LYS D CA 1
ATOM 2678 C C . LYS D 1 80 ? 34.868 23.634 11.898 1.00 18.94 80 LYS D C 1
ATOM 2679 O O . LYS D 1 80 ? 34.267 22.570 12.039 1.00 20.30 80 LYS D O 1
ATOM 2685 N N . ILE D 1 81 ? 35.889 23.954 12.681 1.00 15.99 81 ILE D N 1
ATOM 2686 C CA . ILE D 1 81 ? 36.484 23.032 13.635 1.00 18.00 81 ILE D CA 1
ATOM 2687 C C . ILE D 1 81 ? 36.179 23.482 15.061 1.00 19.04 81 ILE D C 1
ATOM 2688 O O . ILE D 1 81 ? 36.334 24.671 15.352 1.00 22.58 81 ILE D O 1
ATOM 2693 N N . LYS D 1 82 ? 35.765 22.563 15.934 1.00 14.81 82 LYS D N 1
ATOM 2694 C CA . LYS D 1 82 ? 35.497 22.884 17.321 1.00 13.69 82 LYS D CA 1
ATOM 2695 C C . LYS D 1 82 ? 36.175 21.824 18.182 1.00 20.83 82 LYS D C 1
ATOM 2696 O O . LYS D 1 82 ? 35.958 20.623 17.971 1.00 22.98 82 LYS D O 1
ATOM 2702 N N . MET D 1 83 ? 37.008 22.260 19.103 1.00 18.05 83 MET D N 1
ATOM 2703 C CA . MET D 1 83 ? 37.709 21.335 19.985 1.00 22.86 83 MET D CA 1
ATOM 2704 C C . MET D 1 83 ? 36.794 21.027 21.167 1.00 27.71 83 MET D C 1
ATOM 2705 O O . MET D 1 83 ? 36.106 21.916 21.668 1.00 22.52 83 MET D O 1
ATOM 2710 N N . LEU D 1 84 ? 36.769 19.775 21.609 1.00 20.78 84 LEU D N 1
ATOM 2711 C CA . LEU D 1 84 ? 35.778 19.390 22.614 1.00 23.90 84 LEU D CA 1
ATOM 2712 C C . LEU D 1 84 ? 36.407 19.144 23.978 1.00 26.90 84 LEU D C 1
ATOM 2713 O O . LEU D 1 84 ? 37.627 19.358 24.082 1.00 26.53 84 LEU D O 1
ATOM 2719 N N . THR E 1 2 ? 31.649 19.131 30.568 1.00 89.90 2 THR E N 1
ATOM 2720 C CA . THR E 1 2 ? 32.585 19.798 29.656 1.00 62.10 2 THR E CA 1
ATOM 2721 C C . THR E 1 2 ? 32.512 21.304 29.878 1.00 58.69 2 THR E C 1
ATOM 2722 O O . THR E 1 2 ? 33.351 21.836 30.612 1.00 74.60 2 THR E O 1
ATOM 2726 N N . ASN E 1 3 ? 31.532 21.962 29.281 1.00 60.29 3 ASN E N 1
ATOM 2727 C CA . ASN E 1 3 ? 31.253 23.378 29.459 1.00 57.45 3 ASN E CA 1
ATOM 2728 C C . ASN E 1 3 ? 30.605 23.585 30.823 1.00 46.30 3 ASN E C 1
ATOM 2729 O O . ASN E 1 3 ? 30.443 24.704 31.310 1.00 40.17 3 ASN E O 1
ATOM 2734 N N . LEU E 1 4 ? 30.242 22.465 31.455 1.00 36.98 4 LEU E N 1
ATOM 2735 C CA . LEU E 1 4 ? 29.702 22.621 32.811 1.00 41.09 4 LEU E CA 1
ATOM 2736 C C . LEU E 1 4 ? 30.726 23.284 33.721 1.00 39.01 4 LEU E C 1
ATOM 2737 O O . LEU E 1 4 ? 30.440 24.337 34.298 1.00 55.00 4 LEU E O 1
ATOM 2742 N N . SER E 1 5 ? 31.906 22.702 33.855 1.00 36.00 5 SER E N 1
ATOM 2743 C CA . SER E 1 5 ? 32.946 23.225 34.733 1.00 41.53 5 SER E CA 1
ATOM 2744 C C . SER E 1 5 ? 33.470 24.608 34.370 1.00 38.74 5 SER E C 1
ATOM 2745 O O . SER E 1 5 ? 33.867 25.358 35.267 1.00 54.68 5 SER E O 1
ATOM 2748 N N . ASP E 1 6 ? 33.515 25.004 33.100 1.00 44.25 6 ASP E N 1
ATOM 2749 C CA . ASP E 1 6 ? 34.074 26.321 32.774 1.00 43.15 6 ASP E CA 1
ATOM 2750 C C . ASP E 1 6 ? 33.087 27.431 33.126 1.00 45.92 6 ASP E C 1
ATOM 2751 O O . ASP E 1 6 ? 33.469 28.558 33.454 1.00 49.18 6 ASP E O 1
ATOM 2756 N N . ILE E 1 7 ? 31.800 27.096 33.051 1.00 43.69 7 ILE E N 1
ATOM 2757 C CA . ILE E 1 7 ? 30.771 28.029 33.508 1.00 32.48 7 ILE E CA 1
ATOM 2758 C C . ILE E 1 7 ? 30.932 28.206 35.013 1.00 28.68 7 ILE E C 1
ATOM 2759 O O . ILE E 1 7 ? 30.958 29.309 35.565 1.00 32.47 7 ILE E O 1
ATOM 2764 N N . ILE E 1 8 ? 31.072 27.081 35.718 1.00 28.40 8 ILE E N 1
ATOM 2765 C CA . ILE E 1 8 ? 31.177 27.220 37.183 1.00 28.35 8 ILE E CA 1
ATOM 2766 C C . ILE E 1 8 ? 32.543 27.756 37.589 1.00 35.23 8 ILE E C 1
ATOM 2767 O O . ILE E 1 8 ? 32.706 28.378 38.643 1.00 39.51 8 ILE E O 1
ATOM 2772 N N . GLU E 1 9 ? 33.558 27.539 36.754 1.00 35.18 9 GLU E N 1
ATOM 2773 C CA . GLU E 1 9 ? 34.887 28.060 37.072 1.00 29.19 9 GLU E CA 1
ATOM 2774 C C . GLU E 1 9 ? 34.908 29.558 36.782 1.00 32.52 9 GLU E C 1
ATOM 2775 O O . GLU E 1 9 ? 35.714 30.310 37.319 1.00 34.18 9 GLU E O 1
ATOM 2781 N N . LYS E 1 10 ? 33.994 29.993 35.911 1.00 44.53 10 LYS E N 1
ATOM 2782 C CA . LYS E 1 10 ? 33.839 31.406 35.573 1.00 34.65 10 LYS E CA 1
ATOM 2783 C C . LYS E 1 10 ? 33.077 32.134 36.669 1.00 43.16 10 LYS E C 1
ATOM 2784 O O . LYS E 1 10 ? 33.279 33.311 36.979 1.00 34.11 10 LYS E O 1
ATOM 2790 N N . GLU E 1 11 ? 32.150 31.414 37.310 1.00 37.16 11 GLU E N 1
ATOM 2791 C CA . GLU E 1 11 ? 31.406 32.025 38.395 1.00 29.51 11 GLU E CA 1
ATOM 2792 C C . GLU E 1 11 ? 32.265 32.166 39.651 1.00 36.65 11 GLU E C 1
ATOM 2793 O O . GLU E 1 11 ? 32.161 33.162 40.364 1.00 35.76 11 GLU E O 1
ATOM 2799 N N . THR E 1 12 ? 33.088 31.158 39.880 1.00 31.79 12 THR E N 1
ATOM 2800 C CA . THR E 1 12 ? 33.849 30.933 41.084 1.00 29.33 12 THR E CA 1
ATOM 2801 C C . THR E 1 12 ? 35.330 31.253 40.997 1.00 32.66 12 THR E C 1
ATOM 2802 O O . THR E 1 12 ? 35.996 31.409 42.026 1.00 27.66 12 THR E O 1
ATOM 2806 N N . GLY E 1 13 ? 35.882 31.326 39.789 1.00 44.36 13 GLY E N 1
ATOM 2807 C CA . GLY E 1 13 ? 37.333 31.512 39.697 1.00 45.05 13 GLY E CA 1
ATOM 2808 C C . GLY E 1 13 ? 38.059 30.268 40.188 1.00 52.89 13 GLY E C 1
ATOM 2809 O O . GLY E 1 13 ? 39.253 30.308 40.490 1.00 71.28 13 GLY E O 1
ATOM 2810 N N . LYS E 1 14 ? 37.338 29.152 40.268 1.00 40.99 14 LYS E N 1
ATOM 2811 C CA . LYS E 1 14 ? 37.887 27.922 40.816 1.00 36.73 14 LYS E CA 1
ATOM 2812 C C . LYS E 1 14 ? 37.498 26.717 39.982 1.00 41.08 14 LYS E C 1
ATOM 2813 O O . LYS E 1 14 ? 36.429 26.621 39.385 1.00 44.12 14 LYS E O 1
ATOM 2819 N N . GLN E 1 15 ? 38.399 25.731 39.916 1.00 44.85 15 GLN E N 1
ATOM 2820 C CA . GLN E 1 15 ? 37.941 24.504 39.249 1.00 43.75 15 GLN E CA 1
ATOM 2821 C C . GLN E 1 15 ? 37.389 23.616 40.362 1.00 42.68 15 GLN E C 1
ATOM 2822 O O . GLN E 1 15 ? 38.162 23.183 41.219 1.00 46.76 15 GLN E O 1
ATOM 2828 N N . LEU E 1 16 ? 36.082 23.402 40.337 1.00 36.39 16 LEU E N 1
ATOM 2829 C CA . LEU E 1 16 ? 35.395 22.691 41.406 1.00 38.97 16 LEU E CA 1
ATOM 2830 C C . LEU E 1 16 ? 34.925 21.320 40.916 1.00 27.45 16 LEU E C 1
ATOM 2831 O O . LEU E 1 16 ? 34.875 21.110 39.703 1.00 35.47 16 LEU E O 1
ATOM 2836 N N . VAL E 1 17 ? 34.599 20.453 41.858 1.00 28.66 17 VAL E N 1
ATOM 2837 C CA . VAL E 1 17 ? 33.962 19.175 41.585 1.00 26.28 17 VAL E CA 1
ATOM 2838 C C . VAL E 1 17 ? 32.493 19.431 41.264 1.00 22.66 17 VAL E C 1
ATOM 2839 O O . VAL E 1 17 ? 31.816 20.072 42.077 1.00 28.78 17 VAL E O 1
ATOM 2843 N N . ILE E 1 18 ? 32.022 18.966 40.128 1.00 23.38 18 ILE E N 1
ATOM 2844 C CA . ILE E 1 18 ? 30.650 19.095 39.671 1.00 19.70 18 ILE E CA 1
ATOM 2845 C C . ILE E 1 18 ? 29.906 17.794 39.979 1.00 24.29 18 ILE E C 1
ATOM 2846 O O . ILE E 1 18 ? 30.284 16.750 39.452 1.00 28.01 18 ILE E O 1
ATOM 2851 N N A GLN E 1 19 ? 28.883 17.887 40.814 0.63 20.59 19 GLN E N 1
ATOM 2852 N N B GLN E 1 19 ? 28.871 17.889 40.800 0.37 21.03 19 GLN E N 1
ATOM 2853 C CA A GLN E 1 19 ? 28.075 16.750 41.241 0.63 20.22 19 GLN E CA 1
ATOM 2854 C CA B GLN E 1 19 ? 28.095 16.719 41.180 0.37 20.13 19 GLN E CA 1
ATOM 2855 C C A GLN E 1 19 ? 27.177 16.228 40.127 0.63 23.37 19 GLN E C 1
ATOM 2856 C C B GLN E 1 19 ? 27.179 16.225 40.069 0.37 22.13 19 GLN E C 1
ATOM 2857 O O A GLN E 1 19 ? 26.704 16.948 39.255 0.63 19.61 19 GLN E O 1
ATOM 2858 O O B GLN E 1 19 ? 26.710 16.946 39.198 0.37 21.44 19 GLN E O 1
ATOM 2869 N N . GLU E 1 20 ? 26.911 14.920 40.125 1.00 17.50 20 GLU E N 1
ATOM 2870 C CA . GLU E 1 20 ? 25.975 14.307 39.214 1.00 18.21 20 GLU E CA 1
ATOM 2871 C C . GLU E 1 20 ? 24.641 15.062 39.233 1.00 16.63 20 GLU E C 1
ATOM 2872 O O . GLU E 1 20 ? 24.179 15.493 40.293 1.00 20.62 20 GLU E O 1
ATOM 2878 N N . SER E 1 21 ? 24.089 15.205 38.051 1.00 17.72 21 SER E N 1
ATOM 2879 C CA . SER E 1 21 ? 22.894 16.011 37.852 1.00 16.09 21 SER E CA 1
ATOM 2880 C C . SER E 1 21 ? 21.681 15.386 38.536 1.00 23.31 21 SER E C 1
ATOM 2881 O O . SER E 1 21 ? 21.545 14.171 38.682 1.00 19.56 21 SER E O 1
ATOM 2884 N N . ILE E 1 22 ? 20.800 16.285 38.949 1.00 18.82 22 ILE E N 1
ATOM 2885 C CA . ILE E 1 22 ? 19.484 15.959 39.479 1.00 20.71 22 ILE E CA 1
ATOM 2886 C C . ILE E 1 22 ? 18.427 16.658 38.619 1.00 19.22 22 ILE E C 1
ATOM 2887 O O . ILE E 1 22 ? 18.581 17.850 38.326 1.00 17.00 22 ILE E O 1
ATOM 2892 N N . LEU E 1 23 ? 17.411 15.914 38.215 1.00 16.19 23 LEU E N 1
ATOM 2893 C CA . LEU E 1 23 ? 16.368 16.462 37.341 1.00 18.43 23 LEU E CA 1
ATOM 2894 C C . LEU E 1 23 ? 15.288 17.199 38.133 1.00 18.58 23 LEU E C 1
ATOM 2895 O O . LEU E 1 23 ? 14.858 16.781 39.225 1.00 19.20 23 LEU E O 1
ATOM 2900 N N . MET E 1 24 ? 14.840 18.315 37.570 1.00 16.87 24 MET E N 1
ATOM 2901 C CA . MET E 1 24 ? 13.754 19.091 38.144 1.00 17.15 24 MET E CA 1
ATOM 2902 C C . MET E 1 24 ? 12.698 19.304 37.062 1.00 17.13 24 MET E C 1
ATOM 2903 O O . MET E 1 24 ? 13.014 19.526 35.899 1.00 18.03 24 MET E O 1
ATOM 2908 N N . LEU E 1 25 ? 11.441 19.237 37.461 1.00 16.67 25 LEU E N 1
ATOM 2909 C CA . LEU E 1 25 ? 10.324 19.491 36.559 1.00 14.73 25 LEU E CA 1
ATOM 2910 C C . LEU E 1 25 ? 10.163 20.992 36.369 1.00 16.65 25 LEU E C 1
ATOM 2911 O O . LEU E 1 25 ? 10.513 21.756 37.280 1.00 16.77 25 LEU E O 1
ATOM 2916 N N . PRO E 1 26 ? 9.679 21.470 35.239 1.00 16.22 26 PRO E N 1
ATOM 2917 C CA . PRO E 1 26 ? 9.520 22.915 35.040 1.00 17.43 26 PRO E CA 1
ATOM 2918 C C . PRO E 1 26 ? 8.778 23.631 36.155 1.00 20.34 26 PRO E C 1
ATOM 2919 O O . PRO E 1 26 ? 9.134 24.735 36.568 1.00 19.53 26 PRO E O 1
ATOM 2923 N N . GLU E 1 27 ? 7.722 23.020 36.687 1.00 19.95 27 GLU E N 1
ATOM 2924 C CA . GLU E 1 27 ? 6.987 23.732 37.747 1.00 18.38 27 GLU E CA 1
ATOM 2925 C C . GLU E 1 27 ? 7.820 23.758 39.024 1.00 17.83 27 GLU E C 1
ATOM 2926 O O . GLU E 1 27 ? 7.706 24.715 39.808 1.00 18.65 27 GLU E O 1
ATOM 2932 N N . GLU E 1 28 ? 8.666 22.754 39.289 1.00 15.26 28 GLU E N 1
ATOM 2933 C CA . GLU E 1 28 ? 9.518 22.843 40.479 1.00 13.19 28 GLU E CA 1
ATOM 2934 C C . GLU E 1 28 ? 10.523 23.976 40.311 1.00 15.08 28 GLU E C 1
ATOM 2935 O O . GLU E 1 28 ? 10.793 24.796 41.201 1.00 19.24 28 GLU E O 1
ATOM 2941 N N . VAL E 1 29 ? 11.107 24.042 39.122 1.00 14.13 29 VAL E N 1
ATOM 2942 C CA . VAL E 1 29 ? 12.001 25.157 38.827 1.00 19.26 29 VAL E CA 1
ATOM 2943 C C . VAL E 1 29 ? 11.304 26.516 38.929 1.00 18.72 29 VAL E C 1
ATOM 2944 O O . VAL E 1 29 ? 11.873 27.473 39.479 1.00 18.86 29 VAL E O 1
ATOM 2948 N N . GLU E 1 30 ? 10.093 26.629 38.398 1.00 16.76 30 GLU E N 1
ATOM 2949 C CA . GLU E 1 30 ? 9.394 27.927 38.420 1.00 16.64 30 GLU E CA 1
ATOM 2950 C C . GLU E 1 30 ? 9.222 28.438 39.829 1.00 15.55 30 GLU E C 1
ATOM 2951 O O . GLU E 1 30 ? 9.261 29.622 40.141 1.00 17.70 30 GLU E O 1
ATOM 2957 N N . GLU E 1 31 ? 9.030 27.501 40.766 1.00 18.57 31 GLU E N 1
ATOM 2958 C CA . GLU E 1 31 ? 8.802 27.947 42.152 1.00 17.26 31 GLU E CA 1
ATOM 2959 C C . GLU E 1 31 ? 10.090 28.521 42.727 1.00 17.65 31 GLU E C 1
ATOM 2960 O O . GLU E 1 31 ? 10.052 29.499 43.484 1.00 22.10 31 GLU E O 1
ATOM 2966 N N . VAL E 1 32 ? 11.226 27.918 42.394 1.00 15.06 32 VAL E N 1
ATOM 2967 C CA . VAL E 1 32 ? 12.507 28.432 42.874 1.00 17.82 32 VAL E CA 1
ATOM 2968 C C . VAL E 1 32 ? 12.904 29.747 42.194 1.00 15.08 32 VAL E C 1
ATOM 2969 O O . VAL E 1 32 ? 13.391 30.668 42.870 1.00 16.81 32 VAL E O 1
ATOM 2973 N N . ILE E 1 33 ? 12.732 29.872 40.889 1.00 18.46 33 ILE E N 1
ATOM 2974 C CA . ILE E 1 33 ? 13.320 30.924 40.064 1.00 16.92 33 ILE E CA 1
ATOM 2975 C C . ILE E 1 33 ? 12.371 32.050 39.668 1.00 18.22 33 ILE E C 1
ATOM 2976 O O . ILE E 1 33 ? 12.800 33.203 39.511 1.00 18.52 33 ILE E O 1
ATOM 2981 N N . GLY E 1 34 ? 11.085 31.759 39.478 1.00 17.29 34 GLY E N 1
ATOM 2982 C CA . GLY E 1 34 ? 10.146 32.811 39.096 1.00 18.83 34 GLY E CA 1
ATOM 2983 C C . GLY E 1 34 ? 10.040 32.926 37.577 1.00 20.56 34 GLY E C 1
ATOM 2984 O O . GLY E 1 34 ? 9.342 33.824 37.095 1.00 23.42 34 GLY E O 1
ATOM 2985 N N . ASN E 1 35 ? 10.735 32.039 36.891 1.00 17.11 35 ASN E N 1
ATOM 2986 C CA . ASN E 1 35 ? 10.583 31.796 35.459 1.00 19.36 35 ASN E CA 1
ATOM 2987 C C . ASN E 1 35 ? 10.339 30.305 35.240 1.00 18.92 35 ASN E C 1
ATOM 2988 O O . ASN E 1 35 ? 10.874 29.509 36.026 1.00 17.32 35 ASN E O 1
ATOM 2993 N N . LYS E 1 36 ? 9.576 29.976 34.214 1.00 22.15 36 LYS E N 1
ATOM 2994 C CA . LYS E 1 36 ? 9.298 28.553 33.982 1.00 23.71 36 LYS E CA 1
ATOM 2995 C C . LYS E 1 36 ? 10.044 28.078 32.741 1.00 31.66 36 LYS E C 1
ATOM 2996 O O . LYS E 1 36 ? 9.790 28.615 31.653 1.00 22.67 36 LYS E O 1
ATOM 3002 N N . PRO E 1 37 ? 10.937 27.101 32.888 1.00 20.30 37 PRO E N 1
ATOM 3003 C CA . PRO E 1 37 ? 11.752 26.612 31.758 1.00 18.32 37 PRO E CA 1
ATOM 3004 C C . PRO E 1 37 ? 10.902 25.840 30.780 1.00 19.36 37 PRO E C 1
ATOM 3005 O O . PRO E 1 37 ? 9.827 25.355 31.137 1.00 26.16 37 PRO E O 1
ATOM 3009 N N . GLU E 1 38 ? 11.342 25.763 29.513 1.00 19.46 38 GLU E N 1
ATOM 3010 C CA . GLU E 1 38 ? 10.366 25.202 28.559 1.00 24.64 38 GLU E CA 1
ATOM 3011 C C . GLU E 1 38 ? 10.346 23.681 28.653 1.00 24.39 38 GLU E C 1
ATOM 3012 O O . GLU E 1 38 ? 9.395 23.078 28.150 1.00 30.96 38 GLU E O 1
ATOM 3018 N N . SER E 1 39 ? 11.356 23.103 29.299 1.00 18.39 39 SER E N 1
ATOM 3019 C CA . SER E 1 39 ? 11.476 21.655 29.440 1.00 20.07 39 SER E CA 1
ATOM 3020 C C . SER E 1 39 ? 12.094 21.259 30.771 1.00 22.55 39 SER E C 1
ATOM 3021 O O . SER E 1 39 ? 12.421 22.132 31.573 1.00 24.26 39 SER E O 1
ATOM 3024 N N . ASP E 1 40 ? 12.271 19.961 31.031 1.00 23.06 40 ASP E N 1
ATOM 3025 C CA . ASP E 1 40 ? 12.920 19.539 32.262 1.00 16.65 40 ASP E CA 1
ATOM 3026 C C . ASP E 1 40 ? 14.274 20.229 32.415 1.00 16.21 40 ASP E C 1
ATOM 3027 O O . ASP E 1 40 ? 14.902 20.605 31.431 1.00 22.10 40 ASP E O 1
ATOM 3032 N N . ILE E 1 41 ? 14.701 20.442 33.638 1.00 17.03 41 ILE E N 1
ATOM 3033 C CA . ILE E 1 41 ? 15.983 21.072 33.943 1.00 17.70 41 ILE E CA 1
ATOM 3034 C C . ILE E 1 41 ? 16.861 20.079 34.689 1.00 15.48 41 ILE E C 1
ATOM 3035 O O . ILE E 1 41 ? 16.352 19.313 35.522 1.00 21.11 41 ILE E O 1
ATOM 3040 N N . LEU E 1 42 ? 18.157 20.093 34.434 1.00 15.60 42 LEU E N 1
ATOM 3041 C CA . LEU E 1 42 ? 19.129 19.365 35.262 1.00 16.97 42 LEU E CA 1
ATOM 3042 C C . LEU E 1 42 ? 19.923 20.343 36.099 1.00 17.58 42 LEU E C 1
ATOM 3043 O O . LEU E 1 42 ? 20.352 21.372 35.580 1.00 18.48 42 LEU E O 1
ATOM 3048 N N . VAL E 1 43 ? 20.131 20.073 37.379 1.00 17.29 43 VAL E N 1
ATOM 3049 C CA . VAL E 1 43 ? 20.895 20.871 38.295 1.00 18.06 43 VAL E CA 1
ATOM 3050 C C . VAL E 1 43 ? 22.275 20.247 38.509 1.00 21.62 43 VAL E C 1
ATOM 3051 O O . VAL E 1 43 ? 22.306 19.094 38.971 1.00 18.27 43 VAL E O 1
ATOM 3055 N N . HIS E 1 44 ? 23.331 20.981 38.202 1.00 19.48 44 HIS E N 1
ATOM 3056 C CA . HIS E 1 44 ? 24.719 20.564 38.367 1.00 19.50 44 HIS E CA 1
ATOM 3057 C C . HIS E 1 44 ? 25.350 21.419 39.461 1.00 16.91 44 HIS E C 1
ATOM 3058 O O . HIS E 1 44 ? 25.585 22.605 39.252 1.00 18.94 44 HIS E O 1
ATOM 3065 N N A THR E 1 45 ? 25.585 20.786 40.599 0.54 16.35 45 THR E N 1
ATOM 3066 N N B THR E 1 45 ? 25.625 20.818 40.610 0.46 16.46 45 THR E N 1
ATOM 3067 C CA A THR E 1 45 ? 26.072 21.505 41.762 0.54 18.34 45 THR E CA 1
ATOM 3068 C CA B THR E 1 45 ? 26.024 21.512 41.822 0.46 19.15 45 THR E CA 1
ATOM 3069 C C A THR E 1 45 ? 27.579 21.356 41.943 0.54 25.17 45 THR E C 1
ATOM 3070 C C B THR E 1 45 ? 27.479 21.303 42.238 0.46 26.23 45 THR E C 1
ATOM 3071 O O A THR E 1 45 ? 28.173 20.332 41.630 0.54 18.05 45 THR E O 1
ATOM 3072 O O B THR E 1 45 ? 27.956 20.173 42.365 0.46 17.05 45 THR E O 1
ATOM 3079 N N . ALA E 1 46 ? 28.168 22.423 42.469 1.00 24.99 46 ALA E N 1
ATOM 3080 C CA . ALA E 1 46 ? 29.547 22.506 42.894 1.00 21.14 46 ALA E CA 1
ATOM 3081 C C . ALA E 1 46 ? 29.645 23.275 44.209 1.00 25.62 46 ALA E C 1
ATOM 3082 O O . ALA E 1 46 ? 29.116 24.386 44.326 1.00 29.27 46 ALA E O 1
ATOM 3084 N N . TYR E 1 47 ? 30.310 22.729 45.213 1.00 23.86 47 TYR E N 1
ATOM 3085 C CA . TYR E 1 47 ? 30.475 23.449 46.473 1.00 21.12 47 TYR E CA 1
ATOM 3086 C C . TYR E 1 47 ? 31.782 24.235 46.467 1.00 32.80 47 TYR E C 1
ATOM 3087 O O . TYR E 1 47 ? 32.843 23.653 46.235 1.00 27.24 47 TYR E O 1
ATOM 3096 N N . ASP E 1 48 ? 31.714 25.538 46.700 1.00 34.51 48 ASP E N 1
ATOM 3097 C CA . ASP E 1 48 ? 32.938 26.335 46.790 1.00 41.93 48 ASP E CA 1
ATOM 3098 C C . ASP E 1 48 ? 33.254 26.618 48.263 1.00 38.03 48 ASP E C 1
ATOM 3099 O O . ASP E 1 48 ? 32.740 27.588 48.804 1.00 35.56 48 ASP E O 1
ATOM 3104 N N . GLU E 1 49 ? 34.085 25.767 48.832 1.00 35.30 49 GLU E N 1
ATOM 3105 C CA . GLU E 1 49 ? 34.510 25.806 50.219 1.00 27.92 49 GLU E CA 1
ATOM 3106 C C . GLU E 1 49 ? 35.127 27.169 50.517 1.00 41.50 49 GLU E C 1
ATOM 3107 O O . GLU E 1 49 ? 34.968 27.712 51.611 1.00 40.07 49 GLU E O 1
ATOM 3113 N N . SER E 1 50 ? 35.825 27.757 49.545 1.00 43.51 50 SER E N 1
ATOM 3114 C CA . SER E 1 50 ? 36.525 29.013 49.827 1.00 46.15 50 SER E CA 1
ATOM 3115 C C . SER E 1 50 ? 35.541 30.146 50.095 1.00 50.07 50 SER E C 1
ATOM 3116 O O . SER E 1 50 ? 35.891 31.123 50.767 1.00 48.33 50 SER E O 1
ATOM 3119 N N . THR E 1 51 ? 34.315 30.041 49.593 1.00 47.21 51 THR E N 1
ATOM 3120 C CA . THR E 1 51 ? 33.333 31.094 49.854 1.00 39.84 51 THR E CA 1
ATOM 3121 C C . THR E 1 51 ? 32.104 30.528 50.562 1.00 41.32 51 THR E C 1
ATOM 3122 O O . THR E 1 51 ? 31.103 31.230 50.693 1.00 34.32 51 THR E O 1
ATOM 3126 N N . ASP E 1 52 ? 32.198 29.289 51.014 1.00 43.50 52 ASP E N 1
ATOM 3127 C CA . ASP E 1 52 ? 31.119 28.564 51.664 1.00 42.83 52 ASP E CA 1
ATOM 3128 C C . ASP E 1 52 ? 29.802 28.757 50.909 1.00 40.05 52 ASP E C 1
ATOM 3129 O O . ASP E 1 52 ? 28.756 29.015 51.499 1.00 29.76 52 ASP E O 1
ATOM 3134 N N . GLU E 1 53 ? 29.891 28.618 49.586 1.00 36.65 53 GLU E N 1
ATOM 3135 C CA . GLU E 1 53 ? 28.725 28.781 48.740 1.00 30.50 53 GLU E CA 1
ATOM 3136 C C . GLU E 1 53 ? 28.453 27.522 47.924 1.00 27.02 53 GLU E C 1
ATOM 3137 O O . GLU E 1 53 ? 29.398 26.835 47.561 1.00 22.07 53 GLU E O 1
ATOM 3143 N N . ASN E 1 54 ? 27.174 27.301 47.653 1.00 15.07 54 ASN E N 1
ATOM 3144 C CA . ASN E 1 54 ? 26.784 26.292 46.685 1.00 19.60 54 ASN E CA 1
ATOM 3145 C C . ASN E 1 54 ? 26.514 26.955 45.343 1.00 22.96 54 ASN E C 1
ATOM 3146 O O . ASN E 1 54 ? 25.713 27.888 45.220 1.00 20.09 54 ASN E O 1
ATOM 3151 N N . VAL E 1 55 ? 27.171 26.477 44.292 1.00 17.29 55 VAL E N 1
ATOM 3152 C CA . VAL E 1 55 ? 26.833 26.967 42.964 1.00 18.88 55 VAL E CA 1
ATOM 3153 C C . VAL E 1 55 ? 26.076 25.915 42.165 1.00 19.51 55 VAL E C 1
ATOM 3154 O O . VAL E 1 55 ? 26.625 24.829 41.941 1.00 23.21 55 VAL E O 1
ATOM 3158 N N . MET E 1 56 ? 24.847 26.282 41.812 1.00 17.06 56 MET E N 1
ATOM 3159 C CA . MET E 1 56 ? 23.963 25.383 41.077 1.00 17.85 56 MET E CA 1
ATOM 3160 C C . MET E 1 56 ? 23.773 25.843 39.640 1.00 20.54 56 MET E C 1
ATOM 3161 O O . MET E 1 56 ? 23.199 26.873 39.322 1.00 18.14 56 MET E O 1
ATOM 3166 N N . LEU E 1 57 ? 24.262 25.050 38.688 1.00 15.50 57 LEU E N 1
ATOM 3167 C CA . LEU E 1 57 ? 24.060 25.368 37.291 1.00 16.77 57 LEU E CA 1
ATOM 3168 C C . LEU E 1 57 ? 22.887 24.564 36.746 1.00 19.71 57 LEU E C 1
ATOM 3169 O O . LEU E 1 57 ? 22.932 23.329 36.809 1.00 19.60 57 LEU E O 1
ATOM 3174 N N . LEU E 1 58 ? 21.870 25.250 36.253 1.00 17.29 58 LEU E N 1
ATOM 3175 C CA . LEU E 1 58 ? 20.679 24.650 35.687 1.00 15.50 58 LEU E CA 1
ATOM 3176 C C . LEU E 1 58 ? 20.822 24.604 34.166 1.00 20.01 58 LEU E C 1
ATOM 3177 O O . LEU E 1 58 ? 21.034 25.654 33.522 1.00 18.17 58 LEU E O 1
ATOM 3182 N N . THR E 1 59 ? 20.730 23.393 33.615 1.00 16.94 59 THR E N 1
ATOM 3183 C CA . THR E 1 59 ? 20.733 23.271 32.162 1.00 18.33 59 THR E CA 1
ATOM 3184 C C . THR E 1 59 ? 19.478 22.576 31.671 1.00 21.58 59 THR E C 1
ATOM 3185 O O . THR E 1 59 ? 18.750 22.022 32.490 1.00 24.29 59 THR E O 1
ATOM 3189 N N . SER E 1 60 ? 19.215 22.586 30.355 1.00 18.56 60 SER E N 1
ATOM 3190 C CA . SER E 1 60 ? 18.200 21.647 29.880 1.00 14.34 60 SER E CA 1
ATOM 3191 C C . SER E 1 60 ? 18.818 20.249 29.954 1.00 16.38 60 SER E C 1
ATOM 3192 O O . SER E 1 60 ? 19.983 20.101 30.303 1.00 19.96 60 SER E O 1
ATOM 3195 N N . ASP E 1 61 ? 18.027 19.238 29.651 1.00 16.83 61 ASP E N 1
ATOM 3196 C CA . ASP E 1 61 ? 18.490 17.854 29.703 1.00 21.37 61 ASP E CA 1
ATOM 3197 C C . ASP E 1 61 ? 19.196 17.495 28.399 1.00 21.45 61 ASP E C 1
ATOM 3198 O O . ASP E 1 61 ? 19.382 18.351 27.534 1.00 24.28 61 ASP E O 1
ATOM 3203 N N . ALA E 1 62 ? 19.587 16.248 28.280 1.00 21.03 62 ALA E N 1
ATOM 3204 C CA . ALA E 1 62 ? 20.187 15.738 27.053 1.00 25.30 62 ALA E CA 1
ATOM 3205 C C . ALA E 1 62 ? 19.227 15.877 25.888 1.00 25.56 62 ALA E C 1
ATOM 3206 O O . ALA E 1 62 ? 18.005 15.831 26.069 1.00 27.13 62 ALA E O 1
ATOM 3208 N N . PRO E 1 63 ? 19.714 16.016 24.663 1.00 31.74 63 PRO E N 1
ATOM 3209 C CA . PRO E 1 63 ? 21.151 16.019 24.378 1.00 33.40 63 PRO E CA 1
ATOM 3210 C C . PRO E 1 63 ? 21.786 17.397 24.386 1.00 29.81 63 PRO E C 1
ATOM 3211 O O . PRO E 1 63 ? 23.026 17.509 24.375 1.00 27.17 63 PRO E O 1
ATOM 3215 N N . GLU E 1 64 ? 21.034 18.497 24.448 1.00 22.38 64 GLU E N 1
ATOM 3216 C CA . GLU E 1 64 ? 21.721 19.794 24.421 1.00 23.35 64 GLU E CA 1
ATOM 3217 C C . GLU E 1 64 ? 22.394 20.232 25.711 1.00 24.55 64 GLU E C 1
ATOM 3218 O O . GLU E 1 64 ? 23.464 20.856 25.647 1.00 24.05 64 GLU E O 1
ATOM 3224 N N . TYR E 1 65 ? 21.854 19.963 26.892 1.00 23.45 65 TYR E N 1
ATOM 3225 C CA . TYR E 1 65 ? 22.363 20.522 28.143 1.00 20.90 65 TYR E CA 1
ATOM 3226 C C . TYR E 1 65 ? 22.590 22.029 28.047 1.00 19.91 65 TYR E C 1
ATOM 3227 O O . TYR E 1 65 ? 23.634 22.536 28.446 1.00 21.78 65 TYR E O 1
ATOM 3236 N N . LYS E 1 66 ? 21.603 22.735 27.518 1.00 22.93 66 LYS E N 1
ATOM 3237 C CA . LYS E 1 66 ? 21.686 24.174 27.304 1.00 27.20 66 LYS E CA 1
ATOM 3238 C C . LYS E 1 66 ? 21.632 24.919 28.636 1.00 18.42 66 LYS E C 1
ATOM 3239 O O . LYS E 1 66 ? 20.615 24.730 29.294 1.00 21.96 66 LYS E O 1
ATOM 3245 N N . PRO E 1 67 ? 22.666 25.661 28.966 1.00 25.17 67 PRO E N 1
ATOM 3246 C CA . PRO E 1 67 ? 22.672 26.486 30.183 1.00 19.80 67 PRO E CA 1
ATOM 3247 C C . PRO E 1 67 ? 21.471 27.420 30.244 1.00 19.68 67 PRO E C 1
ATOM 3248 O O . PRO E 1 67 ? 21.058 28.050 29.278 1.00 24.03 67 PRO E O 1
ATOM 3252 N N . TRP E 1 68 ? 20.884 27.541 31.442 1.00 15.83 68 TRP E N 1
ATOM 3253 C CA . TRP E 1 68 ? 19.648 28.292 31.581 1.00 20.49 68 TRP E CA 1
ATOM 3254 C C . TRP E 1 68 ? 19.764 29.309 32.717 1.00 16.57 68 TRP E C 1
ATOM 3255 O O . TRP E 1 68 ? 19.293 30.438 32.568 1.00 20.13 68 TRP E O 1
ATOM 3266 N N . ALA E 1 69 ? 20.347 28.872 33.818 1.00 18.68 69 ALA E N 1
ATOM 3267 C CA . ALA E 1 69 ? 20.551 29.790 34.938 1.00 19.95 69 ALA E CA 1
ATOM 3268 C C . ALA E 1 69 ? 21.637 29.261 35.854 1.00 20.29 69 ALA E C 1
ATOM 3269 O O . ALA E 1 69 ? 21.933 28.067 35.844 1.00 19.62 69 ALA E O 1
ATOM 3271 N N . LEU E 1 70 ? 22.217 30.152 36.643 1.00 18.08 70 LEU E N 1
ATOM 3272 C CA . LEU E 1 70 ? 23.077 29.853 37.754 1.00 20.60 70 LEU E CA 1
ATOM 3273 C C . LEU E 1 70 ? 22.320 30.239 39.031 1.00 22.79 70 LEU E C 1
ATOM 3274 O O . LEU E 1 70 ? 21.829 31.384 39.077 1.00 24.90 70 LEU E O 1
ATOM 3279 N N . VAL E 1 71 ? 22.222 29.356 40.004 1.00 17.06 71 VAL E N 1
ATOM 3280 C CA . VAL E 1 71 ? 21.778 29.799 41.332 1.00 22.77 71 VAL E CA 1
ATOM 3281 C C . VAL E 1 71 ? 22.939 29.696 42.310 1.00 23.23 71 VAL E C 1
ATOM 3282 O O . VAL E 1 71 ? 23.485 28.600 42.469 1.00 19.78 71 VAL E O 1
ATOM 3286 N N . ILE E 1 72 ? 23.332 30.803 42.957 1.00 20.26 72 ILE E N 1
ATOM 3287 C CA . ILE E 1 72 ? 24.423 30.778 43.904 1.00 19.15 72 ILE E CA 1
ATOM 3288 C C . ILE E 1 72 ? 23.844 30.979 45.305 1.00 24.90 72 ILE E C 1
ATOM 3289 O O . ILE E 1 72 ? 23.250 32.036 45.555 1.00 23.60 72 ILE E O 1
ATOM 3294 N N . GLN E 1 73 ? 24.000 29.998 46.183 1.00 18.88 73 GLN E N 1
ATOM 3295 C CA . GLN E 1 73 ? 23.443 30.076 47.524 1.00 20.12 73 GLN E CA 1
ATOM 3296 C C . GLN E 1 73 ? 24.534 30.168 48.578 1.00 18.89 73 GLN E C 1
ATOM 3297 O O . GLN E 1 73 ? 25.475 29.383 48.584 1.00 19.86 73 GLN E O 1
ATOM 3303 N N . ASP E 1 74 ? 24.383 31.157 49.449 1.00 21.51 74 ASP E N 1
ATOM 3304 C CA . ASP E 1 74 ? 25.398 31.491 50.446 1.00 26.07 74 ASP E CA 1
ATOM 3305 C C . ASP E 1 74 ? 25.155 30.744 51.752 1.00 33.36 74 ASP E C 1
ATOM 3306 O O . ASP E 1 74 ? 24.208 29.961 51.826 1.00 26.82 74 ASP E O 1
ATOM 3311 N N . SER E 1 75 ? 25.999 31.010 52.739 1.00 34.91 75 SER E N 1
ATOM 3312 C CA . SER E 1 75 ? 25.935 30.365 54.042 1.00 41.94 75 SER E CA 1
ATOM 3313 C C . SER E 1 75 ? 24.622 30.608 54.772 1.00 32.33 75 SER E C 1
ATOM 3314 O O . SER E 1 75 ? 24.198 29.798 55.602 1.00 35.84 75 SER E O 1
ATOM 3317 N N . ASN E 1 76 ? 23.960 31.721 54.489 1.00 30.68 76 ASN E N 1
ATOM 3318 C CA . ASN E 1 76 ? 22.675 31.999 55.127 1.00 41.29 76 ASN E CA 1
ATOM 3319 C C . ASN E 1 76 ? 21.482 31.461 54.340 1.00 39.74 76 ASN E C 1
ATOM 3320 O O . ASN E 1 76 ? 20.340 31.829 54.641 1.00 40.74 76 ASN E O 1
ATOM 3325 N N . GLY E 1 77 ? 21.749 30.622 53.350 1.00 24.77 77 GLY E N 1
ATOM 3326 C CA . GLY E 1 77 ? 20.737 30.042 52.492 1.00 20.66 77 GLY E CA 1
ATOM 3327 C C . GLY E 1 77 ? 20.073 31.103 51.643 1.00 26.08 77 GLY E C 1
ATOM 3328 O O . GLY E 1 77 ? 18.906 31.008 51.280 1.00 27.92 77 GLY E O 1
ATOM 3329 N N . GLU E 1 78 ? 20.842 32.144 51.318 1.00 24.33 78 GLU E N 1
ATOM 3330 C CA . GLU E 1 78 ? 20.288 33.159 50.420 1.00 27.15 78 GLU E CA 1
ATOM 3331 C C . GLU E 1 78 ? 20.761 32.902 48.985 1.00 18.68 78 GLU E C 1
ATOM 3332 O O . GLU E 1 78 ? 21.964 32.662 48.786 1.00 19.44 78 GLU E O 1
ATOM 3338 N N . ASN E 1 79 ? 19.804 32.955 48.076 1.00 16.79 79 ASN E N 1
ATOM 3339 C CA . ASN E 1 79 ? 19.998 32.681 46.665 1.00 14.48 79 ASN E CA 1
ATOM 3340 C C . ASN E 1 79 ? 20.279 33.967 45.874 1.00 22.56 79 ASN E C 1
ATOM 3341 O O . ASN E 1 79 ? 19.664 35.007 46.105 1.00 23.58 79 ASN E O 1
ATOM 3346 N N . LYS E 1 80 ? 21.189 33.910 44.927 1.00 17.79 80 LYS E N 1
ATOM 3347 C CA . LYS E 1 80 ? 21.466 34.891 43.895 1.00 21.58 80 LYS E CA 1
ATOM 3348 C C . LYS E 1 80 ? 21.229 34.185 42.557 1.00 23.73 80 LYS E C 1
ATOM 3349 O O . LYS E 1 80 ? 21.840 33.133 42.347 1.00 20.08 80 LYS E O 1
ATOM 3355 N N . ILE E 1 81 ? 20.371 34.674 41.691 1.00 18.81 81 ILE E N 1
ATOM 3356 C CA . ILE E 1 81 ? 20.104 33.973 40.428 1.00 14.64 81 ILE E CA 1
ATOM 3357 C C . ILE E 1 81 ? 20.691 34.748 39.262 1.00 23.09 81 ILE E C 1
ATOM 3358 O O . ILE E 1 81 ? 20.414 35.947 39.179 1.00 21.17 81 ILE E O 1
ATOM 3363 N N . LYS E 1 82 ? 21.457 34.096 38.398 1.00 21.89 82 LYS E N 1
ATOM 3364 C CA . LYS E 1 82 ? 21.905 34.666 37.134 1.00 18.40 82 LYS E CA 1
ATOM 3365 C C . LYS E 1 82 ? 21.290 33.929 35.961 1.00 24.65 82 LYS E C 1
ATOM 3366 O O . LYS E 1 82 ? 21.563 32.752 35.697 1.00 21.24 82 LYS E O 1
ATOM 3372 N N . MET E 1 83 ? 20.421 34.593 35.193 1.00 18.11 83 MET E N 1
ATOM 3373 C CA . MET E 1 83 ? 19.842 33.908 34.051 1.00 19.54 83 MET E CA 1
ATOM 3374 C C . MET E 1 83 ? 20.866 33.837 32.926 1.00 29.70 83 MET E C 1
ATOM 3375 O O . MET E 1 83 ? 21.560 34.818 32.671 1.00 24.22 83 MET E O 1
ATOM 3380 N N . LEU E 1 84 ? 20.990 32.695 32.259 1.00 23.56 84 LEU E N 1
ATOM 3381 C CA . LEU E 1 84 ? 21.994 32.614 31.197 1.00 16.38 84 LEU E CA 1
ATOM 3382 C C . LEU E 1 84 ? 21.432 32.759 29.797 1.00 26.22 84 LEU E C 1
ATOM 3383 O O . LEU E 1 84 ? 20.201 32.677 29.600 1.00 25.54 84 LEU E O 1
ATOM 3389 N N . THR F 1 2 ? 10.089 53.272 21.658 1.00 39.05 2 THR F N 1
ATOM 3390 C CA . THR F 1 2 ? 9.945 52.584 22.941 1.00 35.38 2 THR F CA 1
ATOM 3391 C C . THR F 1 2 ? 10.641 53.333 24.068 1.00 26.45 2 THR F C 1
ATOM 3392 O O . THR F 1 2 ? 11.776 53.786 23.916 1.00 21.67 2 THR F O 1
ATOM 3396 N N . ASN F 1 3 ? 9.975 53.447 25.209 1.00 30.07 3 ASN F N 1
ATOM 3397 C CA . ASN F 1 3 ? 10.617 54.133 26.342 1.00 24.46 3 ASN F CA 1
ATOM 3398 C C . ASN F 1 3 ? 11.123 53.127 27.362 1.00 20.79 3 ASN F C 1
ATOM 3399 O O . ASN F 1 3 ? 11.134 51.919 27.134 1.00 27.67 3 ASN F O 1
ATOM 3404 N N . LEU F 1 4 ? 11.603 53.568 28.522 1.00 22.45 4 LEU F N 1
ATOM 3405 C CA . LEU F 1 4 ? 12.159 52.685 29.538 1.00 26.05 4 LEU F CA 1
ATOM 3406 C C . LEU F 1 4 ? 11.113 51.789 30.192 1.00 21.74 4 LEU F C 1
ATOM 3407 O O . LEU F 1 4 ? 11.374 50.609 30.435 1.00 23.01 4 LEU F O 1
ATOM 3412 N N . SER F 1 5 ? 9.972 52.403 30.475 1.00 25.58 5 SER F N 1
ATOM 3413 C CA . SER F 1 5 ? 8.876 51.649 31.074 1.00 31.19 5 SER F CA 1
ATOM 3414 C C . SER F 1 5 ? 8.440 50.509 30.171 1.00 29.95 5 SER F C 1
ATOM 3415 O O . SER F 1 5 ? 8.010 49.466 30.640 1.00 26.66 5 SER F O 1
ATOM 3418 N N . ASP F 1 6 ? 8.530 50.733 28.856 1.00 36.17 6 ASP F N 1
ATOM 3419 C CA . ASP F 1 6 ? 8.165 49.716 27.887 1.00 33.75 6 ASP F CA 1
ATOM 3420 C C . ASP F 1 6 ? 9.206 48.602 27.933 1.00 36.91 6 ASP F C 1
ATOM 3421 O O . ASP F 1 6 ? 8.854 47.426 27.859 1.00 29.06 6 ASP F O 1
ATOM 3426 N N . ILE F 1 7 ? 10.476 49.013 28.067 1.00 28.31 7 ILE F N 1
ATOM 3427 C CA . ILE F 1 7 ? 11.539 48.023 28.136 1.00 26.41 7 ILE F CA 1
ATOM 3428 C C . ILE F 1 7 ? 11.236 47.055 29.282 1.00 35.59 7 ILE F C 1
ATOM 3429 O O . ILE F 1 7 ? 11.313 45.833 29.167 1.00 52.52 7 ILE F O 1
ATOM 3434 N N . ILE F 1 8 ? 10.861 47.620 30.429 1.00 23.86 8 ILE F N 1
ATOM 3435 C CA . ILE F 1 8 ? 10.517 46.825 31.602 1.00 28.64 8 ILE F CA 1
ATOM 3436 C C . ILE F 1 8 ? 9.242 46.024 31.410 1.00 34.18 8 ILE F C 1
ATOM 3437 O O . ILE F 1 8 ? 9.132 44.861 31.815 1.00 35.46 8 ILE F O 1
ATOM 3442 N N . GLU F 1 9 ? 8.245 46.639 30.780 1.00 37.05 9 GLU F N 1
ATOM 3443 C CA . GLU F 1 9 ? 6.987 45.938 30.562 1.00 36.52 9 GLU F CA 1
ATOM 3444 C C . GLU F 1 9 ? 7.187 44.715 29.671 1.00 35.03 9 GLU F C 1
ATOM 3445 O O . GLU F 1 9 ? 6.561 43.686 29.928 1.00 37.57 9 GLU F O 1
ATOM 3451 N N . LYS F 1 10 ? 8.031 44.809 28.651 1.00 35.18 10 LYS F N 1
ATOM 3452 C CA . LYS F 1 10 ? 8.259 43.690 27.746 1.00 31.76 10 LYS F CA 1
ATOM 3453 C C . LYS F 1 10 ? 9.006 42.545 28.412 1.00 34.24 10 LYS F C 1
ATOM 3454 O O . LYS F 1 10 ? 8.778 41.399 28.033 1.00 42.19 10 LYS F O 1
ATOM 3460 N N . GLU F 1 11 ? 9.871 42.851 29.370 1.00 45.05 11 GLU F N 1
ATOM 3461 C CA . GLU F 1 11 ? 10.684 41.854 30.044 1.00 47.51 11 GLU F CA 1
ATOM 3462 C C . GLU F 1 11 ? 9.915 41.098 31.123 1.00 51.64 11 GLU F C 1
ATOM 3463 O O . GLU F 1 11 ? 10.217 39.935 31.381 1.00 75.61 11 GLU F O 1
ATOM 3469 N N . THR F 1 12 ? 8.963 41.782 31.747 1.00 48.44 12 THR F N 1
ATOM 3470 C CA . THR F 1 12 ? 8.337 41.292 32.959 1.00 39.37 12 THR F CA 1
ATOM 3471 C C . THR F 1 12 ? 6.815 41.346 32.973 1.00 35.41 12 THR F C 1
ATOM 3472 O O . THR F 1 12 ? 6.238 40.848 33.939 1.00 37.70 12 THR F O 1
ATOM 3476 N N . GLY F 1 13 ? 6.211 41.953 31.966 1.00 35.14 13 GLY F N 1
ATOM 3477 C CA . GLY F 1 13 ? 4.775 42.106 31.845 1.00 35.34 13 GLY F CA 1
ATOM 3478 C C . GLY F 1 13 ? 4.195 43.174 32.740 1.00 31.12 13 GLY F C 1
ATOM 3479 O O . GLY F 1 13 ? 3.008 43.540 32.715 1.00 30.28 13 GLY F O 1
ATOM 3480 N N . LYS F 1 14 ? 5.061 43.731 33.590 1.00 30.76 14 LYS F N 1
ATOM 3481 C CA . LYS F 1 14 ? 4.511 44.783 34.447 1.00 46.70 14 LYS F CA 1
ATOM 3482 C C . LYS F 1 14 ? 4.809 46.161 33.862 1.00 44.54 14 LYS F C 1
ATOM 3483 O O . LYS F 1 14 ? 5.791 46.460 33.198 1.00 29.54 14 LYS F O 1
ATOM 3489 N N . GLN F 1 15 ? 3.850 47.024 34.168 1.00 37.67 15 GLN F N 1
ATOM 3490 C CA . GLN F 1 15 ? 3.927 48.395 33.699 1.00 29.73 15 GLN F CA 1
ATOM 3491 C C . GLN F 1 15 ? 3.910 49.267 34.948 1.00 28.39 15 GLN F C 1
ATOM 3492 O O . GLN F 1 15 ? 2.894 49.347 35.631 1.00 32.20 15 GLN F O 1
ATOM 3498 N N . LEU F 1 16 ? 5.062 49.862 35.208 1.00 25.04 16 LEU F N 1
ATOM 3499 C CA . LEU F 1 16 ? 5.410 50.501 36.460 1.00 23.27 16 LEU F CA 1
ATOM 3500 C C . LEU F 1 16 ? 5.915 51.916 36.244 1.00 20.64 16 LEU F C 1
ATOM 3501 O O . LEU F 1 16 ? 6.240 52.312 35.132 1.00 24.34 16 LEU F O 1
ATOM 3506 N N . VAL F 1 17 ? 5.966 52.674 37.329 1.00 22.12 17 VAL F N 1
ATOM 3507 C CA . VAL F 1 17 ? 6.494 54.036 37.278 1.00 25.75 17 VAL F CA 1
ATOM 3508 C C . VAL F 1 17 ? 7.994 54.013 37.550 1.00 23.63 17 VAL F C 1
ATOM 3509 O O . VAL F 1 17 ? 8.413 53.480 38.580 1.00 29.70 17 VAL F O 1
ATOM 3513 N N . ILE F 1 18 ? 8.759 54.582 36.634 1.00 15.32 18 ILE F N 1
ATOM 3514 C CA . ILE F 1 18 ? 10.205 54.535 36.644 1.00 18.98 18 ILE F CA 1
ATOM 3515 C C . ILE F 1 18 ? 10.777 55.719 37.403 1.00 18.94 18 ILE F C 1
ATOM 3516 O O . ILE F 1 18 ? 10.393 56.870 37.194 1.00 18.46 18 ILE F O 1
ATOM 3521 N N A GLN F 1 19 ? 11.695 55.448 38.316 0.60 20.42 19 GLN F N 1
ATOM 3522 N N B GLN F 1 19 ? 11.711 55.450 38.304 0.40 20.18 19 GLN F N 1
ATOM 3523 C CA A GLN F 1 19 ? 12.292 56.487 39.149 0.60 19.12 19 GLN F CA 1
ATOM 3524 C CA B GLN F 1 19 ? 12.281 56.536 39.093 0.40 18.96 19 GLN F CA 1
ATOM 3525 C C A GLN F 1 19 ? 13.409 57.226 38.434 0.60 19.32 19 GLN F C 1
ATOM 3526 C C B GLN F 1 19 ? 13.413 57.246 38.379 0.40 19.23 19 GLN F C 1
ATOM 3527 O O A GLN F 1 19 ? 14.023 56.710 37.495 0.60 19.02 19 GLN F O 1
ATOM 3528 O O B GLN F 1 19 ? 14.013 56.740 37.432 0.40 20.01 19 GLN F O 1
ATOM 3539 N N . GLU F 1 20 ? 13.733 58.446 38.861 1.00 16.82 20 GLU F N 1
ATOM 3540 C CA . GLU F 1 20 ? 14.856 59.182 38.313 1.00 19.07 20 GLU F CA 1
ATOM 3541 C C . GLU F 1 20 ? 16.127 58.338 38.408 1.00 15.36 20 GLU F C 1
ATOM 3542 O O . GLU F 1 20 ? 16.334 57.667 39.423 1.00 14.97 20 GLU F O 1
ATOM 3548 N N . SER F 1 21 ? 16.930 58.432 37.342 1.00 18.98 21 SER F N 1
ATOM 3549 C CA . SER F 1 21 ? 18.081 57.523 37.224 1.00 15.92 21 SER F CA 1
ATOM 3550 C C . SER F 1 21 ? 19.223 57.826 38.172 1.00 16.29 21 SER F C 1
ATOM 3551 O O . SER F 1 21 ? 19.440 58.977 38.550 1.00 19.81 21 SER F O 1
ATOM 3554 N N . ILE F 1 22 ? 19.977 56.793 38.568 1.00 16.41 22 ILE F N 1
ATOM 3555 C CA . ILE F 1 22 ? 21.164 56.982 39.408 1.00 17.54 22 ILE F CA 1
ATOM 3556 C C . ILE F 1 22 ? 22.371 56.416 38.663 1.00 20.11 22 ILE F C 1
ATOM 3557 O O . ILE F 1 22 ? 22.242 55.324 38.128 1.00 18.17 22 ILE F O 1
ATOM 3562 N N . LEU F 1 23 ? 23.473 57.141 38.591 1.00 17.48 23 LEU F N 1
ATOM 3563 C CA . LEU F 1 23 ? 24.654 56.705 37.838 1.00 17.25 23 LEU F CA 1
ATOM 3564 C C . LEU F 1 23 ? 25.555 55.810 38.670 1.00 14.97 23 LEU F C 1
ATOM 3565 O O . LEU F 1 23 ? 25.784 56.065 39.861 1.00 19.11 23 LEU F O 1
ATOM 3570 N N A MET F 1 24 ? 26.075 54.752 38.063 0.72 16.87 24 MET F N 1
ATOM 3571 N N B MET F 1 24 ? 26.101 54.739 38.102 0.28 16.71 24 MET F N 1
ATOM 3572 C CA A MET F 1 24 ? 27.021 53.849 38.700 0.72 15.89 24 MET F CA 1
ATOM 3573 C CA B MET F 1 24 ? 27.045 53.933 38.880 0.28 18.59 24 MET F CA 1
ATOM 3574 C C A MET F 1 24 ? 28.306 53.740 37.898 0.72 21.00 24 MET F C 1
ATOM 3575 C C B MET F 1 24 ? 28.245 53.562 38.013 0.28 20.29 24 MET F C 1
ATOM 3576 O O A MET F 1 24 ? 28.289 53.729 36.667 0.72 18.10 24 MET F O 1
ATOM 3577 O O B MET F 1 24 ? 28.081 53.227 36.840 0.28 13.27 24 MET F O 1
ATOM 3586 N N . LEU F 1 25 ? 29.428 53.640 38.614 1.00 22.02 25 LEU F N 1
ATOM 3587 C CA . LEU F 1 25 ? 30.678 53.343 37.924 1.00 18.73 25 LEU F CA 1
ATOM 3588 C C . LEU F 1 25 ? 30.738 51.869 37.572 1.00 16.93 25 LEU F C 1
ATOM 3589 O O . LEU F 1 25 ? 30.054 51.057 38.200 1.00 19.90 25 LEU F O 1
ATOM 3594 N N . PRO F 1 26 ? 31.509 51.471 36.571 1.00 17.12 26 PRO F N 1
ATOM 3595 C CA . PRO F 1 26 ? 31.638 50.045 36.237 1.00 15.77 26 PRO F CA 1
ATOM 3596 C C . PRO F 1 26 ? 32.013 49.218 37.459 1.00 17.87 26 PRO F C 1
ATOM 3597 O O . PRO F 1 26 ? 31.422 48.142 37.593 1.00 25.34 26 PRO F O 1
ATOM 3601 N N . GLU F 1 27 ? 32.937 49.699 38.279 1.00 18.60 27 GLU F N 1
ATOM 3602 C CA . GLU F 1 27 ? 33.311 48.818 39.396 1.00 26.85 27 GLU F CA 1
ATOM 3603 C C . GLU F 1 27 ? 32.162 48.734 40.396 1.00 29.55 27 GLU F C 1
ATOM 3604 O O . GLU F 1 27 ? 32.039 47.681 41.032 1.00 45.84 27 GLU F O 1
ATOM 3610 N N . GLU F 1 28 ? 31.404 49.820 40.486 1.00 25.78 28 GLU F N 1
ATOM 3611 C CA . GLU F 1 28 ? 30.276 49.842 41.428 1.00 34.21 28 GLU F CA 1
ATOM 3612 C C . GLU F 1 28 ? 29.267 48.785 40.978 1.00 36.01 28 GLU F C 1
ATOM 3613 O O . GLU F 1 28 ? 28.754 48.027 41.801 1.00 41.24 28 GLU F O 1
ATOM 3619 N N . VAL F 1 29 ? 29.021 48.712 39.682 1.00 31.05 29 VAL F N 1
ATOM 3620 C CA . VAL F 1 29 ? 28.092 47.807 39.027 1.00 35.65 29 VAL F CA 1
ATOM 3621 C C . VAL F 1 29 ? 28.468 46.329 39.190 1.00 47.90 29 VAL F C 1
ATOM 3622 O O . VAL F 1 29 ? 27.585 45.584 39.624 1.00 31.78 29 VAL F O 1
ATOM 3626 N N . GLU F 1 30 ? 29.691 45.954 38.846 1.00 38.08 30 GLU F N 1
ATOM 3627 C CA . GLU F 1 30 ? 30.169 44.599 38.640 1.00 41.72 30 GLU F CA 1
ATOM 3628 C C . GLU F 1 30 ? 29.957 43.638 39.809 1.00 34.22 30 GLU F C 1
ATOM 3629 O O . GLU F 1 30 ? 29.669 42.451 39.589 1.00 22.97 30 GLU F O 1
ATOM 3635 N N . GLU F 1 31 ? 30.110 44.134 41.023 1.00 25.38 31 GLU F N 1
ATOM 3636 C CA . GLU F 1 31 ? 29.858 43.355 42.222 1.00 32.03 31 GLU F CA 1
ATOM 3637 C C . GLU F 1 31 ? 28.410 42.900 42.326 1.00 22.67 31 GLU F C 1
ATOM 3638 O O . GLU F 1 31 ? 28.127 41.758 42.671 1.00 27.00 31 GLU F O 1
ATOM 3644 N N . VAL F 1 32 ? 27.457 43.787 42.036 1.00 24.35 32 VAL F N 1
ATOM 3645 C CA . VAL F 1 32 ? 26.052 43.427 42.122 1.00 20.88 32 VAL F CA 1
ATOM 3646 C C . VAL F 1 32 ? 25.633 42.505 40.989 1.00 19.59 32 VAL F C 1
ATOM 3647 O O . VAL F 1 32 ? 24.852 41.567 41.094 1.00 27.07 32 VAL F O 1
ATOM 3651 N N . ILE F 1 33 ? 26.119 42.790 39.775 1.00 19.78 33 ILE F N 1
ATOM 3652 C CA . ILE F 1 33 ? 25.677 42.074 38.608 1.00 17.94 33 ILE F CA 1
ATOM 3653 C C . ILE F 1 33 ? 26.563 40.885 38.269 1.00 27.64 33 ILE F C 1
ATOM 3654 O O . ILE F 1 33 ? 26.087 39.925 37.650 1.00 22.14 33 ILE F O 1
ATOM 3659 N N . GLY F 1 34 ? 27.839 40.970 38.649 1.00 22.07 34 GLY F N 1
ATOM 3660 C CA . GLY F 1 34 ? 28.767 39.911 38.243 1.00 25.42 34 GLY F CA 1
ATOM 3661 C C . GLY F 1 34 ? 29.337 40.086 36.865 1.00 33.03 34 GLY F C 1
ATOM 3662 O O . GLY F 1 34 ? 30.029 39.212 36.329 1.00 30.81 34 GLY F O 1
ATOM 3663 N N . ASN F 1 35 ? 29.083 41.222 36.203 1.00 28.72 35 ASN F N 1
ATOM 3664 C CA . ASN F 1 35 ? 29.741 41.492 34.927 1.00 25.36 35 ASN F CA 1
ATOM 3665 C C . ASN F 1 35 ? 30.161 42.966 34.921 1.00 31.56 35 ASN F C 1
ATOM 3666 O O . ASN F 1 35 ? 29.549 43.736 35.671 1.00 23.26 35 ASN F O 1
ATOM 3671 N N . LYS F 1 36 ? 31.171 43.324 34.131 1.00 29.16 36 LYS F N 1
ATOM 3672 C CA . LYS F 1 36 ? 31.622 44.718 34.247 1.00 33.09 36 LYS F CA 1
ATOM 3673 C C . LYS F 1 36 ? 31.267 45.488 32.995 1.00 28.31 36 LYS F C 1
ATOM 3674 O O . LYS F 1 36 ? 31.560 45.054 31.875 1.00 26.48 36 LYS F O 1
ATOM 3680 N N . PRO F 1 37 ? 30.595 46.630 33.113 1.00 22.55 37 PRO F N 1
ATOM 3681 C CA . PRO F 1 37 ? 30.185 47.265 31.855 1.00 25.61 37 PRO F CA 1
ATOM 3682 C C . PRO F 1 37 ? 31.365 48.052 31.310 1.00 19.02 37 PRO F C 1
ATOM 3683 O O . PRO F 1 37 ? 32.283 48.339 32.076 1.00 23.42 37 PRO F O 1
ATOM 3687 N N . GLU F 1 38 ? 31.265 48.400 30.028 1.00 23.10 38 GLU F N 1
ATOM 3688 C CA . GLU F 1 38 ? 32.422 49.112 29.463 1.00 24.94 38 GLU F CA 1
ATOM 3689 C C . GLU F 1 38 ? 32.506 50.543 29.982 1.00 27.66 38 GLU F C 1
ATOM 3690 O O . GLU F 1 38 ? 33.623 51.053 30.086 1.00 26.97 38 GLU F O 1
ATOM 3696 N N . SER F 1 39 ? 31.391 51.192 30.327 1.00 21.37 39 SER F N 1
ATOM 3697 C CA . SER F 1 39 ? 31.419 52.549 30.872 1.00 18.27 39 SER F CA 1
ATOM 3698 C C . SER F 1 39 ? 30.367 52.737 31.957 1.00 20.62 39 SER F C 1
ATOM 3699 O O . SER F 1 39 ? 29.765 51.756 32.396 1.00 23.60 39 SER F O 1
ATOM 3702 N N . ASP F 1 40 ? 30.133 53.963 32.420 1.00 20.13 40 ASP F N 1
ATOM 3703 C CA . ASP F 1 40 ? 29.116 54.185 33.437 1.00 20.27 40 ASP F CA 1
ATOM 3704 C C . ASP F 1 40 ? 27.765 53.628 32.995 1.00 18.29 40 ASP F C 1
ATOM 3705 O O . ASP F 1 40 ? 27.465 53.575 31.811 1.00 18.87 40 ASP F O 1
ATOM 3710 N N . ILE F 1 41 ? 26.973 53.270 33.989 1.00 17.96 41 ILE F N 1
ATOM 3711 C CA . ILE F 1 41 ? 25.629 52.734 33.850 1.00 13.11 41 ILE F CA 1
ATOM 3712 C C . ILE F 1 41 ? 24.651 53.635 34.585 1.00 13.50 41 ILE F C 1
ATOM 3713 O O . ILE F 1 41 ? 25.031 54.150 35.645 1.00 19.51 41 ILE F O 1
ATOM 3718 N N . LEU F 1 42 ? 23.453 53.829 34.054 1.00 13.72 42 LEU F N 1
ATOM 3719 C CA . LEU F 1 42 ? 22.319 54.375 34.760 1.00 15.96 42 LEU F CA 1
ATOM 3720 C C . LEU F 1 42 ? 21.391 53.271 35.272 1.00 20.34 42 LEU F C 1
ATOM 3721 O O . LEU F 1 42 ? 21.063 52.363 34.502 1.00 17.33 42 LEU F O 1
ATOM 3726 N N . VAL F 1 43 ? 21.009 53.413 36.549 1.00 16.19 43 VAL F N 1
ATOM 3727 C CA . VAL F 1 43 ? 20.073 52.480 37.161 1.00 17.10 43 VAL F CA 1
ATOM 3728 C C . VAL F 1 43 ? 18.708 53.148 37.249 1.00 15.85 43 VAL F C 1
ATOM 3729 O O . VAL F 1 43 ? 18.634 54.238 37.831 1.00 15.70 43 VAL F O 1
ATOM 3733 N N . HIS F 1 44 ? 17.725 52.497 36.651 1.00 17.01 44 HIS F N 1
ATOM 3734 C CA . HIS F 1 44 ? 16.373 53.053 36.576 1.00 17.18 44 HIS F CA 1
ATOM 3735 C C . HIS F 1 44 ? 15.487 52.119 37.394 1.00 14.19 44 HIS F C 1
ATOM 3736 O O . HIS F 1 44 ? 15.198 51.032 36.869 1.00 16.33 44 HIS F O 1
ATOM 3743 N N A THR F 1 45 ? 15.085 52.524 38.585 0.48 14.53 45 THR F N 1
ATOM 3744 N N B THR F 1 45 ? 15.094 52.541 38.589 0.52 14.26 45 THR F N 1
ATOM 3745 C CA A THR F 1 45 ? 14.346 51.645 39.492 0.48 18.05 45 THR F CA 1
ATOM 3746 C CA B THR F 1 45 ? 14.303 51.656 39.442 0.52 17.71 45 THR F CA 1
ATOM 3747 C C A THR F 1 45 ? 12.843 51.865 39.468 0.48 19.15 45 THR F C 1
ATOM 3748 C C B THR F 1 45 ? 12.801 51.857 39.277 0.52 19.05 45 THR F C 1
ATOM 3749 O O A THR F 1 45 ? 12.335 52.980 39.330 0.48 18.68 45 THR F O 1
ATOM 3750 O O B THR F 1 45 ? 12.278 52.901 38.887 0.52 15.66 45 THR F O 1
ATOM 3757 N N . ALA F 1 46 ? 12.117 50.757 39.609 1.00 19.71 46 ALA F N 1
ATOM 3758 C CA . ALA F 1 46 ? 10.657 50.774 39.617 1.00 24.32 46 ALA F CA 1
ATOM 3759 C C . ALA F 1 46 ? 10.160 49.800 40.677 1.00 25.96 46 ALA F C 1
ATOM 3760 O O . ALA F 1 46 ? 10.698 48.712 40.815 1.00 29.25 46 ALA F O 1
ATOM 3762 N N . TYR F 1 47 ? 9.145 50.157 41.442 1.00 17.96 47 TYR F N 1
ATOM 3763 C CA . TYR F 1 47 ? 8.566 49.252 42.430 1.00 19.15 47 TYR F CA 1
ATOM 3764 C C . TYR F 1 47 ? 7.263 48.628 41.932 1.00 23.78 47 TYR F C 1
ATOM 3765 O O . TYR F 1 47 ? 6.398 49.310 41.347 1.00 23.71 47 TYR F O 1
ATOM 3774 N N . ASP F 1 48 ? 7.107 47.328 42.139 1.00 22.00 48 ASP F N 1
ATOM 3775 C CA . ASP F 1 48 ? 5.896 46.609 41.753 1.00 22.36 48 ASP F CA 1
ATOM 3776 C C . ASP F 1 48 ? 5.096 46.227 43.003 1.00 29.68 48 ASP F C 1
ATOM 3777 O O . ASP F 1 48 ? 5.401 45.238 43.667 1.00 24.78 48 ASP F O 1
ATOM 3782 N N . GLU F 1 49 ? 4.072 47.026 43.296 1.00 27.40 49 GLU F N 1
ATOM 3783 C CA . GLU F 1 49 ? 3.246 46.773 44.470 1.00 31.34 49 GLU F CA 1
ATOM 3784 C C . GLU F 1 49 ? 2.559 45.412 44.389 1.00 31.64 49 GLU F C 1
ATOM 3785 O O . GLU F 1 49 ? 2.360 44.786 45.433 1.00 40.46 49 GLU F O 1
ATOM 3791 N N . SER F 1 50 ? 2.206 44.972 43.186 1.00 33.50 50 SER F N 1
ATOM 3792 C CA . SER F 1 50 ? 1.441 43.733 43.029 1.00 35.64 50 SER F CA 1
ATOM 3793 C C . SER F 1 50 ? 2.175 42.518 43.590 1.00 40.81 50 SER F C 1
ATOM 3794 O O . SER F 1 50 ? 1.509 41.569 44.018 1.00 40.26 50 SER F O 1
ATOM 3797 N N . THR F 1 51 ? 3.503 42.567 43.569 1.00 37.13 51 THR F N 1
ATOM 3798 C CA . THR F 1 51 ? 4.379 41.489 43.982 1.00 25.94 51 THR F CA 1
ATOM 3799 C C . THR F 1 51 ? 5.432 41.914 44.995 1.00 28.66 51 THR F C 1
ATOM 3800 O O . THR F 1 51 ? 6.214 41.066 45.440 1.00 28.18 51 THR F O 1
ATOM 3804 N N . ASP F 1 52 ? 5.470 43.190 45.370 1.00 22.74 52 ASP F N 1
ATOM 3805 C CA . ASP F 1 52 ? 6.457 43.595 46.357 1.00 20.43 52 ASP F CA 1
ATOM 3806 C C . ASP F 1 52 ? 7.872 43.290 45.856 1.00 27.25 52 ASP F C 1
ATOM 3807 O O . ASP F 1 52 ? 8.709 42.849 46.643 1.00 28.69 52 ASP F O 1
ATOM 3812 N N . GLU F 1 53 ? 8.120 43.549 44.579 1.00 24.16 53 GLU F N 1
ATOM 3813 C CA . GLU F 1 53 ? 9.440 43.420 43.982 1.00 19.21 53 GLU F CA 1
ATOM 3814 C C . GLU F 1 53 ? 9.947 44.781 43.495 1.00 24.42 53 GLU F C 1
ATOM 3815 O O . GLU F 1 53 ? 9.149 45.617 43.054 1.00 18.54 53 GLU F O 1
ATOM 3821 N N . ASN F 1 54 ? 11.268 44.935 43.582 1.00 20.45 54 ASN F N 1
ATOM 3822 C CA . ASN F 1 54 ? 11.893 46.086 42.928 1.00 18.51 54 ASN F CA 1
ATOM 3823 C C . ASN F 1 54 ? 12.531 45.677 41.611 1.00 18.64 54 ASN F C 1
ATOM 3824 O O . ASN F 1 54 ? 13.186 44.633 41.525 1.00 19.31 54 ASN F O 1
ATOM 3829 N N . VAL F 1 55 ? 12.316 46.498 40.597 1.00 18.96 55 VAL F N 1
ATOM 3830 C CA . VAL F 1 55 ? 12.855 46.199 39.268 1.00 19.25 55 VAL F CA 1
ATOM 3831 C C . VAL F 1 55 ? 13.889 47.264 38.929 1.00 26.34 55 VAL F C 1
ATOM 3832 O O . VAL F 1 55 ? 13.533 48.434 38.901 1.00 25.92 55 VAL F O 1
ATOM 3836 N N . MET F 1 56 ? 15.128 46.882 38.695 1.00 22.64 56 MET F N 1
ATOM 3837 C CA . MET F 1 56 ? 16.188 47.808 38.315 1.00 23.82 56 MET F CA 1
ATOM 3838 C C . MET F 1 56 ? 16.647 47.532 36.894 1.00 23.00 56 MET F C 1
ATOM 3839 O O . MET F 1 56 ? 17.243 46.491 36.610 1.00 19.70 56 MET F O 1
ATOM 3844 N N . LEU F 1 57 ? 16.386 48.464 36.004 1.00 20.45 57 LEU F N 1
ATOM 3845 C CA . LEU F 1 57 ? 16.827 48.408 34.616 1.00 17.32 57 LEU F CA 1
ATOM 3846 C C . LEU F 1 57 ? 18.131 49.200 34.519 1.00 18.60 57 LEU F C 1
ATOM 3847 O O . LEU F 1 57 ? 18.111 50.389 34.870 1.00 17.27 57 LEU F O 1
ATOM 3852 N N . LEU F 1 58 ? 19.192 48.547 34.078 1.00 13.45 58 LEU F N 1
ATOM 3853 C CA . LEU F 1 58 ? 20.480 49.218 33.923 1.00 14.39 58 LEU F CA 1
ATOM 3854 C C . LEU F 1 58 ? 20.698 49.505 32.435 1.00 15.65 58 LEU F C 1
ATOM 3855 O O . LEU F 1 58 ? 20.532 48.590 31.623 1.00 15.82 58 LEU F O 1
ATOM 3860 N N . THR F 1 59 ? 21.021 50.738 32.081 1.00 12.80 59 THR F N 1
ATOM 3861 C CA . THR F 1 59 ? 21.325 51.108 30.714 1.00 12.69 59 THR F CA 1
ATOM 3862 C C . THR F 1 59 ? 22.705 51.761 30.641 1.00 13.83 59 THR F C 1
ATOM 3863 O O . THR F 1 59 ? 23.229 52.174 31.666 1.00 14.74 59 THR F O 1
ATOM 3867 N N . SER F 1 60 ? 23.221 51.879 29.403 1.00 15.87 60 SER F N 1
ATOM 3868 C CA . SER F 1 60 ? 24.390 52.764 29.305 1.00 19.84 60 SER F CA 1
ATOM 3869 C C . SER F 1 60 ? 23.961 54.187 29.628 1.00 15.62 60 SER F C 1
ATOM 3870 O O . SER F 1 60 ? 22.773 54.505 29.786 1.00 19.54 60 SER F O 1
ATOM 3873 N N . ASP F 1 61 ? 24.931 55.084 29.778 1.00 17.63 61 ASP F N 1
ATOM 3874 C CA . ASP F 1 61 ? 24.599 56.456 30.175 1.00 17.70 61 ASP F CA 1
ATOM 3875 C C . ASP F 1 61 ? 23.860 57.201 29.070 1.00 16.14 61 ASP F C 1
ATOM 3876 O O . ASP F 1 61 ? 23.853 56.764 27.932 1.00 17.66 61 ASP F O 1
ATOM 3881 N N . ALA F 1 62 ? 23.256 58.338 29.448 1.00 14.67 62 ALA F N 1
ATOM 3882 C CA . ALA F 1 62 ? 22.825 59.263 28.409 1.00 20.30 62 ALA F CA 1
ATOM 3883 C C . ALA F 1 62 ? 24.003 59.700 27.557 1.00 18.60 62 ALA F C 1
ATOM 3884 O O . ALA F 1 62 ? 25.145 59.757 28.018 1.00 23.87 62 ALA F O 1
ATOM 3886 N N . PRO F 1 63 ? 23.786 60.091 26.311 1.00 18.29 63 PRO F N 1
ATOM 3887 C CA . PRO F 1 63 ? 22.459 60.109 25.724 1.00 19.96 63 PRO F CA 1
ATOM 3888 C C . PRO F 1 63 ? 22.034 58.814 25.070 1.00 20.31 63 PRO F C 1
ATOM 3889 O O . PRO F 1 63 ? 21.017 58.812 24.374 1.00 22.64 63 PRO F O 1
ATOM 3893 N N . GLU F 1 64 ? 22.761 57.704 25.252 1.00 20.88 64 GLU F N 1
ATOM 3894 C CA . GLU F 1 64 ? 22.409 56.480 24.525 1.00 21.98 64 GLU F CA 1
ATOM 3895 C C . GLU F 1 64 ? 21.321 55.677 25.212 1.00 21.36 64 GLU F C 1
ATOM 3896 O O . GLU F 1 64 ? 20.358 55.271 24.562 1.00 22.51 64 GLU F O 1
ATOM 3902 N N . TYR F 1 65 ? 21.433 55.437 26.520 1.00 19.98 65 TYR F N 1
ATOM 3903 C CA . TYR F 1 65 ? 20.403 54.728 27.275 1.00 19.14 65 TYR F CA 1
ATOM 3904 C C . TYR F 1 65 ? 20.197 53.317 26.760 1.00 15.61 65 TYR F C 1
ATOM 3905 O O . TYR F 1 65 ? 19.082 52.810 26.690 1.00 18.62 65 TYR F O 1
ATOM 3914 N N . LYS F 1 66 ? 21.297 52.646 26.428 1.00 18.72 66 LYS F N 1
ATOM 3915 C CA . LYS F 1 66 ? 21.124 51.315 25.828 1.00 18.79 66 LYS F CA 1
ATOM 3916 C C . LYS F 1 66 ? 20.923 50.258 26.901 1.00 17.46 66 LYS F C 1
ATOM 3917 O O . LYS F 1 66 ? 21.748 50.133 27.791 1.00 17.35 66 LYS F O 1
ATOM 3923 N N . PRO F 1 67 ? 19.867 49.466 26.862 1.00 21.57 67 PRO F N 1
ATOM 3924 C CA . PRO F 1 67 ? 19.635 48.485 27.934 1.00 15.66 67 PRO F CA 1
ATOM 3925 C C . PRO F 1 67 ? 20.790 47.509 28.083 1.00 19.98 67 PRO F C 1
ATOM 3926 O O . PRO F 1 67 ? 21.228 46.987 27.069 1.00 19.84 67 PRO F O 1
ATOM 3930 N N . TRP F 1 68 ? 21.234 47.293 29.315 1.00 19.21 68 TRP F N 1
ATOM 3931 C CA . TRP F 1 68 ? 22.399 46.438 29.532 1.00 18.99 68 TRP F CA 1
ATOM 3932 C C . TRP F 1 68 ? 22.074 45.261 30.435 1.00 21.23 68 TRP F C 1
ATOM 3933 O O . TRP F 1 68 ? 22.559 44.143 30.208 1.00 18.41 68 TRP F O 1
ATOM 3944 N N . ALA F 1 69 ? 21.262 45.521 31.457 1.00 18.34 69 ALA F N 1
ATOM 3945 C CA . ALA F 1 69 ? 20.955 44.438 32.409 1.00 18.21 69 ALA F CA 1
ATOM 3946 C C . ALA F 1 69 ? 19.657 44.740 33.143 1.00 22.91 69 ALA F C 1
ATOM 3947 O O . ALA F 1 69 ? 19.259 45.914 33.199 1.00 20.44 69 ALA F O 1
ATOM 3949 N N . LEU F 1 70 ? 19.022 43.703 33.667 1.00 18.10 70 LEU F N 1
ATOM 3950 C CA . LEU F 1 70 ? 17.748 43.835 34.385 1.00 16.39 70 LEU F CA 1
ATOM 3951 C C . LEU F 1 70 ? 17.864 43.055 35.691 1.00 22.01 70 LEU F C 1
ATOM 3952 O O . LEU F 1 70 ? 18.171 41.859 35.630 1.00 21.79 70 LEU F O 1
ATOM 3957 N N . VAL F 1 71 ? 17.615 43.735 36.798 1.00 20.05 71 VAL F N 1
ATOM 3958 C CA . VAL F 1 71 ? 17.637 43.048 38.089 1.00 22.72 71 VAL F CA 1
ATOM 3959 C C . VAL F 1 71 ? 16.244 43.058 38.716 1.00 24.97 71 VAL F C 1
ATOM 3960 O O . VAL F 1 71 ? 15.630 44.127 38.810 1.00 21.05 71 VAL F O 1
ATOM 3964 N N . ILE F 1 72 ? 15.760 41.893 39.132 1.00 19.46 72 ILE F N 1
ATOM 3965 C CA . ILE F 1 72 ? 14.529 41.881 39.930 1.00 16.34 72 ILE F CA 1
ATOM 3966 C C . ILE F 1 72 ? 14.884 41.463 41.347 1.00 19.19 72 ILE F C 1
ATOM 3967 O O . ILE F 1 72 ? 15.509 40.422 41.557 1.00 19.70 72 ILE F O 1
ATOM 3972 N N . GLN F 1 73 ? 14.500 42.298 42.313 1.00 17.63 73 GLN F N 1
ATOM 3973 C CA . GLN F 1 73 ? 14.770 41.934 43.695 1.00 16.62 73 GLN F CA 1
ATOM 3974 C C . GLN F 1 73 ? 13.455 41.613 44.388 1.00 19.78 73 GLN F C 1
ATOM 3975 O O . GLN F 1 73 ? 12.497 42.390 44.360 1.00 21.59 73 GLN F O 1
ATOM 3981 N N . ASP F 1 74 ? 13.362 40.436 44.999 1.00 18.60 74 ASP F N 1
ATOM 3982 C CA . ASP F 1 74 ? 12.061 40.082 45.590 1.00 22.69 74 ASP F CA 1
ATOM 3983 C C . ASP F 1 74 ? 11.951 40.575 47.022 1.00 27.95 74 ASP F C 1
ATOM 3984 O O . ASP F 1 74 ? 12.911 41.177 47.523 1.00 23.31 74 ASP F O 1
ATOM 3989 N N . SER F 1 75 ? 10.829 40.301 47.675 1.00 29.38 75 SER F N 1
ATOM 3990 C CA . SER F 1 75 ? 10.576 40.789 49.030 1.00 36.05 75 SER F CA 1
ATOM 3991 C C . SER F 1 75 ? 11.491 40.191 50.088 1.00 29.96 75 SER F C 1
ATOM 3992 O O . SER F 1 75 ? 11.500 40.630 51.245 1.00 33.75 75 SER F O 1
ATOM 3995 N N . ASN F 1 76 ? 12.283 39.182 49.730 1.00 26.89 76 ASN F N 1
ATOM 3996 C CA . ASN F 1 76 ? 13.289 38.659 50.644 1.00 24.91 76 ASN F CA 1
ATOM 3997 C C . ASN F 1 76 ? 14.633 39.357 50.441 1.00 24.10 76 ASN F C 1
ATOM 3998 O O . ASN F 1 76 ? 15.584 39.033 51.145 1.00 27.90 76 ASN F O 1
ATOM 4003 N N . GLY F 1 77 ? 14.730 40.270 49.474 1.00 21.18 77 GLY F N 1
ATOM 4004 C CA . GLY F 1 77 ? 15.990 40.937 49.175 1.00 21.63 77 GLY F CA 1
ATOM 4005 C C . GLY F 1 77 ? 16.850 40.088 48.251 1.00 28.17 77 GLY F C 1
ATOM 4006 O O . GLY F 1 77 ? 18.030 40.359 48.019 1.00 24.05 77 GLY F O 1
ATOM 4007 N N . GLU F 1 78 ? 16.247 39.022 47.718 1.00 20.15 78 GLU F N 1
ATOM 4008 C CA . GLU F 1 78 ? 17.026 38.188 46.807 1.00 18.12 78 GLU F CA 1
ATOM 4009 C C . GLU F 1 78 ? 16.956 38.730 45.383 1.00 16.02 78 GLU F C 1
ATOM 4010 O O . GLU F 1 78 ? 15.908 39.184 44.918 1.00 17.97 78 GLU F O 1
ATOM 4016 N N . ASN F 1 79 ? 18.087 38.652 44.680 1.00 15.82 79 ASN F N 1
ATOM 4017 C CA . ASN F 1 79 ? 18.198 39.178 43.323 1.00 14.66 79 ASN F CA 1
ATOM 4018 C C . ASN F 1 79 ? 18.187 38.091 42.253 1.00 18.97 79 ASN F C 1
ATOM 4019 O O . ASN F 1 79 ? 18.820 37.055 42.432 1.00 18.42 79 ASN F O 1
ATOM 4024 N N . LYS F 1 80 ? 17.505 38.384 41.170 1.00 18.03 80 LYS F N 1
ATOM 4025 C CA . LYS F 1 80 ? 17.571 37.646 39.915 1.00 16.68 80 LYS F CA 1
ATOM 4026 C C . LYS F 1 80 ? 18.013 38.600 38.807 1.00 19.74 80 LYS F C 1
ATOM 4027 O O . LYS F 1 80 ? 17.362 39.602 38.517 1.00 17.17 80 LYS F O 1
ATOM 4033 N N . ILE F 1 81 ? 19.147 38.246 38.219 1.00 21.00 81 ILE F N 1
ATOM 4034 C CA . ILE F 1 81 ? 19.778 39.106 37.228 1.00 16.95 81 ILE F CA 1
ATOM 4035 C C . ILE F 1 81 ? 19.760 38.554 35.823 1.00 17.86 81 ILE F C 1
ATOM 4036 O O . ILE F 1 81 ? 20.062 37.385 35.584 1.00 17.86 81 ILE F O 1
ATOM 4041 N N . LYS F 1 82 ? 19.424 39.392 34.847 1.00 17.71 82 LYS F N 1
ATOM 4042 C CA . LYS F 1 82 ? 19.490 38.962 33.455 1.00 17.58 82 LYS F CA 1
ATOM 4043 C C . LYS F 1 82 ? 20.280 39.985 32.646 1.00 31.69 82 LYS F C 1
ATOM 4044 O O . LYS F 1 82 ? 20.099 41.192 32.849 1.00 21.34 82 LYS F O 1
ATOM 4050 N N . MET F 1 83 ? 21.141 39.507 31.741 1.00 21.93 83 MET F N 1
ATOM 4051 C CA . MET F 1 83 ? 21.830 40.463 30.858 1.00 24.09 83 MET F CA 1
ATOM 4052 C C . MET F 1 83 ? 20.984 40.713 29.631 1.00 20.04 83 MET F C 1
ATOM 4053 O O . MET F 1 83 ? 20.295 39.853 29.074 1.00 20.63 83 MET F O 1
ATOM 4058 N N . LEU F 1 84 ? 20.971 41.962 29.160 1.00 17.40 84 LEU F N 1
ATOM 4059 C CA . LEU F 1 84 ? 20.071 42.328 28.070 1.00 17.49 84 LEU F CA 1
ATOM 4060 C C . LEU F 1 84 ? 20.849 42.400 26.758 1.00 17.17 84 LEU F C 1
ATOM 4061 O O . LEU F 1 84 ? 22.092 42.307 26.829 1.00 25.09 84 LEU F O 1
ATOM 4067 N N . THR G 1 2 ? 52.753 63.743 60.856 1.00 55.99 2 THR G N 1
ATOM 4068 C CA . THR G 1 2 ? 52.056 64.894 60.280 1.00 51.04 2 THR G CA 1
ATOM 4069 C C . THR G 1 2 ? 50.553 64.669 60.297 1.00 42.24 2 THR G C 1
ATOM 4070 O O . THR G 1 2 ? 50.036 63.802 59.602 1.00 33.32 2 THR G O 1
ATOM 4074 N N . ASN G 1 3 ? 49.829 65.446 61.106 1.00 45.47 3 ASN G N 1
ATOM 4075 C CA . ASN G 1 3 ? 48.423 65.075 61.346 1.00 42.62 3 ASN G CA 1
ATOM 4076 C C . ASN G 1 3 ? 47.613 65.189 60.065 1.00 19.51 3 ASN G C 1
ATOM 4077 O O . ASN G 1 3 ? 46.754 64.332 59.860 1.00 30.97 3 ASN G O 1
ATOM 4082 N N . LEU G 1 4 ? 47.836 66.163 59.184 1.00 24.73 4 LEU G N 1
ATOM 4083 C CA . LEU G 1 4 ? 47.034 66.237 57.955 1.00 22.85 4 LEU G CA 1
ATOM 4084 C C . LEU G 1 4 ? 47.372 65.108 57.000 1.00 27.42 4 LEU G C 1
ATOM 4085 O O . LEU G 1 4 ? 46.468 64.521 56.406 1.00 27.62 4 LEU G O 1
ATOM 4090 N N . SER G 1 5 ? 48.657 64.795 56.836 1.00 23.65 5 SER G N 1
ATOM 4091 C CA . SER G 1 5 ? 48.968 63.657 55.981 1.00 25.42 5 SER G CA 1
ATOM 4092 C C . SER G 1 5 ? 48.394 62.392 56.598 1.00 23.55 5 SER G C 1
ATOM 4093 O O . SER G 1 5 ? 47.901 61.517 55.891 1.00 26.26 5 SER G O 1
ATOM 4096 N N . ASP G 1 6 ? 48.479 62.331 57.940 1.00 23.51 6 ASP G N 1
ATOM 4097 C CA . ASP G 1 6 ? 47.862 61.173 58.592 1.00 22.34 6 ASP G CA 1
ATOM 4098 C C . ASP G 1 6 ? 46.378 61.106 58.295 1.00 22.92 6 ASP G C 1
ATOM 4099 O O . ASP G 1 6 ? 45.772 60.053 58.095 1.00 24.89 6 ASP G O 1
ATOM 4104 N N . ILE G 1 7 ? 45.722 62.283 58.226 1.00 22.38 7 ILE G N 1
ATOM 4105 C CA . ILE G 1 7 ? 44.299 62.194 57.912 1.00 19.21 7 ILE G CA 1
ATOM 4106 C C . ILE G 1 7 ? 44.083 61.647 56.516 1.00 23.00 7 ILE G C 1
ATOM 4107 O O . ILE G 1 7 ? 43.218 60.809 56.268 1.00 28.33 7 ILE G O 1
ATOM 4112 N N . ILE G 1 8 ? 44.917 62.174 55.613 1.00 26.79 8 ILE G N 1
ATOM 4113 C CA . ILE G 1 8 ? 44.798 61.730 54.215 1.00 20.97 8 ILE G CA 1
ATOM 4114 C C . ILE G 1 8 ? 45.165 60.258 54.178 1.00 34.97 8 ILE G C 1
ATOM 4115 O O . ILE G 1 8 ? 44.476 59.460 53.542 1.00 37.94 8 ILE G O 1
ATOM 4120 N N . GLU G 1 9 ? 46.230 59.873 54.887 1.00 32.30 9 GLU G N 1
ATOM 4121 C CA . GLU G 1 9 ? 46.549 58.441 54.878 1.00 27.60 9 GLU G CA 1
ATOM 4122 C C . GLU G 1 9 ? 45.416 57.615 55.472 1.00 32.29 9 GLU G C 1
ATOM 4123 O O . GLU G 1 9 ? 45.090 56.549 54.958 1.00 32.69 9 GLU G O 1
ATOM 4129 N N . LYS G 1 10 ? 44.822 58.103 56.567 1.00 34.25 10 LYS G N 1
ATOM 4130 C CA . LYS G 1 10 ? 43.822 57.266 57.238 1.00 32.35 10 LYS G CA 1
ATOM 4131 C C . LYS G 1 10 ? 42.614 57.107 56.336 1.00 39.06 10 LYS G C 1
ATOM 4132 O O . LYS G 1 10 ? 41.865 56.137 56.429 1.00 34.43 10 LYS G O 1
ATOM 4138 N N . GLU G 1 11 ? 42.431 58.082 55.445 1.00 39.91 11 GLU G N 1
ATOM 4139 C CA . GLU G 1 11 ? 41.191 58.085 54.677 1.00 39.08 11 GLU G CA 1
ATOM 4140 C C . GLU G 1 11 ? 41.368 57.470 53.295 1.00 34.92 11 GLU G C 1
ATOM 4141 O O . GLU G 1 11 ? 40.383 57.052 52.684 1.00 37.02 11 GLU G O 1
ATOM 4147 N N . THR G 1 12 ? 42.604 57.419 52.817 1.00 30.81 12 THR G N 1
ATOM 4148 C CA . THR G 1 12 ? 42.846 56.815 51.508 1.00 42.49 12 THR G CA 1
ATOM 4149 C C . THR G 1 12 ? 43.858 55.687 51.499 1.00 51.16 12 THR G C 1
ATOM 4150 O O . THR G 1 12 ? 43.884 54.853 50.587 1.00 39.85 12 THR G O 1
ATOM 4154 N N . GLY G 1 13 ? 44.769 55.604 52.474 1.00 47.41 13 GLY G N 1
ATOM 4155 C CA . GLY G 1 13 ? 45.741 54.522 52.353 1.00 47.92 13 GLY G CA 1
ATOM 4156 C C . GLY G 1 13 ? 47.108 54.960 51.904 1.00 47.37 13 GLY G C 1
ATOM 4157 O O . GLY G 1 13 ? 48.084 54.222 52.074 1.00 40.20 13 GLY G O 1
ATOM 4158 N N . LYS G 1 14 ? 47.282 56.154 51.326 1.00 48.72 14 LYS G N 1
ATOM 4159 C CA . LYS G 1 14 ? 48.635 56.508 50.886 1.00 43.41 14 LYS G CA 1
ATOM 4160 C C . LYS G 1 14 ? 49.293 57.579 51.742 1.00 33.92 14 LYS G C 1
ATOM 4161 O O . LYS G 1 14 ? 48.588 58.474 52.225 1.00 32.71 14 LYS G O 1
ATOM 4167 N N . GLN G 1 15 ? 50.613 57.505 51.907 1.00 29.40 15 GLN G N 1
ATOM 4168 C CA . GLN G 1 15 ? 51.410 58.562 52.512 1.00 30.35 15 GLN G CA 1
ATOM 4169 C C . GLN G 1 15 ? 51.755 59.628 51.470 1.00 32.29 15 GLN G C 1
ATOM 4170 O O . GLN G 1 15 ? 52.642 59.424 50.641 1.00 32.96 15 GLN G O 1
ATOM 4176 N N . LEU G 1 16 ? 51.103 60.785 51.468 1.00 25.71 16 LEU G N 1
ATOM 4177 C CA . LEU G 1 16 ? 51.325 61.789 50.420 1.00 26.94 16 LEU G CA 1
ATOM 4178 C C . LEU G 1 16 ? 51.963 63.061 50.965 1.00 21.73 16 LEU G C 1
ATOM 4179 O O . LEU G 1 16 ? 52.072 63.219 52.180 1.00 26.83 16 LEU G O 1
ATOM 4184 N N . VAL G 1 17 ? 52.399 63.961 50.098 1.00 25.09 17 VAL G N 1
ATOM 4185 C CA . VAL G 1 17 ? 52.928 65.244 50.558 1.00 20.47 17 VAL G CA 1
ATOM 4186 C C . VAL G 1 17 ? 51.791 66.255 50.369 1.00 20.35 17 VAL G C 1
ATOM 4187 O O . VAL G 1 17 ? 51.195 66.379 49.304 1.00 20.59 17 VAL G O 1
ATOM 4191 N N . ILE G 1 18 ? 51.528 66.911 51.486 1.00 29.83 18 ILE G N 1
ATOM 4192 C CA . ILE G 1 18 ? 50.428 67.872 51.540 1.00 22.39 18 ILE G CA 1
ATOM 4193 C C . ILE G 1 18 ? 50.986 69.231 51.183 1.00 26.08 18 ILE G C 1
ATOM 4194 O O . ILE G 1 18 ? 52.041 69.616 51.696 1.00 30.86 18 ILE G O 1
ATOM 4199 N N . GLN G 1 19 ? 50.286 69.953 50.313 1.00 21.86 19 GLN G N 1
ATOM 4200 C CA . GLN G 1 19 ? 50.845 71.233 49.881 1.00 30.17 19 GLN G CA 1
ATOM 4201 C C . GLN G 1 19 ? 50.416 72.376 50.801 1.00 20.39 19 GLN G C 1
ATOM 4202 O O . GLN G 1 19 ? 49.500 72.246 51.612 1.00 23.03 19 GLN G O 1
ATOM 4208 N N . GLU G 1 20 ? 51.109 73.491 50.676 1.00 20.64 20 GLU G N 1
ATOM 4209 C CA . GLU G 1 20 ? 50.729 74.703 51.408 1.00 24.53 20 GLU G CA 1
ATOM 4210 C C . GLU G 1 20 ? 49.250 74.994 51.163 1.00 25.10 20 GLU G C 1
ATOM 4211 O O . GLU G 1 20 ? 48.764 74.997 50.037 1.00 21.02 20 GLU G O 1
ATOM 4217 N N . SER G 1 21 ? 48.504 75.205 52.245 1.00 20.42 21 SER G N 1
ATOM 4218 C CA . SER G 1 21 ? 47.083 75.449 52.126 1.00 21.45 21 SER G CA 1
ATOM 4219 C C . SER G 1 21 ? 46.726 76.722 51.364 1.00 18.67 21 SER G C 1
ATOM 4220 O O . SER G 1 21 ? 47.463 77.705 51.331 1.00 17.81 21 SER G O 1
ATOM 4223 N N . ILE G 1 22 ? 45.528 76.637 50.789 1.00 14.40 22 ILE G N 1
ATOM 4224 C CA . ILE G 1 22 ? 44.905 77.753 50.104 1.00 16.21 22 ILE G CA 1
ATOM 4225 C C . ILE G 1 22 ? 43.574 78.078 50.770 1.00 22.04 22 ILE G C 1
ATOM 4226 O O . ILE G 1 22 ? 42.737 77.205 51.004 1.00 17.93 22 ILE G O 1
ATOM 4231 N N . LEU G 1 23 ? 43.355 79.348 51.103 1.00 16.68 23 LEU G N 1
ATOM 4232 C CA . LEU G 1 23 ? 42.096 79.750 51.709 1.00 15.86 23 LEU G CA 1
ATOM 4233 C C . LEU G 1 23 ? 40.991 79.912 50.661 1.00 17.57 23 LEU G C 1
ATOM 4234 O O . LEU G 1 23 ? 41.144 80.468 49.570 1.00 15.54 23 LEU G O 1
ATOM 4239 N N . MET G 1 24 ? 39.836 79.400 51.052 1.00 13.92 24 MET G N 1
ATOM 4240 C CA . MET G 1 24 ? 38.608 79.488 50.298 1.00 15.29 24 MET G CA 1
ATOM 4241 C C . MET G 1 24 ? 37.506 80.079 51.187 1.00 15.93 24 MET G C 1
ATOM 4242 O O . MET G 1 24 ? 37.350 79.735 52.354 1.00 18.77 24 MET G O 1
ATOM 4247 N N . LEU G 1 25 ? 36.761 80.988 50.577 1.00 15.81 25 LEU G N 1
ATOM 4248 C CA . LEU G 1 25 ? 35.642 81.602 51.271 1.00 14.08 25 LEU G CA 1
ATOM 4249 C C . LEU G 1 25 ? 34.469 80.646 51.265 1.00 15.76 25 LEU G C 1
ATOM 4250 O O . LEU G 1 25 ? 34.379 79.835 50.341 1.00 17.54 25 LEU G O 1
ATOM 4255 N N . PRO G 1 26 ? 33.602 80.728 52.253 1.00 18.01 26 PRO G N 1
ATOM 4256 C CA . PRO G 1 26 ? 32.465 79.799 52.333 1.00 16.81 26 PRO G CA 1
ATOM 4257 C C . PRO G 1 26 ? 31.677 79.722 51.052 1.00 15.68 26 PRO G C 1
ATOM 4258 O O . PRO G 1 26 ? 31.131 78.669 50.649 1.00 18.02 26 PRO G O 1
ATOM 4262 N N . GLU G 1 27 ? 31.549 80.810 50.292 1.00 16.52 27 GLU G N 1
ATOM 4263 C CA . GLU G 1 27 ? 30.668 80.773 49.137 1.00 15.95 27 GLU G CA 1
ATOM 4264 C C . GLU G 1 27 ? 31.348 80.108 47.933 1.00 15.26 27 GLU G C 1
ATOM 4265 O O . GLU G 1 27 ? 30.697 79.550 47.057 1.00 18.76 27 GLU G O 1
ATOM 4271 N N . GLU G 1 28 ? 32.664 80.214 47.960 1.00 14.30 28 GLU G N 1
ATOM 4272 C CA . GLU G 1 28 ? 33.496 79.493 46.990 1.00 14.81 28 GLU G CA 1
ATOM 4273 C C . GLU G 1 28 ? 33.390 78.003 47.250 1.00 14.68 28 GLU G C 1
ATOM 4274 O O . GLU G 1 28 ? 33.141 77.240 46.308 1.00 15.80 28 GLU G O 1
ATOM 4280 N N . VAL G 1 29 ? 33.548 77.552 48.513 1.00 15.86 29 VAL G N 1
ATOM 4281 C CA . VAL G 1 29 ? 33.472 76.075 48.639 1.00 17.08 29 VAL G CA 1
ATOM 4282 C C . VAL G 1 29 ? 32.025 75.622 48.505 1.00 20.06 29 VAL G C 1
ATOM 4283 O O . VAL G 1 29 ? 31.775 74.517 48.016 1.00 19.31 29 VAL G O 1
ATOM 4287 N N . GLU G 1 30 ? 31.024 76.441 48.852 1.00 18.73 30 GLU G N 1
ATOM 4288 C CA . GLU G 1 30 ? 29.650 75.988 48.603 1.00 13.65 30 GLU G CA 1
ATOM 4289 C C . GLU G 1 30 ? 29.399 75.668 47.139 1.00 17.87 30 GLU G C 1
ATOM 4290 O O . GLU G 1 30 ? 28.721 74.699 46.779 1.00 20.00 30 GLU G O 1
ATOM 4296 N N . GLU G 1 31 ? 29.986 76.469 46.254 1.00 17.23 31 GLU G N 1
ATOM 4297 C CA . GLU G 1 31 ? 29.793 76.204 44.829 1.00 19.89 31 GLU G CA 1
ATOM 4298 C C . GLU G 1 31 ? 30.392 74.847 44.472 1.00 26.91 31 GLU G C 1
ATOM 4299 O O . GLU G 1 31 ? 29.790 74.091 43.705 1.00 21.46 31 GLU G O 1
ATOM 4305 N N . VAL G 1 32 ? 31.557 74.505 45.030 1.00 18.06 32 VAL G N 1
ATOM 4306 C CA . VAL G 1 32 ? 32.190 73.223 44.720 1.00 17.79 32 VAL G CA 1
ATOM 4307 C C . VAL G 1 32 ? 31.537 72.004 45.349 1.00 20.77 32 VAL G C 1
ATOM 4308 O O . VAL G 1 32 ? 31.367 70.925 44.758 1.00 23.31 32 VAL G O 1
ATOM 4312 N N . ILE G 1 33 ? 31.149 72.120 46.604 1.00 17.25 33 ILE G N 1
ATOM 4313 C CA . ILE G 1 33 ? 30.666 71.006 47.404 1.00 17.31 33 ILE G CA 1
ATOM 4314 C C . ILE G 1 33 ? 29.155 70.865 47.530 1.00 19.37 33 ILE G C 1
ATOM 4315 O O . ILE G 1 33 ? 28.667 69.737 47.706 1.00 21.74 33 ILE G O 1
ATOM 4320 N N . GLY G 1 34 ? 28.406 71.955 47.492 1.00 19.87 34 GLY G N 1
ATOM 4321 C CA . GLY G 1 34 ? 26.962 71.902 47.699 1.00 18.22 34 GLY G CA 1
ATOM 4322 C C . GLY G 1 34 ? 26.537 71.986 49.153 1.00 27.84 34 GLY G C 1
ATOM 4323 O O . GLY G 1 34 ? 25.386 71.704 49.507 1.00 32.52 34 GLY G O 1
ATOM 4324 N N . ASN G 1 35 ? 27.444 72.380 50.035 1.00 18.38 35 ASN G N 1
ATOM 4325 C CA . ASN G 1 35 ? 27.219 72.692 51.434 1.00 21.35 35 ASN G CA 1
ATOM 4326 C C . ASN G 1 35 ? 28.042 73.943 51.758 1.00 24.50 35 ASN G C 1
ATOM 4327 O O . ASN G 1 35 ? 29.141 73.999 51.216 1.00 18.21 35 ASN G O 1
ATOM 4332 N N . LYS G 1 36 ? 27.544 74.864 52.568 1.00 21.59 36 LYS G N 1
ATOM 4333 C CA . LYS G 1 36 ? 28.278 76.093 52.877 1.00 16.04 36 LYS G CA 1
ATOM 4334 C C . LYS G 1 36 ? 28.938 75.918 54.233 1.00 22.01 36 LYS G C 1
ATOM 4335 O O . LYS G 1 36 ? 28.214 75.654 55.201 1.00 26.16 36 LYS G O 1
ATOM 4341 N N . PRO G 1 37 ? 30.255 76.047 54.344 1.00 19.08 37 PRO G N 1
ATOM 4342 C CA . PRO G 1 37 ? 30.894 75.899 55.660 1.00 17.22 37 PRO G CA 1
ATOM 4343 C C . PRO G 1 37 ? 30.604 77.106 56.538 1.00 18.52 37 PRO G C 1
ATOM 4344 O O . PRO G 1 37 ? 30.268 78.185 56.080 1.00 21.19 37 PRO G O 1
ATOM 4348 N N . GLU G 1 38 ? 30.703 76.848 57.828 1.00 24.25 38 GLU G N 1
ATOM 4349 C CA . GLU G 1 38 ? 30.513 77.806 58.899 1.00 35.50 38 GLU G CA 1
ATOM 4350 C C . GLU G 1 38 ? 31.437 79.004 58.809 1.00 23.37 38 GLU G C 1
ATOM 4351 O O . GLU G 1 38 ? 31.080 80.121 59.193 1.00 27.62 38 GLU G O 1
ATOM 4357 N N . SER G 1 39 ? 32.648 78.806 58.320 1.00 22.09 39 SER G N 1
ATOM 4358 C CA . SER G 1 39 ? 33.670 79.835 58.220 1.00 26.11 39 SER G CA 1
ATOM 4359 C C . SER G 1 39 ? 34.621 79.562 57.055 1.00 19.72 39 SER G C 1
ATOM 4360 O O . SER G 1 39 ? 34.351 78.598 56.337 1.00 20.59 39 SER G O 1
ATOM 4363 N N . ASP G 1 40 ? 35.684 80.346 56.896 1.00 17.59 40 ASP G N 1
ATOM 4364 C CA . ASP G 1 40 ? 36.669 80.060 55.849 1.00 17.63 40 ASP G CA 1
ATOM 4365 C C . ASP G 1 40 ? 37.158 78.619 55.922 1.00 15.98 40 ASP G C 1
ATOM 4366 O O . ASP G 1 40 ? 37.235 78.005 56.993 1.00 17.52 40 ASP G O 1
ATOM 4371 N N . ILE G 1 41 ? 37.509 78.129 54.733 1.00 14.51 41 ILE G N 1
ATOM 4372 C CA . ILE G 1 41 ? 38.040 76.764 54.636 1.00 15.96 41 ILE G CA 1
ATOM 4373 C C . ILE G 1 41 ? 39.469 76.826 54.109 1.00 13.87 41 ILE G C 1
ATOM 4374 O O . ILE G 1 41 ? 39.792 77.638 53.235 1.00 15.29 41 ILE G O 1
ATOM 4379 N N . LEU G 1 42 ? 40.316 75.931 54.601 1.00 15.30 42 LEU G N 1
ATOM 4380 C CA . LEU G 1 42 ? 41.657 75.781 54.054 1.00 15.87 42 LEU G CA 1
ATOM 4381 C C . LEU G 1 42 ? 41.672 74.500 53.212 1.00 14.91 42 LEU G C 1
ATOM 4382 O O . LEU G 1 42 ? 41.266 73.461 53.711 1.00 14.76 42 LEU G O 1
ATOM 4387 N N . VAL G 1 43 ? 42.115 74.578 51.977 1.00 18.10 43 VAL G N 1
ATOM 4388 C CA . VAL G 1 43 ? 42.275 73.361 51.157 1.00 14.80 43 VAL G CA 1
ATOM 4389 C C . VAL G 1 43 ? 43.741 72.925 51.141 1.00 17.82 43 VAL G C 1
ATOM 4390 O O . VAL G 1 43 ? 44.610 73.703 50.747 1.00 15.67 43 VAL G O 1
ATOM 4394 N N . HIS G 1 44 ? 43.975 71.692 51.578 1.00 14.39 44 HIS G N 1
ATOM 4395 C CA . HIS G 1 44 ? 45.300 71.073 51.643 1.00 13.99 44 HIS G CA 1
ATOM 4396 C C . HIS G 1 44 ? 45.332 70.005 50.560 1.00 16.05 44 HIS G C 1
ATOM 4397 O O . HIS G 1 44 ? 44.639 68.982 50.660 1.00 17.01 44 HIS G O 1
ATOM 4404 N N A THR G 1 45 ? 46.122 70.239 49.509 0.57 17.91 45 THR G N 1
ATOM 4405 N N B THR G 1 45 ? 46.108 70.235 49.501 0.43 17.81 45 THR G N 1
ATOM 4406 C CA A THR G 1 45 ? 46.158 69.348 48.360 0.57 18.24 45 THR G CA 1
ATOM 4407 C CA B THR G 1 45 ? 46.103 69.301 48.381 0.43 17.54 45 THR G CA 1
ATOM 4408 C C A THR G 1 45 ? 47.361 68.398 48.404 0.57 16.20 45 THR G C 1
ATOM 4409 C C B THR G 1 45 ? 47.339 68.399 48.404 0.43 16.96 45 THR G C 1
ATOM 4410 O O A THR G 1 45 ? 48.436 68.763 48.869 0.57 19.10 45 THR G O 1
ATOM 4411 O O B THR G 1 45 ? 48.411 68.791 48.852 0.43 18.71 45 THR G O 1
ATOM 4418 N N . ALA G 1 46 ? 47.119 67.193 47.906 1.00 21.01 46 ALA G N 1
ATOM 4419 C CA . ALA G 1 46 ? 48.122 66.137 47.894 1.00 18.26 46 ALA G CA 1
ATOM 4420 C C . ALA G 1 46 ? 47.907 65.282 46.656 1.00 24.81 46 ALA G C 1
ATOM 4421 O O . ALA G 1 46 ? 46.858 64.691 46.433 1.00 26.05 46 ALA G O 1
ATOM 4423 N N . TYR G 1 47 ? 48.944 65.240 45.833 1.00 18.38 47 TYR G N 1
ATOM 4424 C CA . TYR G 1 47 ? 48.853 64.421 44.630 1.00 18.24 47 TYR G CA 1
ATOM 4425 C C . TYR G 1 47 ? 49.230 62.961 44.863 1.00 16.18 47 TYR G C 1
ATOM 4426 O O . TYR G 1 47 ? 50.218 62.718 45.550 1.00 18.82 47 TYR G O 1
ATOM 4435 N N . ASP G 1 48 ? 48.451 62.031 44.306 1.00 17.98 48 ASP G N 1
ATOM 4436 C CA . ASP G 1 48 ? 48.799 60.610 44.401 1.00 21.95 48 ASP G CA 1
ATOM 4437 C C . ASP G 1 48 ? 49.170 60.101 43.005 1.00 22.81 48 ASP G C 1
ATOM 4438 O O . ASP G 1 48 ? 48.264 59.845 42.221 1.00 23.73 48 ASP G O 1
ATOM 4443 N N . GLU G 1 49 ? 50.458 59.985 42.757 1.00 29.79 49 GLU G N 1
ATOM 4444 C CA . GLU G 1 49 ? 51.073 59.492 41.540 1.00 32.46 49 GLU G CA 1
ATOM 4445 C C . GLU G 1 49 ? 50.615 58.091 41.131 1.00 32.82 49 GLU G C 1
ATOM 4446 O O . GLU G 1 49 ? 50.569 57.842 39.918 1.00 28.84 49 GLU G O 1
ATOM 4452 N N . SER G 1 50 ? 50.295 57.188 42.050 1.00 37.86 50 SER G N 1
ATOM 4453 C CA . SER G 1 50 ? 49.936 55.806 41.711 1.00 29.64 50 SER G CA 1
ATOM 4454 C C . SER G 1 50 ? 48.582 55.709 41.022 1.00 37.46 50 SER G C 1
ATOM 4455 O O . SER G 1 50 ? 48.344 54.743 40.291 1.00 39.77 50 SER G O 1
ATOM 4458 N N . THR G 1 51 ? 47.715 56.681 41.265 1.00 32.76 51 THR G N 1
ATOM 4459 C CA . THR G 1 51 ? 46.364 56.668 40.693 1.00 24.98 51 THR G CA 1
ATOM 4460 C C . THR G 1 51 ? 46.170 57.874 39.790 1.00 21.24 51 THR G C 1
ATOM 4461 O O . THR G 1 51 ? 45.184 58.017 39.066 1.00 29.78 51 THR G O 1
ATOM 4465 N N . ASP G 1 52 ? 47.130 58.788 39.788 1.00 21.74 52 ASP G N 1
ATOM 4466 C CA . ASP G 1 52 ? 46.996 60.023 39.023 1.00 22.51 52 ASP G CA 1
ATOM 4467 C C . ASP G 1 52 ? 45.772 60.802 39.507 1.00 21.25 52 ASP G C 1
ATOM 4468 O O . ASP G 1 52 ? 45.002 61.325 38.720 1.00 27.50 52 ASP G O 1
ATOM 4473 N N . GLU G 1 53 ? 45.652 60.844 40.841 1.00 22.07 53 GLU G N 1
ATOM 4474 C CA . GLU G 1 53 ? 44.550 61.550 41.476 1.00 18.80 53 GLU G CA 1
ATOM 4475 C C . GLU G 1 53 ? 45.073 62.689 42.344 1.00 22.70 53 GLU G C 1
ATOM 4476 O O . GLU G 1 53 ? 46.208 62.691 42.828 1.00 19.94 53 GLU G O 1
ATOM 4482 N N . ASN G 1 54 ? 44.199 63.679 42.547 1.00 17.10 54 ASN G N 1
ATOM 4483 C CA . ASN G 1 54 ? 44.476 64.705 43.535 1.00 19.06 54 ASN G CA 1
ATOM 4484 C C . ASN G 1 54 ? 43.509 64.556 44.702 1.00 14.33 54 ASN G C 1
ATOM 4485 O O . ASN G 1 54 ? 42.314 64.360 44.514 1.00 17.23 54 ASN G O 1
ATOM 4490 N N . VAL G 1 55 ? 44.049 64.617 45.898 1.00 15.61 55 VAL G N 1
ATOM 4491 C CA . VAL G 1 55 ? 43.222 64.565 47.107 1.00 16.34 55 VAL G CA 1
ATOM 4492 C C . VAL G 1 55 ? 43.188 65.974 47.670 1.00 25.82 55 VAL G C 1
ATOM 4493 O O . VAL G 1 55 ? 44.241 66.599 47.826 1.00 30.77 55 VAL G O 1
ATOM 4497 N N . MET G 1 56 ? 42.000 66.498 47.958 1.00 18.91 56 MET G N 1
ATOM 4498 C CA . MET G 1 56 ? 42.001 67.821 48.603 1.00 11.53 56 MET G CA 1
ATOM 4499 C C . MET G 1 56 ? 41.369 67.681 49.991 1.00 15.19 56 MET G C 1
ATOM 4500 O O . MET G 1 56 ? 40.183 67.320 50.067 1.00 17.03 56 MET G O 1
ATOM 4505 N N . LEU G 1 57 ? 42.152 67.953 51.028 1.00 12.93 57 LEU G N 1
ATOM 4506 C CA . LEU G 1 57 ? 41.591 67.964 52.386 1.00 15.80 57 LEU G CA 1
ATOM 4507 C C . LEU G 1 57 ? 41.073 69.354 52.766 1.00 16.22 57 LEU G C 1
ATOM 4508 O O . LEU G 1 57 ? 41.848 70.305 52.748 1.00 15.16 57 LEU G O 1
ATOM 4513 N N . LEU G 1 58 ? 39.790 69.437 53.096 1.00 13.68 58 LEU G N 1
ATOM 4514 C CA . LEU G 1 58 ? 39.236 70.732 53.474 1.00 14.26 58 LEU G CA 1
ATOM 4515 C C . LEU G 1 58 ? 39.099 70.799 55.003 1.00 16.03 58 LEU G C 1
ATOM 4516 O O . LEU G 1 58 ? 38.365 70.004 55.591 1.00 16.11 58 LEU G O 1
ATOM 4521 N N . THR G 1 59 ? 39.787 71.757 55.626 1.00 13.51 59 THR G N 1
ATOM 4522 C CA . THR G 1 59 ? 39.673 71.999 57.061 1.00 12.46 59 THR G CA 1
ATOM 4523 C C . THR G 1 59 ? 39.226 73.437 57.352 1.00 13.17 59 THR G C 1
ATOM 4524 O O . THR G 1 59 ? 39.353 74.301 56.494 1.00 14.10 59 THR G O 1
ATOM 4528 N N . SER G 1 60 ? 38.742 73.659 58.569 1.00 16.65 60 SER G N 1
ATOM 4529 C CA . SER G 1 60 ? 38.569 75.038 59.017 1.00 16.76 60 SER G CA 1
ATOM 4530 C C . SER G 1 60 ? 39.956 75.663 59.122 1.00 16.63 60 SER G C 1
ATOM 4531 O O . SER G 1 60 ? 40.952 74.946 59.020 1.00 17.25 60 SER G O 1
ATOM 4534 N N . ASP G 1 61 ? 40.016 76.974 59.314 1.00 17.37 61 ASP G N 1
ATOM 4535 C CA . ASP G 1 61 ? 41.263 77.699 59.454 1.00 16.96 61 ASP G CA 1
ATOM 4536 C C . ASP G 1 61 ? 41.896 77.472 60.822 1.00 21.83 61 ASP G C 1
ATOM 4537 O O . ASP G 1 61 ? 41.293 76.883 61.723 1.00 21.09 61 ASP G O 1
ATOM 4542 N N . ALA G 1 62 ? 43.108 77.976 60.977 1.00 18.39 62 ALA G N 1
ATOM 4543 C CA . ALA G 1 62 ? 43.794 77.930 62.266 1.00 18.48 62 ALA G CA 1
ATOM 4544 C C . ALA G 1 62 ? 43.049 78.681 63.342 1.00 24.12 62 ALA G C 1
ATOM 4545 O O . ALA G 1 62 ? 42.315 79.638 63.068 1.00 19.36 62 ALA G O 1
ATOM 4547 N N . PRO G 1 63 ? 43.248 78.307 64.612 1.00 25.38 63 PRO G N 1
ATOM 4548 C CA . PRO G 1 63 ? 44.029 77.178 65.078 1.00 19.31 63 PRO G CA 1
ATOM 4549 C C . PRO G 1 63 ? 43.358 75.804 65.106 1.00 14.84 63 PRO G C 1
ATOM 4550 O O . PRO G 1 63 ? 44.115 74.851 65.350 1.00 19.08 63 PRO G O 1
ATOM 4554 N N . GLU G 1 64 ? 42.053 75.730 64.888 1.00 14.47 64 GLU G N 1
ATOM 4555 C CA . GLU G 1 64 ? 41.299 74.490 65.023 1.00 19.50 64 GLU G CA 1
ATOM 4556 C C . GLU G 1 64 ? 41.568 73.445 63.948 1.00 20.76 64 GLU G C 1
ATOM 4557 O O . GLU G 1 64 ? 41.595 72.244 64.243 1.00 19.29 64 GLU G O 1
ATOM 4563 N N . TYR G 1 65 ? 41.729 73.877 62.700 1.00 15.08 65 TYR G N 1
ATOM 4564 C CA . TYR G 1 65 ? 41.918 73.002 61.559 1.00 16.25 65 TYR G CA 1
ATOM 4565 C C . TYR G 1 65 ? 40.960 71.823 61.534 1.00 19.73 65 TYR G C 1
ATOM 4566 O O . TYR G 1 65 ? 41.344 70.676 61.264 1.00 19.58 65 TYR G O 1
ATOM 4575 N N . LYS G 1 66 ? 39.696 72.102 61.807 1.00 18.10 66 LYS G N 1
ATOM 4576 C CA . LYS G 1 66 ? 38.706 71.050 61.891 1.00 13.16 66 LYS G CA 1
ATOM 4577 C C . LYS G 1 66 ? 38.525 70.370 60.544 1.00 14.06 66 LYS G C 1
ATOM 4578 O O . LYS G 1 66 ? 38.173 71.041 59.560 1.00 12.93 66 LYS G O 1
ATOM 4584 N N . PRO G 1 67 ? 38.753 69.072 60.430 1.00 16.49 67 PRO G N 1
ATOM 4585 C CA . PRO G 1 67 ? 38.458 68.398 59.142 1.00 19.53 67 PRO G CA 1
ATOM 4586 C C . PRO G 1 67 ? 37.000 68.546 58.740 1.00 18.56 67 PRO G C 1
ATOM 4587 O O . PRO G 1 67 ? 36.084 68.349 59.546 1.00 20.01 67 PRO G O 1
ATOM 4591 N N . TRP G 1 68 ? 36.764 68.904 57.480 1.00 14.87 68 TRP G N 1
ATOM 4592 C CA . TRP G 1 68 ? 35.388 69.169 57.053 1.00 14.48 68 TRP G CA 1
ATOM 4593 C C . TRP G 1 68 ? 35.008 68.338 55.848 1.00 13.90 68 TRP G C 1
ATOM 4594 O O . TRP G 1 68 ? 33.867 67.887 55.699 1.00 17.13 68 TRP G O 1
ATOM 4605 N N . ALA G 1 69 ? 35.940 68.100 54.919 1.00 16.94 69 ALA G N 1
ATOM 4606 C CA . ALA G 1 69 ? 35.572 67.310 53.744 1.00 14.05 69 ALA G CA 1
ATOM 4607 C C . ALA G 1 69 ? 36.849 66.818 53.078 1.00 17.58 69 ALA G C 1
ATOM 4608 O O . ALA G 1 69 ? 37.866 67.499 53.272 1.00 16.42 69 ALA G O 1
ATOM 4610 N N . LEU G 1 70 ? 36.718 65.713 52.360 1.00 15.12 70 LEU G N 1
ATOM 4611 C CA . LEU G 1 70 ? 37.754 65.180 51.503 1.00 18.17 70 LEU G CA 1
ATOM 4612 C C . LEU G 1 70 ? 37.235 65.146 50.066 1.00 20.58 70 LEU G C 1
ATOM 4613 O O . LEU G 1 70 ? 36.210 64.497 49.848 1.00 29.86 70 LEU G O 1
ATOM 4618 N N . VAL G 1 71 ? 37.935 65.809 49.156 1.00 16.10 71 VAL G N 1
ATOM 4619 C CA . VAL G 1 71 ? 37.625 65.656 47.735 1.00 22.83 71 VAL G CA 1
ATOM 4620 C C . VAL G 1 71 ? 38.750 64.907 47.019 1.00 20.56 71 VAL G C 1
ATOM 4621 O O . VAL G 1 71 ? 39.909 65.311 47.119 1.00 21.86 71 VAL G O 1
ATOM 4625 N N . ILE G 1 72 ? 38.397 63.844 46.314 1.00 18.26 72 ILE G N 1
ATOM 4626 C CA . ILE G 1 72 ? 39.303 63.111 45.439 1.00 16.19 72 ILE G CA 1
ATOM 4627 C C . ILE G 1 72 ? 38.929 63.367 43.987 1.00 16.85 72 ILE G C 1
ATOM 4628 O O . ILE G 1 72 ? 37.785 63.180 43.566 1.00 15.92 72 ILE G O 1
ATOM 4633 N N . GLN G 1 73 ? 39.898 63.819 43.199 1.00 15.82 73 GLN G N 1
ATOM 4634 C CA . GLN G 1 73 ? 39.587 64.135 41.801 1.00 16.81 73 GLN G CA 1
ATOM 4635 C C . GLN G 1 73 ? 40.475 63.258 40.913 1.00 17.82 73 GLN G C 1
ATOM 4636 O O . GLN G 1 73 ? 41.672 63.174 41.189 1.00 18.32 73 GLN G O 1
ATOM 4642 N N . ASP G 1 74 ? 39.850 62.647 39.912 1.00 23.60 74 ASP G N 1
ATOM 4643 C CA . ASP G 1 74 ? 40.651 61.794 39.008 1.00 24.40 74 ASP G CA 1
ATOM 4644 C C . ASP G 1 74 ? 41.143 62.579 37.802 1.00 29.46 74 ASP G C 1
ATOM 4645 O O . ASP G 1 74 ? 40.877 63.773 37.662 1.00 27.88 74 ASP G O 1
ATOM 4650 N N . SER G 1 75 ? 41.879 61.953 36.884 1.00 37.07 75 SER G N 1
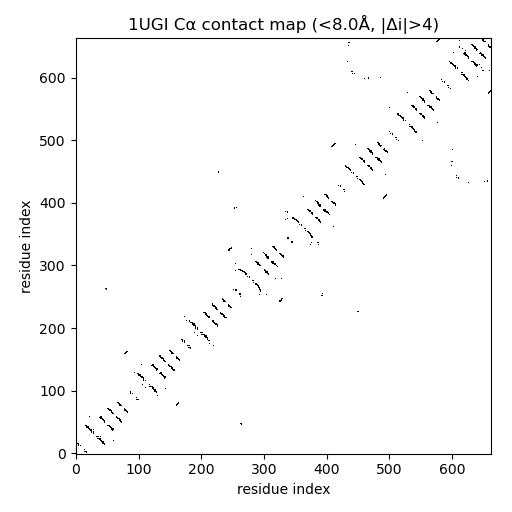ATOM 4651 C CA . SER G 1 75 ? 42.472 62.710 35.783 1.00 34.73 75 SER G CA 1
ATOM 4652 C C . SER G 1 75 ? 41.434 63.119 34.757 1.00 34.09 75 SER G C 1
ATOM 4653 O O . SER G 1 75 ? 41.692 63.884 33.823 1.00 38.53 75 SER G O 1
ATOM 4656 N N . ASN G 1 76 ? 40.195 62.640 34.901 1.00 30.06 76 ASN G N 1
ATOM 4657 C CA . ASN G 1 76 ? 39.164 63.158 34.002 1.00 33.39 76 ASN G CA 1
ATOM 4658 C C . ASN G 1 76 ? 38.369 64.288 34.648 1.00 32.71 76 ASN G C 1
ATOM 4659 O O . ASN G 1 76 ? 37.361 64.720 34.087 1.00 29.50 76 ASN G O 1
ATOM 4664 N N . GLY G 1 77 ? 38.844 64.726 35.809 1.00 29.13 77 GLY G N 1
ATOM 4665 C CA . GLY G 1 77 ? 38.296 65.870 36.521 1.00 24.37 77 GLY G CA 1
ATOM 4666 C C . GLY G 1 77 ? 36.964 65.559 37.169 1.00 29.14 77 GLY G C 1
ATOM 4667 O O . GLY G 1 77 ? 36.122 66.433 37.366 1.00 30.03 77 GLY G O 1
ATOM 4668 N N . GLU G 1 78 ? 36.789 64.285 37.509 1.00 24.09 78 GLU G N 1
ATOM 4669 C CA . GLU G 1 78 ? 35.610 63.894 38.268 1.00 23.71 78 GLU G CA 1
ATOM 4670 C C . GLU G 1 78 ? 35.941 63.891 39.762 1.00 23.12 78 GLU G C 1
ATOM 4671 O O . GLU G 1 78 ? 36.918 63.268 40.159 1.00 18.07 78 GLU G O 1
ATOM 4677 N N . ASN G 1 79 ? 35.121 64.598 40.536 1.00 20.21 79 ASN G N 1
ATOM 4678 C CA . ASN G 1 79 ? 35.236 64.670 41.974 1.00 17.52 79 ASN G CA 1
ATOM 4679 C C . ASN G 1 79 ? 34.340 63.625 42.650 1.00 17.71 79 ASN G C 1
ATOM 4680 O O . ASN G 1 79 ? 33.242 63.331 42.171 1.00 21.76 79 ASN G O 1
ATOM 4685 N N . LYS G 1 80 ? 34.833 63.137 43.766 1.00 15.45 80 LYS G N 1
ATOM 4686 C CA . LYS G 1 80 ? 34.250 62.291 44.767 1.00 17.10 80 LYS G CA 1
ATOM 4687 C C . LYS G 1 80 ? 34.396 63.023 46.103 1.00 17.44 80 LYS G C 1
ATOM 4688 O O . LYS G 1 80 ? 35.524 63.380 46.429 1.00 18.02 80 LYS G O 1
ATOM 4694 N N . ILE G 1 81 ? 33.303 63.274 46.817 1.00 17.95 81 ILE G N 1
ATOM 4695 C CA . ILE G 1 81 ? 33.423 64.044 48.033 1.00 13.85 81 ILE G CA 1
ATOM 4696 C C . ILE G 1 81 ? 33.034 63.197 49.243 1.00 19.69 81 ILE G C 1
ATOM 4697 O O . ILE G 1 81 ? 31.983 62.562 49.159 1.00 20.07 81 ILE G O 1
ATOM 4702 N N . LYS G 1 82 ? 33.855 63.242 50.286 1.00 14.72 82 LYS G N 1
ATOM 4703 C CA . LYS G 1 82 ? 33.468 62.599 51.536 1.00 16.65 82 LYS G CA 1
ATOM 4704 C C . LYS G 1 82 ? 33.398 63.694 52.612 1.00 17.16 82 LYS G C 1
ATOM 4705 O O . LYS G 1 82 ? 34.420 64.333 52.851 1.00 17.64 82 LYS G O 1
ATOM 4711 N N . MET G 1 83 ? 32.224 63.879 53.189 1.00 19.03 83 MET G N 1
ATOM 4712 C CA . MET G 1 83 ? 32.046 64.841 54.272 1.00 16.47 83 MET G CA 1
ATOM 4713 C C . MET G 1 83 ? 32.578 64.241 55.554 1.00 21.74 83 MET G C 1
ATOM 4714 O O . MET G 1 83 ? 32.317 63.079 55.842 1.00 24.73 83 MET G O 1
ATOM 4719 N N . LEU G 1 84 ? 33.329 65.003 56.336 1.00 18.47 84 LEU G N 1
ATOM 4720 C CA . LEU G 1 84 ? 34.053 64.428 57.453 1.00 17.47 84 LEU G CA 1
ATOM 4721 C C . LEU G 1 84 ? 33.449 64.782 58.818 1.00 24.33 84 LEU G C 1
ATOM 4722 O O . LEU G 1 84 ? 32.534 65.611 58.831 1.00 26.60 84 LEU G O 1
ATOM 4728 N N . THR H 1 2 ? 7.406 59.478 57.714 1.00 66.32 2 THR H N 1
ATOM 4729 C CA . THR H 1 2 ? 8.154 58.443 58.411 1.00 69.93 2 THR H CA 1
ATOM 4730 C C . THR H 1 2 ? 9.363 59.010 59.149 1.00 63.85 2 THR H C 1
ATOM 4731 O O . THR H 1 2 ? 9.638 60.202 59.056 1.00 41.79 2 THR H O 1
ATOM 4735 N N . ASN H 1 3 ? 10.063 58.131 59.853 1.00 68.43 3 ASN H N 1
ATOM 4736 C CA . ASN H 1 3 ? 11.308 58.479 60.521 1.00 72.78 3 ASN H CA 1
ATOM 4737 C C . ASN H 1 3 ? 12.424 58.627 59.488 1.00 62.66 3 ASN H C 1
ATOM 4738 O O . ASN H 1 3 ? 13.399 59.341 59.711 1.00 45.23 3 ASN H O 1
ATOM 4743 N N . LEU H 1 4 ? 12.249 57.938 58.362 1.00 58.74 4 LEU H N 1
ATOM 4744 C CA . LEU H 1 4 ? 13.201 58.007 57.255 1.00 49.54 4 LEU H CA 1
ATOM 4745 C C . LEU H 1 4 ? 13.191 59.395 56.629 1.00 42.06 4 LEU H C 1
ATOM 4746 O O . LEU H 1 4 ? 14.234 60.021 56.427 1.00 35.38 4 LEU H O 1
ATOM 4751 N N . SER H 1 5 ? 11.993 59.894 56.333 1.00 36.77 5 SER H N 1
ATOM 4752 C CA . SER H 1 5 ? 11.890 61.236 55.763 1.00 42.52 5 SER H CA 1
ATOM 4753 C C . SER H 1 5 ? 12.498 62.269 56.702 1.00 45.88 5 SER H C 1
ATOM 4754 O O . SER H 1 5 ? 13.031 63.312 56.316 1.00 36.20 5 SER H O 1
ATOM 4757 N N . ASP H 1 6 ? 12.406 61.946 57.995 1.00 42.28 6 ASP H N 1
ATOM 4758 C CA . ASP H 1 6 ? 12.914 62.869 59.000 1.00 38.42 6 ASP H CA 1
ATOM 4759 C C . ASP H 1 6 ? 14.431 62.977 58.902 1.00 42.47 6 ASP H C 1
ATOM 4760 O O . ASP H 1 6 ? 14.916 64.109 58.817 1.00 31.81 6 ASP H O 1
ATOM 4765 N N . ILE H 1 7 ? 15.173 61.864 58.887 1.00 33.35 7 ILE H N 1
ATOM 4766 C CA . ILE H 1 7 ? 16.625 61.938 58.740 1.00 32.03 7 ILE H CA 1
ATOM 4767 C C . ILE H 1 7 ? 17.034 62.793 57.545 1.00 24.49 7 ILE H C 1
ATOM 4768 O O . ILE H 1 7 ? 17.789 63.752 57.635 1.00 54.15 7 ILE H O 1
ATOM 4773 N N . ILE H 1 8 ? 16.511 62.404 56.379 1.00 33.81 8 ILE H N 1
ATOM 4774 C CA . ILE H 1 8 ? 16.839 63.089 55.133 1.00 27.59 8 ILE H CA 1
ATOM 4775 C C . ILE H 1 8 ? 16.443 64.556 55.158 1.00 26.03 8 ILE H C 1
ATOM 4776 O O . ILE H 1 8 ? 17.069 65.402 54.518 1.00 36.01 8 ILE H O 1
ATOM 4781 N N . GLU H 1 9 ? 15.384 64.863 55.924 1.00 27.22 9 GLU H N 1
ATOM 4782 C CA . GLU H 1 9 ? 15.007 66.273 56.073 1.00 30.95 9 GLU H CA 1
ATOM 4783 C C . GLU H 1 9 ? 16.089 66.963 56.895 1.00 30.09 9 GLU H C 1
ATOM 4784 O O . GLU H 1 9 ? 16.533 68.067 56.572 1.00 40.77 9 GLU H O 1
ATOM 4790 N N . LYS H 1 10 ? 16.518 66.282 57.956 1.00 34.29 10 LYS H N 1
ATOM 4791 C CA . LYS H 1 10 ? 17.579 66.860 58.780 1.00 48.36 10 LYS H CA 1
ATOM 4792 C C . LYS H 1 10 ? 18.825 67.117 57.934 1.00 43.95 10 LYS H C 1
ATOM 4793 O O . LYS H 1 10 ? 19.396 68.210 57.995 1.00 52.26 10 LYS H O 1
ATOM 4799 N N . GLU H 1 11 ? 19.211 66.106 57.168 1.00 36.51 11 GLU H N 1
ATOM 4800 C CA . GLU H 1 11 ? 20.426 66.143 56.367 1.00 45.49 11 GLU H CA 1
ATOM 4801 C C . GLU H 1 11 ? 20.327 67.081 55.179 1.00 45.49 11 GLU H C 1
ATOM 4802 O O . GLU H 1 11 ? 21.313 67.719 54.796 1.00 51.58 11 GLU H O 1
ATOM 4808 N N . THR H 1 12 ? 19.158 67.208 54.556 1.00 50.88 12 THR H N 1
ATOM 4809 C CA . THR H 1 12 ? 19.108 68.079 53.379 1.00 49.13 12 THR H CA 1
ATOM 4810 C C . THR H 1 12 ? 18.275 69.334 53.596 1.00 45.43 12 THR H C 1
ATOM 4811 O O . THR H 1 12 ? 18.359 70.282 52.800 1.00 42.17 12 THR H O 1
ATOM 4815 N N . GLY H 1 13 ? 17.452 69.367 54.647 1.00 35.59 13 GLY H N 1
ATOM 4816 C CA . GLY H 1 13 ? 16.550 70.521 54.787 1.00 25.04 13 GLY H CA 1
ATOM 4817 C C . GLY H 1 13 ? 15.348 70.370 53.880 1.00 31.67 13 GLY H C 1
ATOM 4818 O O . GLY H 1 13 ? 14.492 71.230 53.663 1.00 32.90 13 GLY H O 1
ATOM 4819 N N . LYS H 1 14 ? 15.246 69.176 53.278 1.00 40.36 14 LYS H N 1
ATOM 4820 C CA . LYS H 1 14 ? 14.151 69.011 52.329 1.00 44.07 14 LYS H CA 1
ATOM 4821 C C . LYS H 1 14 ? 13.327 67.777 52.657 1.00 40.50 14 LYS H C 1
ATOM 4822 O O . LYS H 1 14 ? 13.831 66.739 53.081 1.00 29.90 14 LYS H O 1
ATOM 4828 N N . GLN H 1 15 ? 12.034 67.980 52.440 1.00 43.43 15 GLN H N 1
ATOM 4829 C CA . GLN H 1 15 ? 11.054 66.917 52.587 1.00 35.71 15 GLN H CA 1
ATOM 4830 C C . GLN H 1 15 ? 10.927 66.223 51.231 1.00 27.08 15 GLN H C 1
ATOM 4831 O O . GLN H 1 15 ? 10.520 66.890 50.288 1.00 27.33 15 GLN H O 1
ATOM 4837 N N . LEU H 1 16 ? 11.282 64.945 51.183 1.00 24.79 16 LEU H N 1
ATOM 4838 C CA . LEU H 1 16 ? 11.266 64.195 49.929 1.00 26.30 16 LEU H CA 1
ATOM 4839 C C . LEU H 1 16 ? 10.460 62.908 49.993 1.00 14.97 16 LEU H C 1
ATOM 4840 O O . LEU H 1 16 ? 10.257 62.243 51.016 1.00 22.39 16 LEU H O 1
ATOM 4845 N N . VAL H 1 17 ? 9.995 62.508 48.813 1.00 22.99 17 VAL H N 1
ATOM 4846 C CA . VAL H 1 17 ? 9.350 61.209 48.679 1.00 19.66 17 VAL H CA 1
ATOM 4847 C C . VAL H 1 17 ? 10.424 60.124 48.709 1.00 16.20 17 VAL H C 1
ATOM 4848 O O . VAL H 1 17 ? 11.369 60.149 47.929 1.00 24.26 17 VAL H O 1
ATOM 4852 N N . ILE H 1 18 ? 10.245 59.200 49.627 1.00 19.19 18 ILE H N 1
ATOM 4853 C CA . ILE H 1 18 ? 11.185 58.117 49.841 1.00 22.11 18 ILE H CA 1
ATOM 4854 C C . ILE H 1 18 ? 10.754 56.879 49.082 1.00 22.55 18 ILE H C 1
ATOM 4855 O O . ILE H 1 18 ? 9.603 56.460 49.264 1.00 20.90 18 ILE H O 1
ATOM 4860 N N A GLN H 1 19 ? 11.648 56.309 48.270 0.67 15.73 19 GLN H N 1
ATOM 4861 N N B GLN H 1 19 ? 11.637 56.311 48.269 0.33 17.81 19 GLN H N 1
ATOM 4862 C CA A GLN H 1 19 ? 11.212 55.129 47.517 0.67 20.48 19 GLN H CA 1
ATOM 4863 C CA B GLN H 1 19 ? 11.310 55.133 47.467 0.33 19.89 19 GLN H CA 1
ATOM 4864 C C A GLN H 1 19 ? 11.408 53.857 48.343 0.67 19.65 19 GLN H C 1
ATOM 4865 C C B GLN H 1 19 ? 11.444 53.851 48.285 0.33 20.18 19 GLN H C 1
ATOM 4866 O O A GLN H 1 19 ? 12.127 53.796 49.334 0.67 17.02 19 GLN H O 1
ATOM 4867 O O B GLN H 1 19 ? 12.184 53.803 49.269 0.33 18.03 19 GLN H O 1
ATOM 4878 N N . GLU H 1 20 ? 10.726 52.801 47.890 1.00 23.39 20 GLU H N 1
ATOM 4879 C CA . GLU H 1 20 ? 10.763 51.502 48.549 1.00 19.84 20 GLU H CA 1
ATOM 4880 C C . GLU H 1 20 ? 12.220 51.049 48.672 1.00 17.41 20 GLU H C 1
ATOM 4881 O O . GLU H 1 20 ? 12.929 51.250 47.686 1.00 18.77 20 GLU H O 1
ATOM 4887 N N . SER H 1 21 ? 12.605 50.510 49.803 1.00 17.72 21 SER H N 1
ATOM 4888 C CA . SER H 1 21 ? 13.993 50.147 50.073 1.00 18.61 21 SER H CA 1
ATOM 4889 C C . SER H 1 21 ? 14.465 49.019 49.154 1.00 23.89 21 SER H C 1
ATOM 4890 O O . SER H 1 21 ? 13.670 48.196 48.713 1.00 21.78 21 SER H O 1
ATOM 4893 N N . ILE H 1 22 ? 15.772 49.043 48.905 1.00 20.10 22 ILE H N 1
ATOM 4894 C CA . ILE H 1 22 ? 16.450 48.003 48.139 1.00 20.90 22 ILE H CA 1
ATOM 4895 C C . ILE H 1 22 ? 17.572 47.466 49.009 1.00 21.40 22 ILE H C 1
ATOM 4896 O O . ILE H 1 22 ? 18.364 48.265 49.518 1.00 18.36 22 ILE H O 1
ATOM 4901 N N . LEU H 1 23 ? 17.613 46.157 49.170 1.00 21.98 23 LEU H N 1
ATOM 4902 C CA . LEU H 1 23 ? 18.595 45.489 49.996 1.00 23.75 23 LEU H CA 1
ATOM 4903 C C . LEU H 1 23 ? 19.918 45.333 49.249 1.00 26.09 23 LEU H C 1
ATOM 4904 O O . LEU H 1 23 ? 19.934 44.861 48.118 1.00 24.86 23 LEU H O 1
ATOM 4909 N N A MET H 1 24 ? 21.000 45.751 49.894 0.65 24.26 24 MET H N 1
ATOM 4910 N N B MET H 1 24 ? 21.007 45.723 49.901 0.35 23.69 24 MET H N 1
ATOM 4911 C CA A MET H 1 24 ? 22.348 45.629 49.361 0.65 21.27 24 MET H CA 1
ATOM 4912 C CA B MET H 1 24 ? 22.342 45.621 49.326 0.35 21.79 24 MET H CA 1
ATOM 4913 C C A MET H 1 24 ? 23.193 44.783 50.319 0.65 20.15 24 MET H C 1
ATOM 4914 C C B MET H 1 24 ? 23.293 44.905 50.283 0.35 22.03 24 MET H C 1
ATOM 4915 O O A MET H 1 24 ? 23.043 44.884 51.540 0.65 23.72 24 MET H O 1
ATOM 4916 O O B MET H 1 24 ? 23.312 45.198 51.480 0.35 25.36 24 MET H O 1
ATOM 4925 N N . LEU H 1 25 ? 24.079 43.975 49.748 1.00 23.05 25 LEU H N 1
ATOM 4926 C CA . LEU H 1 25 ? 25.043 43.236 50.544 1.00 22.46 25 LEU H CA 1
ATOM 4927 C C . LEU H 1 25 ? 26.223 44.145 50.865 1.00 21.68 25 LEU H C 1
ATOM 4928 O O . LEU H 1 25 ? 26.503 45.003 50.018 1.00 21.73 25 LEU H O 1
ATOM 4933 N N . PRO H 1 26 ? 26.894 43.953 51.984 1.00 18.00 26 PRO H N 1
ATOM 4934 C CA . PRO H 1 26 ? 28.023 44.820 52.343 1.00 21.44 26 PRO H CA 1
ATOM 4935 C C . PRO H 1 26 ? 29.021 45.026 51.210 1.00 21.96 26 PRO H C 1
ATOM 4936 O O . PRO H 1 26 ? 29.442 46.166 50.990 1.00 23.36 26 PRO H O 1
ATOM 4940 N N A GLU H 1 27 ? 29.382 43.960 50.503 0.56 24.39 27 GLU H N 1
ATOM 4941 N N B GLU H 1 27 ? 29.379 43.952 50.508 0.44 24.07 27 GLU H N 1
ATOM 4942 C CA A GLU H 1 27 ? 30.393 44.081 49.453 0.56 21.18 27 GLU H CA 1
ATOM 4943 C CA B GLU H 1 27 ? 30.372 44.031 49.440 0.44 21.94 27 GLU H CA 1
ATOM 4944 C C A GLU H 1 27 ? 29.852 44.904 48.292 0.56 23.26 27 GLU H C 1
ATOM 4945 C C B GLU H 1 27 ? 29.844 44.850 48.268 0.44 22.98 27 GLU H C 1
ATOM 4946 O O A GLU H 1 27 ? 30.615 45.427 47.483 0.56 29.85 27 GLU H O 1
ATOM 4947 O O B GLU H 1 27 ? 30.614 45.316 47.432 0.44 29.81 27 GLU H O 1
ATOM 4958 N N . GLU H 1 28 ? 28.527 45.020 48.227 1.00 20.36 28 GLU H N 1
ATOM 4959 C CA . GLU H 1 28 ? 27.901 45.740 47.118 1.00 29.13 28 GLU H CA 1
ATOM 4960 C C . GLU H 1 28 ? 27.876 47.244 47.338 1.00 33.31 28 GLU H C 1
ATOM 4961 O O . GLU H 1 28 ? 27.552 47.984 46.409 1.00 47.15 28 GLU H O 1
ATOM 4967 N N . VAL H 1 29 ? 28.203 47.654 48.545 1.00 26.63 29 VAL H N 1
ATOM 4968 C CA . VAL H 1 29 ? 28.111 49.062 48.944 1.00 33.52 29 VAL H CA 1
ATOM 4969 C C . VAL H 1 29 ? 29.486 49.665 49.156 1.00 30.02 29 VAL H C 1
ATOM 4970 O O . VAL H 1 29 ? 29.683 50.885 49.066 1.00 28.50 29 VAL H O 1
ATOM 4974 N N . GLU H 1 30 ? 30.469 48.824 49.428 1.00 29.48 30 GLU H N 1
ATOM 4975 C CA . GLU H 1 30 ? 31.846 49.221 49.685 1.00 34.75 30 GLU H CA 1
ATOM 4976 C C . GLU H 1 30 ? 32.370 50.235 48.666 1.00 41.86 30 GLU H C 1
ATOM 4977 O O . GLU H 1 30 ? 32.911 51.270 49.055 1.00 37.23 30 GLU H O 1
ATOM 4983 N N . GLU H 1 31 ? 32.205 49.939 47.377 1.00 36.66 31 GLU H N 1
ATOM 4984 C CA . GLU H 1 31 ? 32.734 50.785 46.313 1.00 22.66 31 GLU H CA 1
ATOM 4985 C C . GLU H 1 31 ? 32.201 52.209 46.365 1.00 31.68 31 GLU H C 1
ATOM 4986 O O . GLU H 1 31 ? 32.959 53.175 46.497 1.00 31.29 31 GLU H O 1
ATOM 4992 N N . VAL H 1 32 ? 30.874 52.374 46.254 1.00 26.28 32 VAL H N 1
ATOM 4993 C CA . VAL H 1 32 ? 30.416 53.772 46.266 1.00 32.61 32 VAL H CA 1
ATOM 4994 C C . VAL H 1 32 ? 30.712 54.431 47.597 1.00 30.33 32 VAL H C 1
ATOM 4995 O O . VAL H 1 32 ? 30.980 55.629 47.678 1.00 42.49 32 VAL H O 1
ATOM 4999 N N . ILE H 1 33 ? 30.670 53.670 48.698 1.00 35.24 33 ILE H N 1
ATOM 5000 C CA . ILE H 1 33 ? 30.743 54.368 49.982 1.00 34.46 33 ILE H CA 1
ATOM 5001 C C . ILE H 1 33 ? 32.176 54.533 50.463 1.00 39.03 33 ILE H C 1
ATOM 5002 O O . ILE H 1 33 ? 32.470 55.503 51.158 1.00 31.54 33 ILE H O 1
ATOM 5007 N N . GLY H 1 34 ? 33.033 53.589 50.100 1.00 45.57 34 GLY H N 1
ATOM 5008 C CA . GLY H 1 34 ? 34.398 53.549 50.579 1.00 49.66 34 GLY H CA 1
ATOM 5009 C C . GLY H 1 34 ? 34.548 52.773 51.873 1.00 45.46 34 GLY H C 1
ATOM 5010 O O . GLY H 1 34 ? 35.668 52.491 52.307 1.00 53.81 34 GLY H O 1
ATOM 5011 N N . ASN H 1 35 ? 33.431 52.416 52.507 1.00 40.45 35 ASN H N 1
ATOM 5012 C CA . ASN H 1 35 ? 33.488 51.583 53.703 1.00 35.20 35 ASN H CA 1
ATOM 5013 C C . ASN H 1 35 ? 32.571 50.372 53.580 1.00 35.92 35 ASN H C 1
ATOM 5014 O O . ASN H 1 35 ? 31.686 50.244 52.731 1.00 34.62 35 ASN H O 1
ATOM 5019 N N . LYS H 1 36 ? 32.821 49.426 54.481 1.00 33.57 36 LYS H N 1
ATOM 5020 C CA . LYS H 1 36 ? 32.014 48.209 54.453 1.00 30.10 36 LYS H CA 1
ATOM 5021 C C . LYS H 1 36 ? 31.111 48.238 55.676 1.00 32.67 36 LYS H C 1
ATOM 5022 O O . LYS H 1 36 ? 31.614 48.481 56.772 1.00 33.93 36 LYS H O 1
ATOM 5028 N N . PRO H 1 37 ? 29.820 48.024 55.505 1.00 24.12 37 PRO H N 1
ATOM 5029 C CA . PRO H 1 37 ? 28.963 47.857 56.684 1.00 24.47 37 PRO H CA 1
ATOM 5030 C C . PRO H 1 37 ? 29.128 46.440 57.234 1.00 19.38 37 PRO H C 1
ATOM 5031 O O . PRO H 1 37 ? 29.569 45.539 56.525 1.00 29.93 37 PRO H O 1
ATOM 5035 N N . GLU H 1 38 ? 28.759 46.267 58.510 1.00 24.50 38 GLU H N 1
ATOM 5036 C CA . GLU H 1 38 ? 28.982 44.943 59.108 1.00 22.00 38 GLU H CA 1
ATOM 5037 C C . GLU H 1 38 ? 27.767 44.049 58.895 1.00 31.86 38 GLU H C 1
ATOM 5038 O O . GLU H 1 38 ? 27.774 42.883 59.299 1.00 34.97 38 GLU H O 1
ATOM 5044 N N . SER H 1 39 ? 26.720 44.574 58.252 1.00 19.15 39 SER H N 1
ATOM 5045 C CA . SER H 1 39 ? 25.607 43.727 57.863 1.00 15.70 39 SER H CA 1
ATOM 5046 C C . SER H 1 39 ? 24.947 44.297 56.600 1.00 25.18 39 SER H C 1
ATOM 5047 O O . SER H 1 39 ? 25.377 45.355 56.147 1.00 27.77 39 SER H O 1
ATOM 5050 N N . ASP H 1 40 ? 23.947 43.587 56.086 1.00 25.21 40 ASP H N 1
ATOM 5051 C CA . ASP H 1 40 ? 23.186 44.067 54.932 1.00 20.55 40 ASP H CA 1
ATOM 5052 C C . ASP H 1 40 ? 22.740 45.501 55.181 1.00 18.18 40 ASP H C 1
ATOM 5053 O O . ASP H 1 40 ? 22.525 45.899 56.324 1.00 23.40 40 ASP H O 1
ATOM 5058 N N . ILE H 1 41 ? 22.599 46.254 54.108 1.00 18.91 41 ILE H N 1
ATOM 5059 C CA . ILE H 1 41 ? 22.141 47.645 54.116 1.00 17.60 41 ILE H CA 1
ATOM 5060 C C . ILE H 1 41 ? 20.852 47.806 53.327 1.00 14.31 41 ILE H C 1
ATOM 5061 O O . ILE H 1 41 ? 20.684 47.175 52.290 1.00 20.41 41 ILE H O 1
ATOM 5066 N N . LEU H 1 42 ? 19.940 48.660 53.766 1.00 15.94 42 LEU H N 1
ATOM 5067 C CA . LEU H 1 42 ? 18.816 49.059 52.929 1.00 15.93 42 LEU H CA 1
ATOM 5068 C C . LEU H 1 42 ? 19.075 50.429 52.322 1.00 18.33 42 LEU H C 1
ATOM 5069 O O . LEU H 1 42 ? 19.420 51.342 53.073 1.00 18.89 42 LEU H O 1
ATOM 5074 N N . VAL H 1 43 ? 18.927 50.553 51.003 1.00 15.75 43 VAL H N 1
ATOM 5075 C CA . VAL H 1 43 ? 19.087 51.856 50.349 1.00 14.92 43 VAL H CA 1
ATOM 5076 C C . VAL H 1 43 ? 17.698 52.449 50.136 1.00 14.90 43 VAL H C 1
ATOM 5077 O O . VAL H 1 43 ? 16.843 51.811 49.530 1.00 18.68 43 VAL H O 1
ATOM 5081 N N . HIS H 1 44 ? 17.475 53.654 50.654 1.00 16.47 44 HIS H N 1
ATOM 5082 C CA . HIS H 1 44 ? 16.203 54.343 50.559 1.00 17.61 44 HIS H CA 1
ATOM 5083 C C . HIS H 1 44 ? 16.428 55.632 49.758 1.00 17.13 44 HIS H C 1
ATOM 5084 O O . HIS H 1 44 ? 17.041 56.544 50.285 1.00 18.32 44 HIS H O 1
ATOM 5091 N N A THR H 1 45 ? 15.926 55.629 48.529 0.64 15.55 45 THR H N 1
ATOM 5092 N N B THR H 1 45 ? 15.924 55.603 48.532 0.36 16.39 45 THR H N 1
ATOM 5093 C CA A THR H 1 45 ? 16.231 56.736 47.635 0.64 18.51 45 THR H CA 1
ATOM 5094 C CA B THR H 1 45 ? 16.148 56.679 47.592 0.36 18.18 45 THR H CA 1
ATOM 5095 C C A THR H 1 45 ? 15.066 57.725 47.513 0.64 19.14 45 THR H C 1
ATOM 5096 C C B THR H 1 45 ? 15.062 57.761 47.662 0.36 18.83 45 THR H C 1
ATOM 5097 O O A THR H 1 45 ? 13.904 57.374 47.660 0.64 18.35 45 THR H O 1
ATOM 5098 O O B THR H 1 45 ? 13.939 57.479 48.062 0.36 21.47 45 THR H O 1
ATOM 5105 N N . ALA H 1 46 ? 15.482 58.945 47.254 1.00 19.64 46 ALA H N 1
ATOM 5106 C CA . ALA H 1 46 ? 14.622 60.127 47.169 1.00 20.56 46 ALA H CA 1
ATOM 5107 C C . ALA H 1 46 ? 15.253 61.117 46.197 1.00 22.88 46 ALA H C 1
ATOM 5108 O O . ALA H 1 46 ? 16.440 61.427 46.274 1.00 33.91 46 ALA H O 1
ATOM 5110 N N . TYR H 1 47 ? 14.439 61.642 45.293 1.00 17.59 47 TYR H N 1
ATOM 5111 C CA . TYR H 1 47 ? 14.934 62.634 44.358 1.00 16.72 47 TYR H CA 1
ATOM 5112 C C . TYR H 1 47 ? 14.577 64.050 44.819 1.00 20.76 47 TYR H C 1
ATOM 5113 O O . TYR H 1 47 ? 13.440 64.364 45.159 1.00 21.21 47 TYR H O 1
ATOM 5122 N N . ASP H 1 48 ? 15.593 64.906 44.812 1.00 22.61 48 ASP H N 1
ATOM 5123 C CA . ASP H 1 48 ? 15.379 66.315 45.175 1.00 20.90 48 ASP H CA 1
ATOM 5124 C C . ASP H 1 48 ? 15.238 67.106 43.896 1.00 26.78 48 ASP H C 1
ATOM 5125 O O . ASP H 1 48 ? 16.232 67.462 43.259 1.00 23.61 48 ASP H O 1
ATOM 5130 N N . GLU H 1 49 ? 13.985 67.349 43.497 1.00 25.38 49 GLU H N 1
ATOM 5131 C CA . GLU H 1 49 ? 13.837 68.117 42.266 1.00 29.88 49 GLU H CA 1
ATOM 5132 C C . GLU H 1 49 ? 14.488 69.492 42.366 1.00 26.16 49 GLU H C 1
ATOM 5133 O O . GLU H 1 49 ? 14.980 69.987 41.359 1.00 30.65 49 GLU H O 1
ATOM 5139 N N . SER H 1 50 ? 14.487 70.090 43.545 1.00 25.87 50 SER H N 1
ATOM 5140 C CA . SER H 1 50 ? 14.944 71.481 43.636 1.00 32.82 50 SER H CA 1
ATOM 5141 C C . SER H 1 50 ? 16.395 71.654 43.204 1.00 40.10 50 SER H C 1
ATOM 5142 O O . SER H 1 50 ? 16.818 72.766 42.877 1.00 36.75 50 SER H O 1
ATOM 5145 N N . THR H 1 51 ? 17.183 70.590 43.189 1.00 27.73 51 THR H N 1
ATOM 5146 C CA . THR H 1 51 ? 18.587 70.616 42.854 1.00 30.31 51 THR H CA 1
ATOM 5147 C C . THR H 1 51 ? 18.955 69.565 41.798 1.00 32.04 51 THR H C 1
ATOM 5148 O O . THR H 1 51 ? 20.118 69.558 41.389 1.00 27.57 51 THR H O 1
ATOM 5152 N N . ASP H 1 52 ? 17.998 68.736 41.421 1.00 27.20 52 ASP H N 1
ATOM 5153 C CA . ASP H 1 52 ? 18.207 67.619 40.500 1.00 27.21 52 ASP H CA 1
ATOM 5154 C C . ASP H 1 52 ? 19.314 66.751 41.107 1.00 29.52 52 ASP H C 1
ATOM 5155 O O . ASP H 1 52 ? 20.305 66.367 40.492 1.00 31.70 52 ASP H O 1
ATOM 5160 N N . GLU H 1 53 ? 19.112 66.470 42.400 1.00 19.86 53 GLU H N 1
ATOM 5161 C CA . GLU H 1 53 ? 20.037 65.513 43.011 1.00 23.94 53 GLU H CA 1
ATOM 5162 C C . GLU H 1 53 ? 19.310 64.256 43.464 1.00 28.67 53 GLU H C 1
ATOM 5163 O O . GLU H 1 53 ? 18.139 64.281 43.834 1.00 18.28 53 GLU H O 1
ATOM 5169 N N . ASN H 1 54 ? 19.996 63.109 43.453 1.00 23.12 54 ASN H N 1
ATOM 5170 C CA . ASN H 1 54 ? 19.398 61.949 44.120 1.00 23.88 54 ASN H CA 1
ATOM 5171 C C . ASN H 1 54 ? 19.956 61.750 45.515 1.00 18.06 54 ASN H C 1
ATOM 5172 O O . ASN H 1 54 ? 21.159 61.857 45.750 1.00 22.21 54 ASN H O 1
ATOM 5177 N N . VAL H 1 55 ? 19.074 61.439 46.458 1.00 19.29 55 VAL H N 1
ATOM 5178 C CA . VAL H 1 55 ? 19.440 61.172 47.841 1.00 20.63 55 VAL H CA 1
ATOM 5179 C C . VAL H 1 55 ? 19.282 59.676 48.085 1.00 22.87 55 VAL H C 1
ATOM 5180 O O . VAL H 1 55 ? 18.313 59.015 47.701 1.00 31.33 55 VAL H O 1
ATOM 5184 N N . MET H 1 56 ? 20.332 59.106 48.674 1.00 22.82 56 MET H N 1
ATOM 5185 C CA . MET H 1 56 ? 20.297 57.696 49.053 1.00 17.75 56 MET H CA 1
ATOM 5186 C C . MET H 1 56 ? 20.593 57.616 50.546 1.00 17.75 56 MET H C 1
ATOM 5187 O O . MET H 1 56 ? 21.699 57.909 51.015 1.00 18.52 56 MET H O 1
ATOM 5192 N N . LEU H 1 57 ? 19.585 57.199 51.314 1.00 19.32 57 LEU H N 1
ATOM 5193 C CA . LEU H 1 57 ? 19.861 56.979 52.723 1.00 18.71 57 LEU H CA 1
ATOM 5194 C C . LEU H 1 57 ? 20.123 55.485 52.922 1.00 19.91 57 LEU H C 1
ATOM 5195 O O . LEU H 1 57 ? 19.248 54.744 52.487 1.00 20.64 57 LEU H O 1
ATOM 5200 N N . LEU H 1 58 ? 21.264 55.178 53.527 1.00 19.87 58 LEU H N 1
ATOM 5201 C CA . LEU H 1 58 ? 21.631 53.783 53.776 1.00 15.32 58 LEU H CA 1
ATOM 5202 C C . LEU H 1 58 ? 21.408 53.463 55.252 1.00 19.83 58 LEU H C 1
ATOM 5203 O O . LEU H 1 58 ? 21.966 54.168 56.092 1.00 20.54 58 LEU H O 1
ATOM 5208 N N . THR H 1 59 ? 20.621 52.425 55.561 1.00 18.40 59 THR H N 1
ATOM 5209 C CA . THR H 1 59 ? 20.397 52.015 56.943 1.00 18.18 59 THR H CA 1
ATOM 5210 C C . THR H 1 59 ? 20.633 50.516 57.111 1.00 23.20 59 THR H C 1
ATOM 5211 O O . THR H 1 59 ? 20.710 49.772 56.134 1.00 22.03 59 THR H O 1
ATOM 5215 N N . SER H 1 60 ? 20.726 50.042 58.362 1.00 18.71 60 SER H N 1
ATOM 5216 C CA . SER H 1 60 ? 20.699 48.594 58.544 1.00 23.15 60 SER H CA 1
ATOM 5217 C C . SER H 1 60 ? 19.333 48.045 58.175 1.00 20.27 60 SER H C 1
ATOM 5218 O O . SER H 1 60 ? 18.370 48.781 57.970 1.00 27.63 60 SER H O 1
ATOM 5221 N N . ASP H 1 61 ? 19.195 46.720 58.061 1.00 22.14 61 ASP H N 1
ATOM 5222 C CA . ASP H 1 61 ? 17.884 46.159 57.729 1.00 26.23 61 ASP H CA 1
ATOM 5223 C C . ASP H 1 61 ? 16.911 46.328 58.893 1.00 31.58 61 ASP H C 1
ATOM 5224 O O . ASP H 1 61 ? 17.318 46.705 59.984 1.00 28.54 61 ASP H O 1
ATOM 5229 N N . ALA H 1 62 ? 15.649 46.033 58.620 1.00 32.37 62 ALA H N 1
ATOM 5230 C CA . ALA H 1 62 ? 14.603 45.930 59.628 1.00 35.94 62 ALA H CA 1
ATOM 5231 C C . ALA H 1 62 ? 14.976 44.931 60.709 1.00 30.82 62 ALA H C 1
ATOM 5232 O O . ALA H 1 62 ? 15.619 43.916 60.427 1.00 34.73 62 ALA H O 1
ATOM 5234 N N . PRO H 1 63 ? 14.631 45.162 61.970 1.00 44.31 63 PRO H N 1
ATOM 5235 C CA . PRO H 1 63 ? 13.796 46.264 62.428 1.00 44.25 63 PRO H CA 1
ATOM 5236 C C . PRO H 1 63 ? 14.561 47.472 62.939 1.00 29.76 63 PRO H C 1
ATOM 5237 O O . PRO H 1 63 ? 13.945 48.449 63.360 1.00 35.88 63 PRO H O 1
ATOM 5241 N N . GLU H 1 64 ? 15.882 47.400 62.945 1.00 30.07 64 GLU H N 1
ATOM 5242 C CA . GLU H 1 64 ? 16.716 48.484 63.444 1.00 35.40 64 GLU H CA 1
ATOM 5243 C C . GLU H 1 64 ? 16.610 49.735 62.585 1.00 42.24 64 GLU H C 1
ATOM 5244 O O . GLU H 1 64 ? 16.316 50.845 63.035 1.00 30.77 64 GLU H O 1
ATOM 5250 N N . TYR H 1 65 ? 16.855 49.529 61.286 1.00 31.65 65 TYR H N 1
ATOM 5251 C CA . TYR H 1 65 ? 16.852 50.670 60.387 1.00 32.42 65 TYR H CA 1
ATOM 5252 C C . TYR H 1 65 ? 17.831 51.748 60.876 1.00 22.50 65 TYR H C 1
ATOM 5253 O O . TYR H 1 65 ? 17.473 52.914 60.787 1.00 24.94 65 TYR H O 1
ATOM 5262 N N . LYS H 1 66 ? 18.984 51.313 61.353 1.00 22.29 66 LYS H N 1
ATOM 5263 C CA . LYS H 1 66 ? 19.982 52.231 61.904 1.00 26.45 66 LYS H CA 1
ATOM 5264 C C . LYS H 1 66 ? 20.674 52.993 60.784 1.00 24.25 66 LYS H C 1
ATOM 5265 O O . LYS H 1 66 ? 21.281 52.379 59.905 1.00 22.71 66 LYS H O 1
ATOM 5271 N N . PRO H 1 67 ? 20.579 54.321 60.756 1.00 31.41 67 PRO H N 1
ATOM 5272 C CA . PRO H 1 67 ? 21.301 55.093 59.732 1.00 26.04 67 PRO H CA 1
ATOM 5273 C C . PRO H 1 67 ? 22.801 54.821 59.760 1.00 24.80 67 PRO H C 1
ATOM 5274 O O . PRO H 1 67 ? 23.432 54.914 60.815 1.00 26.71 67 PRO H O 1
ATOM 5278 N N . TRP H 1 68 ? 23.333 54.518 58.583 1.00 19.41 68 TRP H N 1
ATOM 5279 C CA . TRP H 1 68 ? 24.737 54.229 58.356 1.00 20.46 68 TRP H CA 1
ATOM 5280 C C . TRP H 1 68 ? 25.402 55.260 57.436 1.00 24.50 68 TRP H C 1
ATOM 5281 O O . TRP H 1 68 ? 26.524 55.728 57.697 1.00 21.14 68 TRP H O 1
ATOM 5292 N N . ALA H 1 69 ? 24.727 55.619 56.340 1.00 19.76 69 ALA H N 1
ATOM 5293 C CA . ALA H 1 69 ? 25.378 56.577 55.442 1.00 23.04 69 ALA H CA 1
ATOM 5294 C C . ALA H 1 69 ? 24.369 57.324 54.595 1.00 16.92 69 ALA H C 1
ATOM 5295 O O . ALA H 1 69 ? 23.247 56.874 54.380 1.00 18.46 69 ALA H O 1
ATOM 5297 N N . LEU H 1 70 ? 24.799 58.490 54.110 1.00 15.29 70 LEU H N 1
ATOM 5298 C CA . LEU H 1 70 ? 23.980 59.281 53.207 1.00 20.94 70 LEU H CA 1
ATOM 5299 C C . LEU H 1 70 ? 24.782 59.532 51.940 1.00 28.77 70 LEU H C 1
ATOM 5300 O O . LEU H 1 70 ? 25.898 60.031 52.099 1.00 28.88 70 LEU H O 1
ATOM 5305 N N . VAL H 1 71 ? 24.236 59.197 50.777 1.00 19.35 71 VAL H N 1
ATOM 5306 C CA . VAL H 1 71 ? 24.892 59.573 49.531 1.00 22.27 71 VAL H CA 1
ATOM 5307 C C . VAL H 1 71 ? 24.048 60.596 48.785 1.00 22.44 71 VAL H C 1
ATOM 5308 O O . VAL H 1 71 ? 22.857 60.349 48.592 1.00 20.41 71 VAL H O 1
ATOM 5312 N N . ILE H 1 72 ? 24.610 61.725 48.365 1.00 27.87 72 ILE H N 1
ATOM 5313 C CA . ILE H 1 72 ? 23.923 62.685 47.507 1.00 21.43 72 ILE H CA 1
ATOM 5314 C C . ILE H 1 72 ? 24.631 62.619 46.146 1.00 27.05 72 ILE H C 1
ATOM 5315 O O . ILE H 1 72 ? 25.853 62.775 46.100 1.00 20.55 72 ILE H O 1
ATOM 5320 N N . GLN H 1 73 ? 23.882 62.374 45.082 1.00 20.55 73 GLN H N 1
ATOM 5321 C CA . GLN H 1 73 ? 24.478 62.364 43.746 1.00 20.96 73 GLN H CA 1
ATOM 5322 C C . GLN H 1 73 ? 23.939 63.494 42.899 1.00 16.10 73 GLN H C 1
ATOM 5323 O O . GLN H 1 73 ? 22.736 63.767 42.810 1.00 24.47 73 GLN H O 1
ATOM 5329 N N . ASP H 1 74 ? 24.821 64.243 42.236 1.00 21.07 74 ASP H N 1
ATOM 5330 C CA . ASP H 1 74 ? 24.319 65.356 41.432 1.00 23.38 74 ASP H CA 1
ATOM 5331 C C . ASP H 1 74 ? 24.092 64.977 39.971 1.00 26.67 74 ASP H C 1
ATOM 5332 O O . ASP H 1 74 ? 24.260 63.810 39.622 1.00 22.50 74 ASP H O 1
ATOM 5337 N N . SER H 1 75 ? 23.700 65.989 39.194 1.00 24.80 75 SER H N 1
ATOM 5338 C CA . SER H 1 75 ? 23.302 65.824 37.813 1.00 26.32 75 SER H CA 1
ATOM 5339 C C . SER H 1 75 ? 24.461 65.342 36.957 1.00 24.86 75 SER H C 1
ATOM 5340 O O . SER H 1 75 ? 24.230 64.773 35.883 1.00 37.67 75 SER H O 1
ATOM 5343 N N . ASN H 1 76 ? 25.670 65.577 37.428 1.00 23.64 76 ASN H N 1
ATOM 5344 C CA . ASN H 1 76 ? 26.891 65.171 36.751 1.00 28.27 76 ASN H CA 1
ATOM 5345 C C . ASN H 1 76 ? 27.321 63.776 37.189 1.00 30.86 76 ASN H C 1
ATOM 5346 O O . ASN H 1 76 ? 28.354 63.281 36.743 1.00 34.28 76 ASN H O 1
ATOM 5351 N N . GLY H 1 77 ? 26.512 63.181 38.069 1.00 23.39 77 GLY H N 1
ATOM 5352 C CA . GLY H 1 77 ? 26.710 61.831 38.521 1.00 29.32 77 GLY H CA 1
ATOM 5353 C C . GLY H 1 77 ? 27.855 61.730 39.514 1.00 23.21 77 GLY H C 1
ATOM 5354 O O . GLY H 1 77 ? 28.385 60.652 39.727 1.00 23.51 77 GLY H O 1
ATOM 5355 N N . GLU H 1 78 ? 28.211 62.864 40.110 1.00 23.01 78 GLU H N 1
ATOM 5356 C CA . GLU H 1 78 ? 29.234 62.856 41.138 1.00 18.52 78 GLU H CA 1
ATOM 5357 C C . GLU H 1 78 ? 28.612 62.640 42.518 1.00 20.63 78 GLU H C 1
ATOM 5358 O O . GLU H 1 78 ? 27.531 63.183 42.736 1.00 18.68 78 GLU H O 1
ATOM 5364 N N . ASN H 1 79 ? 29.288 61.903 43.389 1.00 18.63 79 ASN H N 1
ATOM 5365 C CA . ASN H 1 79 ? 28.734 61.542 44.679 1.00 15.81 79 ASN H CA 1
ATOM 5366 C C . ASN H 1 79 ? 29.412 62.283 45.840 1.00 24.92 79 ASN H C 1
ATOM 5367 O O . ASN H 1 79 ? 30.628 62.469 45.863 1.00 24.33 79 ASN H O 1
ATOM 5372 N N . LYS H 1 80 ? 28.560 62.661 46.790 1.00 21.77 80 LYS H N 1
ATOM 5373 C CA . LYS H 1 80 ? 28.956 63.241 48.064 1.00 17.13 80 LYS H CA 1
ATOM 5374 C C . LYS H 1 80 ? 28.587 62.252 49.170 1.00 18.68 80 LYS H C 1
ATOM 5375 O O . LYS H 1 80 ? 27.374 62.024 49.276 1.00 19.86 80 LYS H O 1
ATOM 5381 N N . ILE H 1 81 ? 29.510 61.690 49.935 1.00 15.33 81 ILE H N 1
ATOM 5382 C CA . ILE H 1 81 ? 29.172 60.674 50.930 1.00 17.92 81 ILE H CA 1
ATOM 5383 C C . ILE H 1 81 ? 29.332 61.235 52.338 1.00 23.63 81 ILE H C 1
ATOM 5384 O O . ILE H 1 81 ? 30.230 62.038 52.594 1.00 21.48 81 ILE H O 1
ATOM 5389 N N . LYS H 1 82 ? 28.430 60.807 53.219 1.00 21.46 82 LYS H N 1
ATOM 5390 C CA . LYS H 1 82 ? 28.497 61.223 54.611 1.00 18.94 82 LYS H CA 1
ATOM 5391 C C . LYS H 1 82 ? 28.150 60.056 55.519 1.00 18.72 82 LYS H C 1
ATOM 5392 O O . LYS H 1 82 ? 27.069 59.503 55.338 1.00 20.61 82 LYS H O 1
ATOM 5398 N N . MET H 1 83 ? 29.030 59.706 56.451 1.00 19.01 83 MET H N 1
ATOM 5399 C CA . MET H 1 83 ? 28.741 58.585 57.351 1.00 23.85 83 MET H CA 1
ATOM 5400 C C . MET H 1 83 ? 27.862 59.071 58.493 1.00 24.70 83 MET H C 1
ATOM 5401 O O . MET H 1 83 ? 27.921 60.214 58.951 1.00 30.03 83 MET H O 1
ATOM 5406 N N . LEU H 1 84 ? 26.956 58.211 58.945 1.00 23.98 84 LEU H N 1
ATOM 5407 C CA . LEU H 1 84 ? 25.961 58.703 59.896 1.00 27.57 84 LEU H CA 1
ATOM 5408 C C . LEU H 1 84 ? 26.206 58.114 61.279 1.00 23.89 84 LEU H C 1
ATOM 5409 O O . LEU H 1 84 ? 27.144 57.303 61.409 1.00 29.99 84 LEU H O 1
#

GO terms:
  GO:0005515 protein binding (F, IPI)

Sequence (663 aa):
TNLSDIIEKETGKQLVIQESILMLPEEVEEVIGNKPESDILVHTTAYDESTDENNVMLLTSDAPEYKPWALVIQDSNGENKIKMLTNLSDIIEKETGKQLVIQQESILMMLPEEVEEVIGNKPESDILVHTTAYDESTDENVMLLTSDAPEYKPWALVIQDSNGENKIKKMLTNLSDIIEEKETGKQLVIQQESILMLPEEVEEVIGNKPESSDILVHTTAYDESTDENVMLLTSDAPEYKPWALVIQDSNGENKIKMLNLSDIIEKETGKQLVIQQESILMMLPEEVEEVIGNKPESSDILVHTTAYDESTDENVMLLTSDAPEYKPWALVIQDSNGENKIKMLTNLSDIIEKETGKQLVIQQESILMLPEEVEEVIGNKPESDILVHTTAYDESTDENVMLLTSDAPEYKPWALVIQDSNGENKIKMLTNLSDIIEKETGKQLVIQQESILMMLPEEVEEVIGNKPESDILVHTTAYDESTDENVMLLTSDAPEYKPWALVIQDSNGENKIKMLTNLSDIIEKETGKQLVIQESILMLPEEVEEVIGNKPESDILVHTTAYDESTDENVMLLTSDAPEYKPWALVIQDSNGENKIKMLTNLSDIIEKETGKQLVIQQESILMMLPEEEVEEVIGNKPESDILVHTTAYDESTDENVMLLTSDAPEYKPWALVIQDSNGENKIKML

B-factor: mean 27.94, std 12.66, range [7.03, 157.91]

Solvent-accessible surface area: 36901 Å² total; per-residue (Å²): 122,113,30,22,88,31,0,63,175,51,40,51,57,132,30,129,43,84,153,56,111,82,34,95,26,116,85,0,68,152,83,7,56,61,104,6,188,69,41,4,12,12,7,25,0,100,4,99,62,66,68,42,46,2,38,0,6,0,29,54,51,112,124,88,143,50,54,0,7,3,26,55,39,83,132,42,99,25,90,16,36,24,85,117,120,26,35,92,34,2,83,111,46,31,56,95,152,28,113,42,86,160,46,106,85,51,80,21,91,90,5,48,155,63,8,57,64,124,6,151,56,48,4,12,21,7,20,0,90,3,148,74,70,67,51,55,0,43,0,4,0,23,56,55,112,125,97,142,48,46,0,0,2,14,58,52,81,120,41,54,24,25,4,65,61,98,123,96,42,24,90,15,0,64,153,54,26,58,90,152,32,107,43,92,160,49,114,85,39,88,20,96,85,0,73,152,82,7,53,60,115,6,168,67,28,4,13,13,8,37,0,89,6,148,86,73,64,50,58,2,42,0,7,0,30,48,28,61,102,97,136,43,52,0,4,3,16,57,50,81,127,40,99,24,56,11,34,31,102,139,43,42,50,35,2,25,88,61,30,55,92,138,35,54,39,83,161,46,107,70,54,76,19,100,96,5,65,149,70,1,35,69,117,9,181,67,41,2,14,20,6,26,0,97,4,140,73,73,66,50,58,1,44,0,5,0,30,54,50,132,114,93,120,41,52,0,0,6,24,59,49,80,120,42,40,31,21,5,81,70,77,137,75,37,36,79,24,0,62,157,46,29,67,89,130,36,128,44,90,162,48,111,81,51,88,20,98,86,0,74,153,74,6,56,64,109,5,179,53,52,2,14,12,8,18,0,96,4,144,72,71,72,48,55,1,43,0,6,0,22,50,46,21,63,77,146,45,50,0,8,4,9,59,40,84,120,42,66,29,43,16,36,29,94,164,88,47,17,55,32,0,74,172,64,38,66,34,120,23,129,42,30,92,37,28,26,32,60,18,71,11,1,72,79,19,2,34,42,82,7,120,58,37,4,13,15,4,10,0,45,5,142,101,69,66,34,9,0,19,0,4,0,26,51,46,129,113,97,115,49,52,0,7,0,27,9,49,77,109,15,48,16,30,4,91,67,89,118,108,34,6,72,34,0,78,176,56,64,58,93,115,18,107,34,97,163,49,110,85,38,88,19,93,83,0,72,152,82,6,50,60,114,5,125,62,42,1,15,12,7,37,0,96,17,146,96,72,70,47,57,5,42,0,7,0,14,51,53,114,115,89,116,55,29,0,3,4,36,60,49,80,136,43,62,24,64,14,33,19,85,112,112,32,14,88,27,0,65,176,51,31,60,63,122,27,117,39,56,87,39,15,29,44,62,20,74,7,5,68,94,32,7,61,59,104,6,186,65,38,3,12,6,6,12,1,59,4,144,87,65,62,38,15,1,20,0,5,0,23,55,54,114,120,97,138,45,49,0,6,3,20,10,51,85,117,10,45,15,24,0,81,57,86

Organism: Bacillus phage PBS2 (NCBI:txid10684)

CATH classification: 3.10.450.20